Protein 3GOR (pdb70)

Solvent-accessible surface area: 28223 Å² total

Organism: Geobacillus stearothermophilus (NCBI:txid1422)

B-factor: mean 68.2, std 29.46, range [19.61, 384.3]

Structure (mmCIF, N/CA/C/O backbone):
data_3GOR
#
_entry.id   3GOR
#
_cell.length_a   68.477
_cell.length_b   71.470
_cell.length_c   123.256
_cell.angle_alpha   90.000
_cell.angle_beta   90.000
_cell.angle_gamma   90.000
#
_symmetry.space_group_name_H-M   'P 21 21 21'
#
loop_
_entity.id
_entity.type
_entity.pdbx_description
1 polymer 'Putative metal-dependent hydrolase'
2 non-polymer 'NICKEL (II) ION'
3 water water
#
loop_
_atom_site.group_PDB
_atom_site.id
_atom_site.type_symbol
_atom_site.label_atom_id
_atom_site.label_alt_id
_atom_site.label_comp_id
_atom_site.label_asym_id
_atom_site.label_entity_id
_atom_site.label_seq_id
_atom_site.pdbx_PDB_ins_code
_atom_site.Cartn_x
_atom_site.Cartn_y
_atom_site.Cartn_z
_atom_site.occupancy
_atom_site.B_iso_or_equiv
_atom_site.auth_seq_id
_atom_site.auth_comp_id
_atom_site.auth_asym_id
_atom_site.auth_atom_id
_atom_site.pdbx_PDB_model_num
ATOM 1 N N . SER A 1 1 ? 8.850 79.222 52.426 1.00 37.89 -2 SER A N 1
ATOM 2 C CA . SER A 1 1 ? 7.426 79.328 52.720 1.00 76.97 -2 SER A CA 1
ATOM 3 C C . SER A 1 1 ? 6.871 78.082 53.393 1.00 83.01 -2 SER A C 1
ATOM 4 O O . SER A 1 1 ? 5.711 78.060 53.811 1.00 100.60 -2 SER A O 1
ATOM 7 N N . ASN A 1 2 ? 7.712 77.056 53.490 1.00 46.91 -1 ASN A N 1
ATOM 8 C CA . ASN A 1 2 ? 7.425 75.859 54.287 1.00 56.47 -1 ASN A CA 1
ATOM 9 C C . ASN A 1 2 ? 6.895 74.742 53.412 1.00 60.09 -1 ASN A C 1
ATOM 10 O O . ASN A 1 2 ? 5.750 74.338 53.559 1.00 57.11 -1 ASN A O 1
ATOM 15 N N . ALA A 1 3 ? 7.736 74.235 52.516 1.00 70.70 0 ALA A N 1
ATOM 16 C CA . ALA A 1 3 ? 7.308 73.249 51.530 1.00 65.67 0 ALA A CA 1
ATOM 17 C C . ALA A 1 3 ? 6.741 71.974 52.151 1.00 76.16 0 ALA A C 1
ATOM 18 O O . ALA A 1 3 ? 5.933 71.277 51.525 1.00 66.30 0 ALA A O 1
ATOM 28 N N . SER A 1 5 ? 5.195 71.935 55.261 1.00 52.74 2 SER A N 1
ATOM 29 C CA . SER A 1 5 ? 4.184 72.224 56.261 1.00 78.87 2 SER A CA 1
ATOM 30 C C . SER A 1 5 ? 4.558 71.379 57.451 1.00 65.95 2 SER A C 1
ATOM 31 O O . SER A 1 5 ? 3.789 70.522 57.900 1.00 43.16 2 SER A O 1
ATOM 34 N N . ARG A 1 6 ? 5.768 71.567 57.937 1.00 64.49 3 ARG A N 1
ATOM 35 C CA . ARG A 1 6 ? 6.173 70.764 59.069 1.00 57.02 3 ARG A CA 1
ATOM 36 C C . ARG A 1 6 ? 5.299 71.069 60.264 1.00 58.28 3 ARG A C 1
ATOM 37 O O . ARG A 1 6 ? 4.721 70.165 60.864 1.00 56.32 3 ARG A O 1
ATOM 45 N N . ALA A 1 7 ? 5.205 72.348 60.607 1.00 44.29 4 ALA A N 1
ATOM 46 C CA . ALA A 1 7 ? 4.362 72.752 61.718 1.00 50.54 4 ALA A CA 1
ATOM 47 C C . ALA A 1 7 ? 2.996 72.102 61.606 1.00 54.37 4 ALA A C 1
ATOM 48 O O . ALA A 1 7 ? 2.517 71.482 62.551 1.00 69.65 4 ALA A O 1
ATOM 50 N N . LYS A 1 8 ? 2.377 72.231 60.441 1.00 51.24 5 LYS A N 1
ATOM 51 C CA . LYS A 1 8 ? 1.013 71.752 60.254 1.00 64.33 5 LYS A CA 1
ATOM 52 C C . LYS A 1 8 ? 0.914 70.232 60.434 1.00 49.60 5 LYS A C 1
ATOM 53 O O . LYS A 1 8 ? -0.082 69.716 60.932 1.00 59.96 5 LYS A O 1
ATOM 59 N N . LYS A 1 9 ? 1.952 69.519 60.020 1.00 42.14 6 LYS A N 1
ATOM 60 C CA . LYS A 1 9 ? 2.008 68.074 60.210 1.00 44.65 6 LYS A CA 1
ATOM 61 C C . LYS A 1 9 ? 2.120 67.732 61.690 1.00 54.85 6 LYS A C 1
ATOM 62 O O . LYS A 1 9 ? 1.415 66.857 62.190 1.00 60.24 6 LYS A O 1
ATOM 68 N N . TRP A 1 10 ? 3.016 68.429 62.383 1.00 37.65 7 TRP A N 1
ATOM 69 C CA . TRP A 1 10 ? 3.208 68.225 63.804 1.00 39.47 7 TRP A CA 1
ATOM 70 C C . TRP A 1 10 ? 1.930 68.532 64.558 1.00 50.07 7 TRP A C 1
ATOM 71 O O . TRP A 1 10 ? 1.555 67.816 65.484 1.00 54.45 7 TRP A O 1
ATOM 82 N N . VAL A 1 11 ? 1.249 69.593 64.157 1.00 42.11 8 VAL A N 1
ATOM 83 C CA . VAL A 1 11 ? 0.036 69.979 64.848 1.00 38.95 8 VAL A CA 1
ATOM 84 C C . VAL A 1 11 ? -1.000 68.879 64.710 1.00 43.94 8 VAL A C 1
ATOM 85 O O . VAL A 1 11 ? -1.686 68.522 65.669 1.00 61.53 8 VAL A O 1
ATOM 89 N N . GLN A 1 12 ? -1.104 68.322 63.514 1.00 38.01 9 GLN A N 1
ATOM 90 C CA . GLN A 1 12 ? -2.092 67.291 63.283 1.00 43.58 9 GLN A CA 1
ATOM 91 C C . GLN A 1 12 ? -1.743 66.057 64.119 1.00 44.38 9 GLN A C 1
ATOM 92 O O . GLN A 1 12 ? -2.610 65.401 64.694 1.00 45.58 9 GLN A O 1
ATOM 98 N N . TYR A 1 13 ? -0.457 65.772 64.206 1.00 28.22 10 TYR A N 1
ATOM 99 C CA . TYR A 1 13 ? 0.031 64.645 64.973 1.00 28.56 10 TYR A CA 1
ATOM 100 C C . TYR A 1 13 ? -0.283 64.888 66.447 1.00 42.79 10 TYR A C 1
ATOM 101 O O . TYR A 1 13 ? -0.806 64.015 67.139 1.00 38.17 10 TYR A O 1
ATOM 110 N N . PHE A 1 14 ? 0.017 66.091 66.913 1.00 30.86 11 PHE A N 1
ATOM 111 C CA . PHE A 1 14 ? -0.262 66.476 68.295 1.00 30.71 11 PHE A CA 1
ATOM 112 C C . PHE A 1 14 ? -1.737 66.279 68.629 1.00 46.71 11 PHE A C 1
ATOM 113 O O . PHE A 1 14 ? -2.078 65.597 69.593 1.00 45.13 11 PHE A O 1
ATOM 121 N N . LEU A 1 15 ? -2.606 66.850 67.802 1.00 45.15 12 LEU A N 1
ATOM 122 C CA . LEU A 1 15 ? -4.045 66.809 68.045 1.00 40.49 12 LEU A CA 1
ATOM 123 C C . LEU A 1 15 ? -4.645 65.418 67.941 1.00 43.89 12 LEU A C 1
ATOM 124 O O . LEU A 1 15 ? -5.639 65.126 68.592 1.00 55.61 12 LEU A O 1
ATOM 129 N N . SER A 1 16 ? -4.052 64.561 67.124 1.00 29.16 13 SER A N 1
ATOM 130 C CA . SER A 1 16 ? -4.596 63.229 66.965 1.00 40.14 13 SER A CA 1
ATOM 131 C C . SER A 1 16 ? -4.528 62.500 68.307 1.00 52.21 13 SER A C 1
ATOM 132 O O . SER A 1 16 ? -5.311 61.584 68.568 1.00 49.19 13 SER A O 1
ATOM 135 N N . HIS A 1 17 ? -3.574 62.908 69.145 1.00 36.22 14 HIS A N 1
ATOM 136 C CA . HIS A 1 17 ? -3.444 62.377 70.505 1.00 40.96 14 HIS A CA 1
ATOM 137 C C . HIS A 1 17 ? -4.100 63.248 71.572 1.00 41.58 14 HIS A C 1
ATOM 138 O O . HIS A 1 17 ? -4.900 62.760 72.360 1.00 37.62 14 HIS A O 1
ATOM 145 N N . ARG A 1 18 ? -3.773 64.534 71.581 1.00 38.25 15 ARG A N 1
ATOM 146 C CA . ARG A 1 18 ? -4.344 65.452 72.557 1.00 38.11 15 ARG A CA 1
ATOM 147 C C . ARG A 1 18 ? -5.882 65.472 72.561 1.00 43.50 15 ARG A C 1
ATOM 148 O O . ARG A 1 18 ? -6.478 65.648 73.615 1.00 50.64 15 ARG A O 1
ATOM 156 N N . HIS A 1 19 ? -6.526 65.272 71.409 1.00 33.20 16 HIS A N 1
ATOM 157 C CA . HIS A 1 19 ? -7.995 65.230 71.385 1.00 37.13 16 HIS A CA 1
ATOM 158 C C . HIS A 1 19 ? -8.534 64.077 72.211 1.00 45.26 16 HIS A C 1
ATOM 159 O O . HIS A 1 19 ? -9.560 64.212 72.876 1.00 61.33 16 HIS A O 1
ATOM 166 N N . VAL A 1 20 ? -7.860 62.935 72.147 1.00 40.94 17 VAL A N 1
ATOM 167 C CA . VAL A 1 20 ? -8.231 61.797 72.970 1.00 38.58 17 VAL A CA 1
ATOM 168 C C . VAL A 1 20 ? -7.981 62.129 74.440 1.00 48.51 17 VAL A C 1
ATOM 169 O O . VAL A 1 20 ? -8.795 61.813 75.309 1.00 49.77 17 VAL A O 1
ATOM 173 N N . THR A 1 21 ? -6.864 62.790 74.719 1.00 43.03 18 THR A N 1
ATOM 174 C CA . THR A 1 21 ? -6.551 63.169 76.093 1.00 39.23 18 THR A CA 1
ATOM 175 C C . THR A 1 21 ? -7.691 63.987 76.653 1.00 39.96 18 THR A C 1
ATOM 176 O O . THR A 1 21 ? -8.132 63.780 77.783 1.00 62.37 18 THR A O 1
ATOM 188 N N . GLU A 1 23 ? -10.858 64.102 75.592 1.00 43.92 20 GLU A N 1
ATOM 189 C CA . GLU A 1 23 ? -12.064 63.293 75.741 1.00 38.42 20 GLU A CA 1
ATOM 190 C C . GLU A 1 23 ? -12.027 62.565 77.090 1.00 60.04 20 GLU A C 1
ATOM 191 O O . GLU A 1 23 ? -13.024 62.503 77.817 1.00 56.33 20 GLU A O 1
ATOM 197 N N . LEU A 1 24 ? -10.857 62.031 77.429 1.00 52.81 21 LEU A N 1
ATOM 198 C CA . LEU A 1 24 ? -10.668 61.328 78.693 1.00 44.04 21 LEU A CA 1
ATOM 199 C C . LEU A 1 24 ? -10.840 62.277 79.873 1.00 58.39 21 LEU A C 1
ATOM 200 O O . LEU A 1 24 ? -11.495 61.942 80.869 1.00 67.23 21 LEU A O 1
ATOM 205 N N . ILE A 1 25 ? -10.261 63.467 79.752 1.00 42.83 22 ILE A N 1
ATOM 206 C CA . ILE A 1 25 ? -10.337 64.449 80.827 1.00 54.67 22 ILE A CA 1
ATOM 207 C C . ILE A 1 25 ? -11.781 64.832 81.160 1.00 56.33 22 ILE A C 1
ATOM 208 O O . ILE A 1 25 ? -12.117 65.031 82.325 1.00 65.78 22 ILE A O 1
ATOM 213 N N . HIS A 1 26 ? -12.626 64.920 80.137 1.00 47.50 23 HIS A N 1
ATOM 214 C CA . HIS A 1 26 ? -14.034 65.257 80.326 1.00 64.05 23 HIS A CA 1
ATOM 215 C C . HIS A 1 26 ? -14.811 64.189 81.089 1.00 59.47 23 HIS A C 1
ATOM 216 O O . HIS A 1 26 ? -15.821 64.489 81.716 1.00 79.69 23 HIS A O 1
ATOM 223 N N . LYS A 1 27 ? -14.337 62.949 81.053 1.00 63.62 24 LYS A N 1
ATOM 224 C CA . LYS A 1 27 ? -14.985 61.888 81.819 1.00 71.44 24 LYS A CA 1
ATOM 225 C C . LYS A 1 27 ? -14.638 61.934 83.314 1.00 66.69 24 LYS A C 1
ATOM 226 O O . LYS A 1 27 ? -15.169 61.157 84.098 1.00 74.48 24 LYS A O 1
ATOM 232 N N . ILE A 1 28 ? -13.748 62.844 83.698 1.00 57.34 25 ILE A N 1
ATOM 233 C CA . ILE A 1 28 ? -13.307 62.950 85.086 1.00 61.63 25 ILE A CA 1
ATOM 234 C C . ILE A 1 28 ? -14.014 64.070 85.816 1.00 78.47 25 ILE A C 1
ATOM 235 O O . ILE A 1 28 ? -13.678 65.243 85.632 1.00 93.74 25 ILE A O 1
ATOM 240 N N . ASP A 1 29 ? -14.978 63.714 86.659 1.00 64.50 26 ASP A N 1
ATOM 241 C CA . ASP A 1 29 ? -15.694 64.716 87.444 1.00 74.09 26 ASP A CA 1
ATOM 242 C C . ASP A 1 29 ? -14.903 65.115 88.685 1.00 79.69 26 ASP A C 1
ATOM 243 O O . ASP A 1 29 ? -14.006 64.392 89.117 1.00 74.66 26 ASP A O 1
ATOM 248 N N . GLU A 1 30 ? -15.244 66.272 89.246 1.00 91.04 27 GLU A N 1
ATOM 249 C CA . GLU A 1 30 ? -14.552 66.812 90.417 1.00 96.92 27 GLU A CA 1
ATOM 250 C C . GLU A 1 30 ? -14.380 65.772 91.517 1.00 94.25 27 GLU A C 1
ATOM 251 O O . GLU A 1 30 ? -13.404 65.803 92.272 1.00 92.90 27 GLU A O 1
ATOM 257 N N . ALA A 1 31 ? -15.341 64.859 91.609 1.0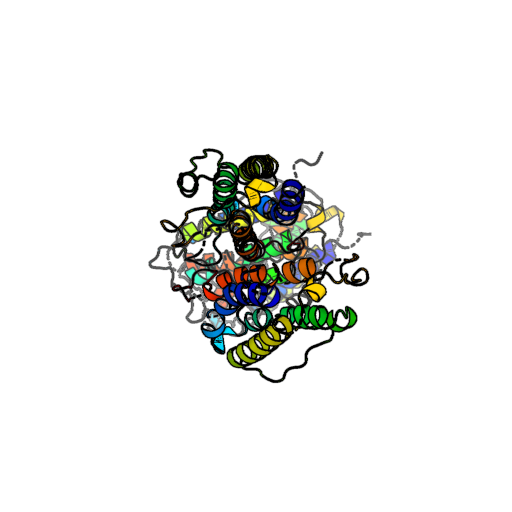0 86.44 28 ALA A N 1
ATOM 258 C CA . ALA A 1 31 ? -15.336 63.845 92.659 1.00 93.28 28 ALA A CA 1
ATOM 259 C C . ALA A 1 31 ? -14.166 62.889 92.516 1.00 89.71 28 ALA A C 1
ATOM 260 O O . ALA A 1 31 ? -13.749 62.274 93.496 1.00 90.59 28 ALA A O 1
ATOM 262 N N . HIS A 1 32 ? -13.642 62.767 91.298 1.00 63.89 29 HIS A N 1
ATOM 263 C CA . HIS A 1 32 ? -12.523 61.866 91.039 1.00 70.61 29 HIS A CA 1
ATOM 264 C C . HIS A 1 32 ? -11.199 62.591 90.774 1.00 74.28 29 HIS A C 1
ATOM 265 O O . HIS A 1 32 ? -10.198 61.958 90.427 1.00 70.72 29 HIS A O 1
ATOM 272 N N . TYR A 1 33 ? -11.191 63.912 90.922 1.00 70.82 30 TYR A N 1
ATOM 273 C CA . TYR A 1 33 ? -9.972 64.683 90.688 1.00 66.57 30 TYR A CA 1
ATOM 274 C C . TYR A 1 33 ? -8.787 64.083 91.445 1.00 71.79 30 TYR A C 1
ATOM 275 O O . TYR A 1 33 ? -7.660 64.078 90.955 1.00 69.17 30 TYR A O 1
ATOM 284 N N . ASP A 1 34 ? -9.042 63.577 92.647 1.00 59.65 31 ASP A N 1
ATOM 285 C CA . ASP A 1 34 ? -7.968 63.057 93.486 1.00 72.48 31 ASP A CA 1
ATOM 286 C C . ASP A 1 34 ? -7.868 61.528 93.473 1.00 72.41 31 ASP A C 1
ATOM 287 O O . ASP A 1 34 ? -7.222 60.934 94.331 1.00 74.38 31 ASP A O 1
ATOM 292 N N . TYR A 1 35 ? -8.513 60.892 92.504 1.00 67.80 32 TYR A N 1
ATOM 293 C CA . TYR A 1 35 ? -8.414 59.442 92.362 1.00 67.95 32 TYR A CA 1
ATOM 294 C C . TYR A 1 35 ? -6.976 58.990 92.060 1.00 72.88 32 TYR A C 1
ATOM 295 O O . TYR A 1 35 ? -6.235 59.673 91.362 1.00 59.07 32 TYR A O 1
ATOM 304 N N . LYS A 1 36 ? -6.593 57.839 92.607 1.00 80.18 33 LYS A N 1
ATOM 305 C CA . LYS A 1 36 ? -5.274 57.251 92.384 1.00 70.18 33 LYS A CA 1
ATOM 306 C C . LYS A 1 36 ? -5.405 55.742 92.308 1.00 79.69 33 LYS A C 1
ATOM 307 O O . LYS A 1 36 ? -5.963 55.120 93.217 1.00 86.39 33 LYS A O 1
ATOM 313 N N . PRO A 1 37 ? -4.880 55.139 91.233 1.00 74.28 34 PRO A N 1
ATOM 314 C CA . PRO A 1 37 ? -4.971 53.686 91.038 1.00 75.50 34 PRO A CA 1
ATOM 315 C C . PRO A 1 37 ? -4.210 52.960 92.140 1.00 78.73 34 PRO A C 1
ATOM 316 O O . PRO A 1 37 ? -4.595 51.870 92.573 1.00 88.72 34 PRO A O 1
ATOM 320 N N . THR A 1 38 ? -3.118 53.570 92.581 1.00 83.34 35 THR A N 1
ATOM 321 C CA . THR A 1 38 ? -2.278 52.982 93.617 1.00 93.62 35 THR A CA 1
ATOM 322 C C . THR A 1 38 ? -1.913 54.068 94.612 1.00 85.86 35 THR A C 1
ATOM 323 O O . THR A 1 38 ? -2.000 55.256 94.303 1.00 81.63 35 THR A O 1
ATOM 327 N N . PRO A 1 39 ? -1.490 53.667 95.809 1.00 93.45 36 PRO A N 1
ATOM 328 C CA . PRO A 1 39 ? -1.174 54.647 96.853 1.00 93.27 36 PRO A CA 1
ATOM 329 C C . PRO A 1 39 ? 0.004 55.540 96.472 1.00 87.16 36 PRO A C 1
ATOM 330 O O . PRO A 1 39 ? 0.116 56.649 96.987 1.00 86.80 36 PRO A O 1
ATOM 334 N N . THR A 1 40 ? 0.865 55.069 95.577 1.00 82.00 37 THR A N 1
ATOM 335 C CA . THR A 1 40 ? 2.037 55.852 95.181 1.00 85.63 37 THR A CA 1
ATOM 336 C C . THR A 1 40 ? 1.910 56.509 93.805 1.00 85.99 37 THR A C 1
ATOM 337 O O . THR A 1 40 ? 2.881 57.053 93.280 1.00 89.34 37 THR A O 1
ATOM 341 N N . SER A 1 41 ? 0.722 56.459 93.216 1.00 71.78 38 SER A N 1
ATOM 342 C CA . SER A 1 41 ? 0.511 57.083 91.912 1.00 53.60 38 SER A CA 1
ATOM 343 C C . SER A 1 41 ? 0.062 58.537 92.062 1.00 55.85 38 SER A C 1
ATOM 344 O O . SER A 1 41 ? -0.479 58.928 93.099 1.00 67.99 38 SER A O 1
ATOM 355 N N . THR A 1 43 ? -2.472 61.656 91.441 1.00 54.64 40 THR A N 1
ATOM 356 C CA . THR A 1 43 ? -3.919 61.758 91.321 1.00 65.03 40 THR A CA 1
ATOM 357 C C . THR A 1 43 ? -4.267 62.040 89.864 1.00 57.46 40 THR A C 1
ATOM 358 O O . THR A 1 43 ? -3.432 62.504 89.094 1.00 59.95 40 THR A O 1
ATOM 362 N N . ALA A 1 44 ? -5.504 61.759 89.491 1.00 57.46 41 ALA A N 1
ATOM 363 C CA . ALA A 1 44 ? -5.968 62.048 88.144 1.00 55.23 41 ALA A CA 1
ATOM 364 C C . ALA A 1 44 ? -5.735 63.513 87.777 1.00 56.78 41 ALA A C 1
ATOM 365 O O . ALA A 1 44 ? -5.289 63.822 86.680 1.00 54.35 41 ALA A O 1
ATOM 367 N N . LYS A 1 45 ? -6.027 64.417 88.701 1.00 58.91 42 LYS A N 1
ATOM 368 C CA . LYS A 1 45 ? -5.823 65.836 88.442 1.00 61.81 42 LYS A CA 1
ATOM 369 C C . LYS A 1 45 ? -4.352 66.163 88.252 1.00 57.81 42 LYS A C 1
ATOM 370 O O . LYS A 1 45 ? -4.006 66.980 87.408 1.00 55.11 42 LYS A O 1
ATOM 376 N N . GLN A 1 46 ? -3.493 65.530 89.048 1.00 51.05 43 GLN A N 1
ATOM 377 C CA . GLN A 1 46 ? -2.061 65.754 88.949 1.00 53.55 43 GLN A CA 1
ATOM 378 C C . GLN A 1 46 ? -1.547 65.277 87.607 1.00 61.82 43 GLN A C 1
ATOM 379 O O . GLN A 1 46 ? -0.762 65.965 86.957 1.00 63.63 43 GLN A O 1
ATOM 385 N N . LEU A 1 47 ? -2.014 64.103 87.193 1.00 50.21 44 LEU A N 1
ATOM 386 C CA . LEU A 1 47 ? -1.586 63.490 85.941 1.00 46.44 44 LEU A CA 1
ATOM 387 C C . LEU A 1 47 ? -1.970 64.357 84.742 1.00 49.24 44 LEU A C 1
ATOM 388 O O . LEU A 1 47 ? -1.141 64.669 83.894 1.00 48.19 44 LEU A O 1
ATOM 393 N N . ALA A 1 48 ? -3.230 64.759 84.701 1.00 44.27 45 ALA A N 1
ATOM 394 C CA . ALA A 1 48 ? -3.769 65.555 83.610 1.00 54.15 45 ALA A CA 1
ATOM 395 C C . ALA A 1 48 ? -3.080 66.900 83.537 1.00 55.35 45 ALA A C 1
ATOM 396 O O . ALA A 1 48 ? -2.810 67.422 82.459 1.00 49.36 45 ALA A O 1
ATOM 398 N N . THR A 1 49 ? -2.808 67.464 84.703 1.00 48.16 46 THR A N 1
ATOM 399 C CA . THR A 1 49 ? -2.178 68.765 84.782 1.00 52.61 46 THR A CA 1
ATOM 400 C C . THR A 1 49 ? -0.747 68.669 84.270 1.00 54.34 46 THR A C 1
ATOM 401 O O . THR A 1 49 ? -0.283 69.505 83.489 1.00 57.04 46 THR A O 1
ATOM 405 N N . HIS A 1 50 ? -0.063 67.619 84.698 1.00 36.00 47 HIS A N 1
ATOM 406 C CA . HIS A 1 50 ? 1.321 67.400 84.319 1.00 45.54 47 HIS A CA 1
ATOM 407 C C . HIS A 1 50 ? 1.455 67.276 82.804 1.00 52.97 47 HIS A C 1
ATOM 408 O O . HIS A 1 50 ? 2.406 67.793 82.215 1.00 56.77 47 HIS A O 1
ATOM 423 N N . LEU A 1 52 ? -0.623 68.559 80.437 1.00 44.26 49 LEU A N 1
ATOM 424 C CA . LEU A 1 52 ? -0.891 69.848 79.836 1.00 49.63 49 LEU A CA 1
ATOM 425 C C . LEU A 1 52 ? 0.306 70.760 79.966 1.00 48.25 49 LEU A C 1
ATOM 426 O O . LEU A 1 52 ? 0.752 71.340 78.986 1.00 62.96 49 LEU A O 1
ATOM 431 N N . PHE A 1 53 ? 0.816 70.901 81.184 1.00 44.49 50 PHE A N 1
ATOM 432 C CA . PHE A 1 53 ? 1.917 71.825 81.414 1.00 52.80 50 PHE A CA 1
ATOM 433 C C . PHE A 1 53 ? 3.213 71.367 80.770 1.00 48.82 50 PHE A C 1
ATOM 434 O O . PHE A 1 53 ? 3.891 72.158 80.113 1.00 56.94 50 PHE A O 1
ATOM 442 N N . SER A 1 54 ? 3.556 70.095 80.943 1.00 43.90 51 SER A N 1
ATOM 443 C CA . SER A 1 54 ? 4.814 69.612 80.385 1.00 49.69 51 SER A CA 1
ATOM 444 C C . SER A 1 54 ? 4.856 69.849 78.885 1.00 35.40 51 SER A C 1
ATOM 445 O O . SER A 1 54 ? 5.834 70.369 78.366 1.00 47.82 51 SER A O 1
ATOM 448 N N . PHE A 1 55 ? 3.778 69.516 78.189 1.00 44.07 52 PHE A N 1
ATOM 449 C CA . PHE A 1 55 ? 3.785 69.696 76.746 1.00 45.71 52 PHE A CA 1
ATOM 450 C C . PHE A 1 55 ? 3.923 71.161 76.353 1.00 50.39 52 PHE A C 1
ATOM 451 O O . PHE A 1 55 ? 4.681 71.508 75.434 1.00 45.47 52 PHE A O 1
ATOM 459 N N . TYR A 1 56 ? 3.188 72.018 77.046 1.00 47.47 53 TYR A N 1
ATOM 460 C CA . TYR A 1 56 ? 3.323 73.450 76.829 1.00 49.81 53 TYR A CA 1
ATOM 461 C C . TYR A 1 56 ? 4.783 73.883 76.946 1.00 54.42 53 TYR A C 1
ATOM 462 O O . TYR A 1 56 ? 5.250 74.688 76.148 1.00 61.58 53 TYR A O 1
ATOM 471 N N . ASN A 1 57 ? 5.506 73.338 77.925 1.00 42.58 54 ASN A N 1
ATOM 472 C CA . ASN A 1 57 ? 6.909 73.703 78.106 1.00 49.72 54 ASN A CA 1
ATOM 473 C C . ASN A 1 57 ? 7.785 73.231 76.945 1.00 52.05 54 ASN A C 1
ATOM 474 O O . ASN A 1 57 ? 8.659 73.961 76.481 1.00 53.53 54 ASN A O 1
ATOM 479 N N . PHE A 1 58 ? 7.546 72.011 76.474 1.00 43.70 55 PHE A N 1
ATOM 480 C CA . PHE A 1 58 ? 8.251 71.506 75.296 1.00 51.49 55 PHE A CA 1
ATOM 481 C C . PHE A 1 58 ? 8.039 72.433 74.098 1.00 51.68 55 PHE A C 1
ATOM 482 O O . PHE A 1 58 ? 8.991 72.852 73.442 1.00 52.80 55 PHE A O 1
ATOM 490 N N . ALA A 1 59 ? 6.781 72.748 73.815 1.00 46.21 56 ALA A N 1
ATOM 491 C CA . ALA A 1 59 ? 6.452 73.586 72.674 1.00 52.31 56 ALA A CA 1
ATOM 492 C C . ALA A 1 59 ? 7.043 74.971 72.850 1.00 55.16 56 ALA A C 1
ATOM 493 O O . ALA A 1 59 ? 7.655 75.518 71.943 1.00 60.22 56 ALA A O 1
ATOM 495 N N . ASN A 1 60 ? 6.853 75.537 74.031 1.00 56.69 57 ASN A N 1
ATOM 496 C CA . ASN A 1 60 ? 7.397 76.848 74.336 1.00 57.70 57 ASN A CA 1
ATOM 497 C C . ASN A 1 60 ? 8.882 76.898 74.043 1.00 46.11 57 ASN A C 1
ATOM 498 O O . ASN A 1 60 ? 9.365 77.797 73.376 1.00 55.73 57 ASN A O 1
ATOM 503 N N . THR A 1 61 ? 9.594 75.904 74.550 1.00 43.17 58 THR A N 1
ATOM 504 C CA . THR A 1 61 ? 11.038 75.827 74.402 1.00 51.03 58 THR A CA 1
ATOM 505 C C . THR A 1 61 ? 11.400 75.647 72.947 1.00 54.30 58 THR A C 1
ATOM 506 O O . THR A 1 61 ? 12.346 76.253 72.452 1.00 70.59 58 THR A O 1
ATOM 510 N N . ALA A 1 62 ? 10.645 74.794 72.267 1.00 36.57 59 ALA A N 1
ATOM 511 C CA . ALA A 1 62 ? 10.913 74.487 70.865 1.00 51.97 59 ALA A CA 1
ATOM 512 C C . ALA A 1 62 ? 10.729 75.722 70.009 1.00 55.51 59 ALA A C 1
ATOM 513 O O . ALA A 1 62 ? 11.574 76.051 69.181 1.00 64.84 59 ALA A O 1
ATOM 515 N N . LYS A 1 63 ? 9.607 76.397 70.217 1.00 53.88 60 LYS A N 1
ATOM 516 C CA . LYS A 1 63 ? 9.247 77.580 69.456 1.00 56.79 60 LYS A CA 1
ATOM 517 C C . LYS A 1 63 ? 10.326 78.650 69.550 1.00 69.37 60 LYS A C 1
ATOM 518 O O . LYS A 1 63 ? 10.727 79.220 68.535 1.00 86.02 60 LYS A O 1
ATOM 524 N N . HIS A 1 64 ? 10.803 78.912 70.764 1.00 71.32 61 HIS A N 1
ATOM 525 C CA . HIS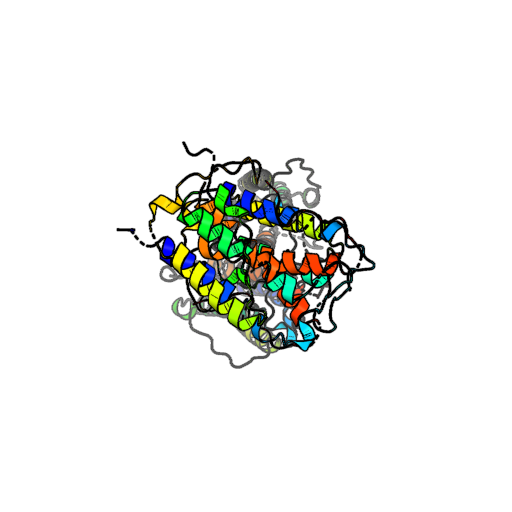 A 1 64 ? 11.777 79.976 70.982 1.00 66.17 61 HIS A CA 1
ATOM 526 C C . HIS A 1 64 ? 13.213 79.492 71.005 1.00 60.33 61 HIS A C 1
ATOM 527 O O . HIS A 1 64 ? 14.118 80.259 71.322 1.00 74.93 61 HIS A O 1
ATOM 534 N N . GLY A 1 65 ? 13.419 78.226 70.661 1.00 61.12 62 GLY A N 1
ATOM 535 C CA . GLY A 1 65 ? 14.746 77.640 70.672 1.00 69.93 62 GLY A CA 1
ATOM 536 C C . GLY A 1 65 ? 15.514 77.920 71.952 1.00 82.05 62 GLY A C 1
ATOM 537 O O . GLY A 1 65 ? 16.745 77.956 71.945 1.00 91.16 62 GLY A O 1
ATOM 538 N N . ASP A 1 66 ? 14.792 78.106 73.056 1.00 90.47 63 ASP A N 1
ATOM 539 C CA . ASP A 1 66 ? 15.405 78.484 74.331 1.00 88.94 63 ASP A CA 1
ATOM 540 C C . ASP A 1 66 ? 15.202 77.443 75.436 1.00 81.17 63 ASP A C 1
ATOM 541 O O . ASP A 1 66 ? 14.128 77.348 76.022 1.00 93.03 63 ASP A O 1
ATOM 546 N N . PRO A 1 67 ? 16.248 76.667 75.727 1.00 76.98 64 PRO A N 1
ATOM 547 C CA . PRO A 1 67 ? 16.242 75.594 76.731 1.00 79.80 64 PRO A CA 1
ATOM 548 C C . PRO A 1 67 ? 15.924 76.055 78.148 1.00 69.20 64 PRO A C 1
ATOM 549 O O . PRO A 1 67 ? 15.478 75.249 78.956 1.00 78.67 64 PRO A O 1
ATOM 553 N N . SER A 1 68 ? 16.154 77.322 78.457 1.00 78.68 65 SER A N 1
ATOM 554 C CA . SER A 1 68 ? 15.899 77.810 79.807 1.00 78.41 65 SER A CA 1
ATOM 555 C C . SER A 1 68 ? 14.405 77.799 80.111 1.00 79.14 65 SER A C 1
ATOM 556 O O . SER A 1 68 ? 13.992 77.541 81.242 1.00 82.17 65 SER A O 1
ATOM 559 N N . LEU A 1 69 ? 13.600 78.070 79.086 1.00 76.60 66 LEU A N 1
ATOM 560 C CA . LEU A 1 69 ? 12.143 78.040 79.208 1.00 67.20 66 LEU A CA 1
ATOM 561 C C . LEU A 1 69 ? 11.604 76.707 79.713 1.00 66.55 66 LEU A C 1
ATOM 562 O O . LEU A 1 69 ? 10.532 76.657 80.299 1.00 70.33 66 LEU A O 1
ATOM 567 N N . PHE A 1 70 ? 12.340 75.629 79.475 1.00 56.08 67 PHE A N 1
ATOM 568 C CA . PHE A 1 70 ? 11.792 74.293 79.679 1.00 64.96 67 PHE A CA 1
ATOM 569 C C . PHE A 1 70 ? 11.277 74.001 81.088 1.00 64.48 67 PHE A C 1
ATOM 570 O O . PHE A 1 70 ? 10.210 73.411 81.249 1.00 73.75 67 PHE A O 1
ATOM 578 N N . ARG A 1 71 ? 12.025 74.392 82.111 1.00 76.78 68 ARG A N 1
ATOM 579 C CA . ARG A 1 71 ? 11.584 74.090 83.467 1.00 82.13 68 ARG A CA 1
ATOM 580 C C . ARG A 1 71 ? 11.032 75.310 84.193 1.00 78.59 68 ARG A C 1
ATOM 581 O O . ARG A 1 71 ? 10.927 75.339 85.415 1.00 81.60 68 ARG A O 1
ATOM 589 N N . GLN A 1 72 ? 10.656 76.310 83.412 1.00 71.49 69 GLN A N 1
ATOM 590 C CA . GLN A 1 72 ? 9.946 77.465 83.927 1.00 77.64 69 GLN A CA 1
ATOM 591 C C . GLN A 1 72 ? 8.624 77.028 84.552 1.00 83.58 69 GLN A C 1
ATOM 592 O O . GLN A 1 72 ? 7.780 76.424 83.887 1.00 76.66 69 GLN A O 1
ATOM 598 N N . LYS A 1 73 ? 8.449 77.325 85.836 1.00 98.52 70 LYS A N 1
ATOM 599 C CA . LYS A 1 73 ? 7.243 76.906 86.551 1.00 103.57 70 LYS A CA 1
ATOM 600 C C . LYS A 1 73 ? 5.992 77.618 86.061 1.00 99.24 70 LYS A C 1
ATOM 601 O O . LYS A 1 73 ? 5.952 78.846 85.975 1.00 79.62 70 LYS A O 1
ATOM 607 N N . ILE A 1 74 ? 4.966 76.834 85.760 1.00 102.60 71 ILE A N 1
ATOM 608 C CA . ILE A 1 74 ? 3.684 77.382 85.343 1.00 94.32 71 ILE A CA 1
ATOM 609 C C . ILE A 1 74 ? 2.765 77.521 86.543 1.00 105.26 71 ILE A C 1
ATOM 610 O O . ILE A 1 74 ? 2.476 76.541 87.234 1.00 108.97 71 ILE A O 1
ATOM 615 N N . GLU A 1 75 ? 2.314 78.742 86.800 1.00 99.43 72 GLU A N 1
ATOM 616 C CA . GLU A 1 75 ? 1.378 78.977 87.885 1.00 112.35 72 GLU A CA 1
ATOM 617 C C . GLU A 1 75 ? 0.021 79.321 87.301 1.00 113.98 72 GLU A C 1
ATOM 618 O O . GLU A 1 75 ? -0.140 80.337 86.621 1.00 109.06 72 GLU A O 1
ATOM 624 N N . GLU A 1 76 ? -0.956 78.459 87.556 1.00 104.09 73 GLU A N 1
ATOM 625 C CA . GLU A 1 76 ? -2.272 78.631 86.968 1.00 88.16 73 GLU A CA 1
ATOM 626 C C . GLU A 1 76 ? -3.372 78.366 87.980 1.00 95.43 73 GLU A C 1
ATOM 627 O O . GLU A 1 76 ? -3.422 77.303 88.592 1.00 105.94 73 GLU A O 1
ATOM 633 N N . PRO A 1 77 ? -4.269 79.340 88.147 1.00 89.64 74 PRO A N 1
ATOM 634 C CA . PRO A 1 77 ? -5.325 79.348 89.163 1.00 95.03 74 PRO A CA 1
ATOM 635 C C . PRO A 1 77 ? -6.528 78.511 88.776 1.00 99.01 74 PRO A C 1
ATOM 636 O O . PRO A 1 77 ? -7.391 78.280 89.621 1.00 99.58 74 PRO A O 1
ATOM 640 N N . GLU A 1 78 ? -6.576 78.070 87.524 1.00 102.05 75 GLU A N 1
ATOM 641 C CA . GLU A 1 78 ? -7.820 77.599 86.908 1.00 110.81 75 GLU A CA 1
ATOM 642 C C . GLU A 1 78 ? -8.689 76.639 87.728 1.00 110.10 75 GLU A C 1
ATOM 643 O O . GLU A 1 78 ? -9.899 76.841 87.831 1.00 136.66 75 GLU A O 1
ATOM 649 N N . THR A 1 79 ? -8.087 75.594 88.285 1.00 81.55 76 THR A N 1
ATOM 650 C CA . THR A 1 79 ? -8.820 74.644 89.128 1.00 107.33 76 THR A CA 1
ATOM 651 C C . THR A 1 79 ? -9.675 73.640 88.350 1.00 108.49 76 THR A C 1
ATOM 652 O O . THR A 1 79 ? -9.534 72.430 88.526 1.00 124.18 76 THR A O 1
ATOM 656 N N . ASN A 1 80 ? -10.568 74.141 87.505 1.00 87.65 77 ASN A N 1
ATOM 657 C CA . ASN A 1 80 ? -11.365 73.269 86.651 1.00 78.74 77 ASN A CA 1
ATOM 658 C C . ASN A 1 80 ? -10.537 72.643 85.524 1.00 82.48 77 ASN A C 1
ATOM 659 O O . ASN A 1 80 ? -10.124 73.324 84.581 1.00 83.98 77 ASN A O 1
ATOM 664 N N . LEU A 1 81 ? -10.311 71.338 85.631 1.00 74.74 78 LEU A N 1
ATOM 665 C CA . LEU A 1 81 ? -9.490 70.608 84.676 1.00 77.76 78 LEU A CA 1
ATOM 666 C C . LEU A 1 81 ? -9.850 70.887 83.224 1.00 78.89 78 LEU A C 1
ATOM 667 O O . LEU A 1 81 ? -8.991 71.294 82.435 1.00 73.58 78 LEU A O 1
ATOM 672 N N . ALA A 1 82 ? -11.115 70.656 82.880 1.00 62.04 79 ALA A N 1
ATOM 673 C CA . ALA A 1 82 ? -11.553 70.757 81.493 1.00 71.82 79 ALA A CA 1
ATOM 674 C C . ALA A 1 82 ? -11.197 72.106 80.885 1.00 72.51 79 ALA A C 1
ATOM 675 O O . ALA A 1 82 ? -10.723 72.168 79.759 1.00 77.24 79 ALA A O 1
ATOM 677 N N . LYS A 1 83 ? -11.419 73.181 81.632 1.00 67.11 80 LYS A N 1
ATOM 678 C CA . LYS A 1 83 ? -11.145 74.509 81.109 1.00 72.28 80 LYS A CA 1
ATOM 679 C C . LYS A 1 83 ? -9.653 74.670 80.956 1.00 71.93 80 LYS A C 1
ATOM 680 O O . LYS A 1 83 ? -9.171 75.156 79.934 1.00 78.23 80 LYS A O 1
ATOM 686 N N . LEU A 1 84 ? -8.927 74.254 81.985 1.00 54.00 81 LEU A N 1
ATOM 687 C CA . LEU A 1 84 ? -7.478 74.244 81.942 1.00 57.92 81 LEU A CA 1
ATOM 688 C C . LEU A 1 84 ? -6.985 73.505 80.687 1.00 70.40 81 LEU A C 1
ATOM 689 O O . LEU A 1 84 ? -6.092 73.973 79.973 1.00 78.84 81 LEU A O 1
ATOM 694 N N . ALA A 1 85 ? -7.591 72.354 80.419 1.00 55.87 82 ALA A N 1
ATOM 695 C CA . ALA A 1 85 ? -7.204 71.523 79.292 1.00 53.44 82 ALA A CA 1
ATOM 696 C C . ALA A 1 85 ? -7.346 72.279 77.988 1.00 53.94 82 ALA A C 1
ATOM 697 O O . ALA A 1 85 ? -6.412 72.333 77.197 1.00 75.46 82 ALA A O 1
ATOM 699 N N . GLU A 1 86 ? -8.514 72.872 77.763 1.00 69.93 83 GLU A N 1
ATOM 700 C CA . GLU A 1 86 ? -8.777 73.573 76.508 1.00 66.34 83 GLU A CA 1
ATOM 701 C C . GLU A 1 86 ? -7.873 74.790 76.356 1.00 64.39 83 GLU A C 1
ATOM 702 O O . GLU A 1 86 ? -7.406 75.086 75.267 1.00 74.31 83 GLU A O 1
ATOM 708 N N . THR A 1 87 ? -7.620 75.483 77.458 1.00 55.85 84 THR A N 1
ATOM 709 C CA . THR A 1 87 ? -6.766 76.657 77.436 1.00 55.08 84 THR A CA 1
ATOM 710 C C . THR A 1 87 ? -5.366 76.298 76.965 1.00 66.65 84 THR A C 1
ATOM 711 O O . THR A 1 87 ? -4.853 76.892 76.016 1.00 62.98 84 THR A O 1
ATOM 715 N N . TYR A 1 88 ? -4.755 75.324 77.636 1.00 51.50 85 TYR A N 1
ATOM 716 C CA . TYR A 1 88 ? -3.381 74.947 77.343 1.00 48.71 85 TYR A CA 1
ATOM 717 C C . TYR A 1 88 ? -3.211 74.151 76.056 1.00 56.33 85 TYR A C 1
ATOM 718 O O . TYR A 1 88 ? -2.139 74.161 75.443 1.00 63.33 85 TYR A O 1
ATOM 727 N N . THR A 1 89 ? -4.273 73.489 75.625 1.00 48.46 86 THR A N 1
ATOM 728 C CA . THR A 1 89 ? -4.226 72.818 74.341 1.00 51.45 86 THR A CA 1
ATOM 729 C C . THR A 1 89 ? -4.141 73.841 73.223 1.00 53.77 86 THR A C 1
ATOM 730 O O . THR A 1 89 ? -3.409 73.654 72.247 1.00 48.02 86 THR A O 1
ATOM 734 N N . GLU A 1 90 ? -4.875 74.936 73.387 1.00 54.25 87 GLU A N 1
ATOM 735 C CA . GLU A 1 90 ? -4.868 76.008 72.396 1.00 61.10 87 GLU A CA 1
ATOM 736 C C . GLU A 1 90 ? -3.533 76.754 72.401 1.00 59.49 87 GLU A C 1
ATOM 737 O O . GLU A 1 90 ? -2.986 77.075 71.347 1.00 62.54 87 GLU A O 1
ATOM 743 N N . LYS A 1 91 ? -3.001 77.023 73.587 1.00 52.84 88 LYS A N 1
ATOM 744 C CA . LYS A 1 91 ? -1.710 77.687 73.672 1.00 53.54 88 LYS A CA 1
ATOM 745 C C . LYS A 1 91 ? -0.646 76.828 73.011 1.00 55.25 88 LYS A C 1
ATOM 746 O O . LYS A 1 91 ? 0.160 77.322 72.230 1.00 65.47 88 LYS A O 1
ATOM 752 N N . THR A 1 92 ? -0.643 75.542 73.345 1.00 46.87 89 THR A N 1
ATOM 753 C CA . THR A 1 92 ? 0.314 74.608 72.774 1.00 47.38 89 THR A CA 1
ATOM 754 C C . THR A 1 92 ? 0.191 74.527 71.246 1.00 56.02 89 THR A C 1
ATOM 755 O O . THR A 1 92 ? 1.195 74.571 70.542 1.00 56.00 89 THR A O 1
ATOM 759 N N . ARG A 1 93 ? -1.043 74.424 70.745 1.00 55.03 90 ARG A N 1
ATOM 760 C CA . ARG A 1 93 ? -1.300 74.342 69.307 1.00 54.85 90 ARG A CA 1
ATOM 761 C C . ARG A 1 93 ? -0.739 75.559 68.583 1.00 58.17 90 ARG A C 1
ATOM 762 O O . ARG A 1 93 ? -0.110 75.441 67.536 1.00 57.05 90 ARG A O 1
ATOM 770 N N . GLN A 1 94 ? -0.974 76.734 69.153 1.00 56.54 91 GLN A N 1
ATOM 771 C CA . GLN A 1 94 ? -0.536 77.975 68.531 1.00 60.52 91 GLN A CA 1
ATOM 772 C C . GLN A 1 94 ? 0.978 78.125 68.478 1.00 69.98 91 GLN A C 1
ATOM 773 O O . GLN A 1 94 ? 1.525 78.581 67.470 1.00 74.01 91 GLN A O 1
ATOM 779 N N . LEU A 1 95 ? 1.650 77.738 69.559 1.00 58.14 92 LEU A N 1
ATOM 780 C CA . LEU A 1 95 ? 3.103 77.774 69.596 1.00 52.79 92 LEU A CA 1
ATOM 781 C C . LEU A 1 95 ? 3.692 76.957 68.455 1.00 62.39 92 LEU A C 1
ATOM 782 O O . LEU A 1 95 ? 4.544 77.445 67.716 1.00 62.30 92 LEU A O 1
ATOM 787 N N . ILE A 1 96 ? 3.233 75.715 68.316 1.00 50.34 93 ILE A N 1
ATOM 788 C CA . ILE A 1 96 ? 3.754 74.814 67.288 1.00 54.70 93 ILE A CA 1
ATOM 789 C C . ILE A 1 96 ? 3.416 75.312 65.890 1.00 60.68 93 ILE A C 1
ATOM 790 O O . ILE A 1 96 ? 4.249 75.267 64.988 1.00 71.88 93 ILE A O 1
ATOM 795 N N . GLU A 1 97 ? 2.193 75.798 65.716 1.00 59.30 94 GLU A N 1
ATOM 796 C CA . GLU A 1 97 ? 1.748 76.238 64.407 1.00 64.79 94 GLU A CA 1
ATOM 797 C C . GLU A 1 97 ? 2.550 77.432 63.903 1.00 69.77 94 GLU A C 1
ATOM 798 O O . GLU A 1 97 ? 2.613 77.667 62.699 1.00 64.77 94 GLU A O 1
ATOM 804 N N . SER A 1 98 ? 3.157 78.179 64.823 1.00 63.63 95 SER A N 1
ATOM 805 C CA . SER A 1 98 ? 3.834 79.422 64.468 1.00 70.49 95 SER A CA 1
ATOM 806 C C . SER A 1 98 ? 5.294 79.191 64.112 1.00 72.64 95 SER A C 1
ATOM 807 O O . SER A 1 98 ? 6.059 80.138 63.938 1.00 93.92 95 SER A O 1
ATOM 818 N N . SER A 1 100 ? 8.532 77.918 61.830 1.00 84.98 97 SER A N 1
ATOM 819 C CA . SER A 1 100 ? 8.976 77.732 60.453 1.00 85.96 97 SER A CA 1
ATOM 820 C C . SER A 1 100 ? 9.561 76.332 60.314 1.00 73.68 97 SER A C 1
ATOM 821 O O . SER A 1 100 ? 9.746 75.636 61.308 1.00 83.87 97 SER A O 1
ATOM 824 N N . ASP A 1 101 ? 9.855 75.914 59.088 1.00 69.57 98 ASP A N 1
ATOM 825 C CA . ASP A 1 101 ? 10.354 74.563 58.866 1.00 72.53 98 ASP A CA 1
ATOM 826 C C . ASP A 1 101 ? 11.813 74.400 59.271 1.00 85.79 98 ASP A C 1
ATOM 827 O O . ASP A 1 101 ? 12.255 73.298 59.584 1.00 91.21 98 ASP A O 1
ATOM 832 N N . ASP A 1 102 ? 12.556 75.501 59.275 1.00 84.94 99 ASP A N 1
ATOM 833 C CA . ASP A 1 102 ? 13.945 75.472 59.711 1.00 99.22 99 ASP A CA 1
ATOM 834 C C . ASP A 1 102 ? 14.052 75.355 61.224 1.00 93.10 99 ASP A C 1
ATOM 835 O O . ASP A 1 102 ? 15.020 74.806 61.744 1.00 87.91 99 ASP A O 1
ATOM 840 N N . ASP A 1 103 ? 13.053 75.885 61.923 1.00 87.35 100 ASP A N 1
ATOM 841 C CA . ASP A 1 103 ? 13.009 75.810 63.378 1.00 82.65 100 ASP A CA 1
ATOM 842 C C . ASP A 1 103 ? 13.095 74.359 63.836 1.00 78.52 100 ASP A C 1
ATOM 843 O O . ASP A 1 103 ? 13.723 74.054 64.848 1.00 74.16 100 ASP A O 1
ATOM 848 N N . PHE A 1 104 ? 12.470 73.469 63.072 1.00 66.15 101 PHE A N 1
ATOM 849 C CA . PHE A 1 104 ? 12.471 72.052 63.401 1.00 71.01 101 PHE A CA 1
ATOM 850 C C . PHE A 1 104 ? 13.844 71.408 63.233 1.00 69.65 101 PHE A C 1
ATOM 851 O O . PHE A 1 104 ? 14.061 70.276 63.654 1.00 72.88 101 PHE A O 1
ATOM 859 N N . ASP A 1 105 ? 14.774 72.138 62.632 1.00 68.60 102 ASP A N 1
ATOM 860 C CA . ASP A 1 105 ? 16.136 71.638 62.450 1.00 80.80 102 ASP A CA 1
ATOM 861 C C . ASP A 1 105 ? 17.123 72.254 63.441 1.00 72.89 102 ASP A C 1
ATOM 862 O O . ASP A 1 105 ? 18.259 71.796 63.568 1.00 68.49 102 ASP A O 1
ATOM 867 N N . ARG A 1 106 ? 16.685 73.302 64.129 1.00 69.73 103 ARG A N 1
ATOM 868 C CA . ARG A 1 106 ? 17.527 73.979 65.095 1.00 66.74 103 ARG A CA 1
ATOM 869 C C . ARG A 1 106 ? 17.982 72.989 66.154 1.00 67.24 103 ARG A C 1
ATOM 870 O O . ARG A 1 106 ? 17.227 72.115 66.572 1.00 68.50 103 ARG A O 1
ATOM 878 N N . THR A 1 107 ? 19.231 73.126 66.576 1.00 68.06 104 THR A N 1
ATOM 879 C CA . THR A 1 107 ? 19.785 72.281 67.618 1.00 68.95 104 THR A CA 1
ATOM 880 C C . THR A 1 107 ? 19.569 72.900 68.994 1.00 74.16 104 THR A C 1
ATOM 881 O O . THR A 1 107 ? 19.805 74.088 69.197 1.00 84.61 104 THR A O 1
ATOM 885 N N . LEU A 1 108 ? 19.109 72.085 69.935 1.00 82.71 105 LEU A N 1
ATOM 886 C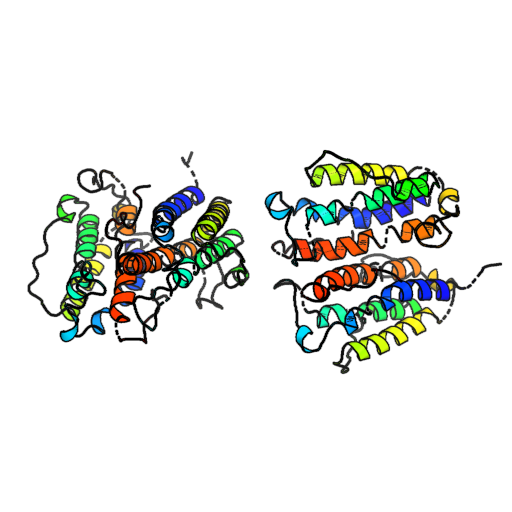 CA . LEU A 1 108 ? 18.856 72.547 71.292 1.00 69.98 105 LEU A CA 1
ATOM 887 C C . LEU A 1 108 ? 19.912 72.015 72.249 1.00 70.56 105 LEU A C 1
ATOM 888 O O . LEU A 1 108 ? 20.168 70.809 72.303 1.00 68.01 105 LEU A O 1
ATOM 893 N N . ASP A 1 109 ? 20.525 72.921 73.002 1.00 65.35 106 ASP A N 1
ATOM 894 C CA . ASP A 1 109 ? 21.544 72.539 73.967 1.00 80.94 106 ASP A CA 1
ATOM 895 C C . ASP A 1 109 ? 20.904 72.163 75.295 1.00 88.71 106 ASP A C 1
ATOM 896 O O . ASP A 1 109 ? 20.613 73.019 76.128 1.00 80.82 106 ASP A O 1
ATOM 901 N N . LEU A 1 110 ? 20.698 70.868 75.492 1.00 82.67 107 LEU A N 1
ATOM 902 C CA . LEU A 1 110 ? 19.931 70.387 76.628 1.00 66.31 107 LEU A CA 1
ATOM 903 C C . LEU A 1 110 ? 20.750 69.520 77.577 1.00 70.51 107 LEU A C 1
ATOM 904 O O . LEU A 1 110 ? 20.192 68.744 78.346 1.00 93.20 107 LEU A O 1
ATOM 909 N N . THR A 1 111 ? 22.068 69.655 77.534 1.00 79.39 108 THR A N 1
ATOM 910 C CA . THR A 1 111 ? 22.922 68.836 78.383 1.00 86.27 108 THR A CA 1
ATOM 911 C C . THR A 1 111 ? 22.560 69.029 79.852 1.00 86.39 108 THR A C 1
ATOM 912 O O . THR A 1 111 ? 22.500 68.071 80.622 1.00 95.47 108 THR A O 1
ATOM 916 N N . ALA A 1 112 ? 22.305 70.275 80.233 1.00 75.18 109 ALA A N 1
ATOM 917 C CA . ALA A 1 112 ? 21.980 70.602 81.613 1.00 82.42 109 ALA A CA 1
ATOM 918 C C . ALA A 1 112 ? 20.751 69.842 82.085 1.00 88.71 109 ALA A C 1
ATOM 919 O O . ALA A 1 112 ? 20.520 69.701 83.286 1.00 90.66 109 ALA A O 1
ATOM 921 N N . ILE A 1 113 ? 19.964 69.353 81.133 1.00 87.39 110 ILE A N 1
ATOM 922 C CA . ILE A 1 113 ? 18.642 68.814 81.439 1.00 81.57 110 ILE A CA 1
ATOM 923 C C . ILE A 1 113 ? 18.489 67.337 81.085 1.00 75.67 110 ILE A C 1
ATOM 924 O O . ILE A 1 113 ? 18.127 66.526 81.934 1.00 84.22 110 ILE A O 1
ATOM 929 N N . PHE A 1 114 ? 18.755 66.995 79.830 1.00 77.68 111 PHE A N 1
ATOM 930 C CA . PHE A 1 114 ? 18.746 65.604 79.385 1.00 63.12 111 PHE A CA 1
ATOM 931 C C . PHE A 1 114 ? 20.168 65.075 79.233 1.00 77.99 111 PHE A C 1
ATOM 932 O O . PHE A 1 114 ? 20.372 63.946 78.780 1.00 80.61 111 PHE A O 1
ATOM 940 N N . GLY A 1 115 ? 21.145 65.904 79.599 1.00 84.45 112 GLY A N 1
ATOM 941 C CA . GLY A 1 115 ? 22.545 65.573 79.424 1.00 88.32 112 GLY A CA 1
ATOM 942 C C . GLY A 1 115 ? 22.893 65.298 77.973 1.00 96.18 112 GLY A C 1
ATOM 943 O O . GLY A 1 115 ? 23.612 64.346 77.672 1.00 87.44 112 GLY A O 1
ATOM 944 N N . THR A 1 116 ? 22.389 66.130 77.067 1.00 100.58 113 THR A N 1
ATOM 945 C CA . THR A 1 116 ? 22.593 65.891 75.642 1.00 99.38 113 THR A CA 1
ATOM 946 C C . THR A 1 116 ? 22.001 66.983 74.741 1.00 89.52 113 THR A C 1
ATOM 947 O O . THR A 1 116 ? 21.044 67.664 75.103 1.00 80.59 113 THR A O 1
ATOM 951 N N . GLN A 1 117 ? 22.589 67.143 73.562 1.00 80.99 114 GLN A N 1
ATOM 952 C CA . GLN A 1 117 ? 22.064 68.058 72.559 1.00 76.70 114 GLN A CA 1
ATOM 953 C C . GLN A 1 117 ? 21.176 67.285 71.598 1.00 76.17 114 GLN A C 1
ATOM 954 O O . GLN A 1 117 ? 21.287 66.061 71.486 1.00 74.89 114 GLN A O 1
ATOM 968 N N . SER A 1 119 ? 18.095 67.772 68.149 1.00 53.08 116 SER A N 1
ATOM 969 C CA . SER A 1 119 ? 17.369 68.600 67.195 1.00 54.47 116 SER A CA 1
ATOM 970 C C . SER A 1 119 ? 15.992 68.920 67.770 1.00 52.21 116 SER A C 1
ATOM 971 O O . SER A 1 119 ? 15.447 68.164 68.568 1.00 44.46 116 SER A O 1
ATOM 974 N N . THR A 1 120 ? 15.432 70.046 67.359 1.00 58.03 117 THR A N 1
ATOM 975 C CA . THR A 1 120 ? 14.112 70.443 67.819 1.00 53.79 117 THR A CA 1
ATOM 976 C C . THR A 1 120 ? 13.060 69.379 67.494 1.00 52.30 117 THR A C 1
ATOM 977 O O . THR A 1 120 ? 12.102 69.192 68.237 1.00 63.04 117 THR A O 1
ATOM 981 N N . ALA A 1 121 ? 13.261 68.661 66.399 1.00 48.41 118 ALA A N 1
ATOM 982 C CA . ALA A 1 121 ? 12.305 67.649 65.987 1.00 55.70 118 ALA A CA 1
ATOM 983 C C . ALA A 1 121 ? 12.357 66.425 66.892 1.00 51.06 118 ALA A C 1
ATOM 984 O O . ALA A 1 121 ? 11.321 65.856 67.235 1.00 51.39 118 ALA A O 1
ATOM 986 N N . GLN A 1 122 ? 13.561 66.013 67.268 1.00 44.23 119 GLN A N 1
ATOM 987 C CA . GLN A 1 122 ? 13.732 64.911 68.220 1.00 48.97 119 GLN A CA 1
ATOM 988 C C . GLN A 1 122 ? 13.151 65.282 69.580 1.00 49.33 119 GLN A C 1
ATOM 989 O O . GLN A 1 122 ? 12.585 64.449 70.282 1.00 47.87 119 GLN A O 1
ATOM 995 N N . PHE A 1 123 ? 13.334 66.543 69.945 1.00 36.49 120 PHE A N 1
ATOM 996 C CA . PHE A 1 123 ? 12.817 67.102 71.175 1.00 35.40 120 PHE A CA 1
ATOM 997 C C . PHE A 1 123 ? 11.290 67.053 71.170 1.00 49.98 120 PHE A C 1
ATOM 998 O O . PHE A 1 123 ? 10.671 66.629 72.147 1.00 50.04 120 PHE A O 1
ATOM 1006 N N . LEU A 1 124 ? 10.682 67.463 70.061 1.00 40.78 121 LEU A N 1
ATOM 1007 C CA . LEU A 1 124 ? 9.233 67.404 69.951 1.00 42.43 121 LEU A CA 1
ATOM 1008 C C . LEU A 1 124 ? 8.733 65.967 69.930 1.00 47.67 121 LEU A C 1
ATOM 1009 O O . LEU A 1 124 ? 7.646 65.686 70.424 1.00 51.83 121 LEU A O 1
ATOM 1014 N N . GLN A 1 125 ? 9.520 65.053 69.369 1.00 31.38 122 GLN A N 1
ATOM 1015 C CA . GLN A 1 125 ? 9.099 63.656 69.357 1.00 41.38 122 GLN A CA 1
ATOM 1016 C C . GLN A 1 125 ? 9.077 63.140 70.787 1.00 41.69 122 GLN A C 1
ATOM 1017 O O . GLN A 1 125 ? 8.216 62.357 71.186 1.00 34.43 122 GLN A O 1
ATOM 1023 N N . LEU A 1 126 ? 10.041 63.594 71.566 1.00 23.93 123 LEU A N 1
ATOM 1024 C CA . LEU A 1 126 ? 10.075 63.270 72.973 1.00 43.12 123 LEU A CA 1
ATOM 1025 C C . LEU A 1 126 ? 8.819 63.784 73.683 1.00 47.31 123 LEU A C 1
ATOM 1026 O O . LEU A 1 126 ? 8.239 63.082 74.501 1.00 46.89 123 LEU A O 1
ATOM 1031 N N . ALA A 1 127 ? 8.385 64.995 73.354 1.00 34.01 124 ALA A N 1
ATOM 1032 C CA . ALA A 1 127 ? 7.175 65.544 73.956 1.00 32.51 124 ALA A CA 1
ATOM 1033 C C . ALA A 1 127 ? 5.968 64.670 73.636 1.00 42.12 124 ALA A C 1
ATOM 1034 O O . ALA A 1 127 ? 5.128 64.395 74.505 1.00 34.40 124 ALA A O 1
ATOM 1044 N N . ASP A 1 129 ? 6.035 61.439 72.769 1.00 24.54 126 ASP A N 1
ATOM 1045 C CA . ASP A 1 129 ? 6.194 60.165 73.447 1.00 37.56 126 ASP A CA 1
ATOM 1046 C C . ASP A 1 129 ? 5.723 60.307 74.893 1.00 46.63 126 ASP A C 1
ATOM 1047 O O . ASP A 1 129 ? 5.116 59.405 75.460 1.00 43.03 126 ASP A O 1
ATOM 1052 N N . HIS A 1 130 ? 5.995 61.466 75.473 1.00 34.36 127 HIS A N 1
ATOM 1053 C CA . HIS A 1 130 ? 5.668 61.721 76.854 1.00 32.54 127 HIS A CA 1
ATOM 1054 C C . HIS A 1 130 ? 4.133 61.803 76.999 1.00 45.82 127 HIS A C 1
ATOM 1055 O O . HIS A 1 130 ? 3.530 61.118 77.840 1.00 34.48 127 HIS A O 1
ATOM 1062 N N . GLU A 1 131 ? 3.503 62.622 76.162 1.00 31.89 128 GLU A N 1
ATOM 1063 C CA . GLU A 1 131 ? 2.035 62.664 76.079 1.00 29.91 128 GLU A CA 1
ATOM 1064 C C . GLU A 1 131 ? 1.394 61.288 75.871 1.00 40.04 128 GLU A C 1
ATOM 1065 O O . GLU A 1 131 ? 0.469 60.910 76.585 1.00 45.07 128 GLU A O 1
ATOM 1071 N N . ILE A 1 132 ? 1.882 60.538 74.893 1.00 24.45 129 ILE A N 1
ATOM 1072 C CA . ILE A 1 132 ? 1.311 59.228 74.612 1.00 32.03 129 ILE A CA 1
ATOM 1073 C C . ILE A 1 132 ? 1.484 58.303 75.811 1.00 35.12 129 ILE A C 1
ATOM 1074 O O . ILE A 1 132 ? 0.598 57.537 76.159 1.00 35.45 129 ILE A O 1
ATOM 1079 N N . HIS A 1 133 ? 2.644 58.390 76.441 1.00 37.75 130 HIS A N 1
ATOM 1080 C CA . HIS A 1 133 ? 2.947 57.595 77.612 1.00 23.91 130 HIS A CA 1
ATOM 1081 C C . HIS A 1 133 ? 1.936 57.867 78.731 1.00 42.75 130 HIS A C 1
ATOM 1082 O O . HIS A 1 133 ? 1.347 56.944 79.289 1.00 39.31 130 HIS A O 1
ATOM 1089 N N . HIS A 1 134 ? 1.727 59.134 79.055 1.00 33.37 131 HIS A N 1
ATOM 1090 C CA . HIS A 1 134 ? 0.800 59.473 80.128 1.00 39.81 131 HIS A CA 1
ATOM 1091 C C . HIS A 1 134 ? -0.671 59.226 79.778 1.00 43.80 131 HIS A C 1
ATOM 1092 O O . HIS A 1 134 ? -1.468 58.860 80.639 1.00 35.85 131 HIS A O 1
ATOM 1099 N N . LYS A 1 135 ? -1.026 59.414 78.514 1.00 37.43 132 LYS A N 1
ATOM 1100 C CA . LYS A 1 135 ? -2.388 59.127 78.071 1.00 36.72 132 LYS A CA 1
ATOM 1101 C C . LYS A 1 135 ? -2.688 57.650 78.266 1.00 34.32 132 LYS A C 1
ATOM 1102 O O . LYS A 1 135 ? -3.801 57.276 78.607 1.00 41.03 132 LYS A O 1
ATOM 1108 N N . GLY A 1 136 ? -1.683 56.811 78.080 1.00 31.96 133 GLY A N 1
ATOM 1109 C CA . GLY A 1 136 ? -1.848 55.392 78.323 1.00 40.09 133 GLY A CA 1
ATOM 1110 C C . GLY A 1 136 ? -2.243 55.136 79.769 1.00 55.70 133 GLY A C 1
ATOM 1111 O O . GLY A 1 136 ? -3.120 54.319 80.042 1.00 45.10 133 GLY A O 1
ATOM 1112 N N . GLN A 1 137 ? -1.603 55.851 80.692 1.00 40.40 134 GLN A N 1
ATOM 1113 C CA . GLN A 1 137 ? -1.908 55.736 82.114 1.00 45.65 134 GLN A CA 1
ATOM 1114 C C . GLN A 1 137 ? -3.295 56.285 82.421 1.00 45.27 134 GLN A C 1
ATOM 1115 O O . GLN A 1 137 ? -4.067 55.694 83.184 1.00 42.26 134 GLN A O 1
ATOM 1121 N N . LEU A 1 138 ? -3.600 57.427 81.821 1.00 36.85 135 LEU A N 1
ATOM 1122 C CA . LEU A 1 138 ? -4.886 58.048 82.007 1.00 46.42 135 LEU A CA 1
ATOM 1123 C C . LEU A 1 138 ? -6.003 57.066 81.660 1.00 42.77 135 LEU A C 1
ATOM 1124 O O . LEU A 1 138 ? -7.013 57.013 82.346 1.00 62.05 135 LEU A O 1
ATOM 1129 N N . PHE A 1 139 ? -5.807 56.272 80.616 1.00 29.81 136 PHE A N 1
ATOM 1130 C CA . PHE A 1 139 ? -6.765 55.232 80.266 1.00 40.04 136 PHE A CA 1
ATOM 1131 C C . PHE A 1 139 ? -7.009 54.282 81.428 1.00 52.70 136 PHE A C 1
ATOM 1132 O O . PHE A 1 139 ? -8.149 53.910 81.699 1.00 57.51 136 PHE A O 1
ATOM 1140 N N . VAL A 1 140 ? -5.946 53.873 82.112 1.00 36.27 137 VAL A N 1
ATOM 1141 C CA . VAL A 1 140 ? -6.133 52.983 83.250 1.00 41.50 137 VAL A CA 1
ATOM 1142 C C . VAL A 1 140 ? -6.912 53.701 84.355 1.00 50.88 137 VAL A C 1
ATOM 1143 O O . VAL A 1 140 ? -7.822 53.123 84.949 1.00 58.13 137 VAL A O 1
ATOM 1147 N N . TYR A 1 141 ? -6.567 54.962 84.615 1.00 51.65 138 TYR A N 1
ATOM 1148 C CA . TYR A 1 141 ? -7.257 55.736 85.645 1.00 52.74 138 TYR A CA 1
ATOM 1149 C C . TYR A 1 141 ? -8.746 55.727 85.371 1.00 55.05 138 TYR A C 1
ATOM 1150 O O . TYR A 1 141 ? -9.542 55.292 86.191 1.00 53.18 138 TYR A O 1
ATOM 1159 N N . VAL A 1 142 ? -9.109 56.207 84.193 1.00 47.17 139 VAL A N 1
ATOM 1160 C CA . VAL A 1 142 ? -10.496 56.369 83.826 1.00 44.96 139 VAL A CA 1
ATOM 1161 C C . VAL A 1 142 ? -11.304 55.071 83.917 1.00 56.99 139 VAL A C 1
ATOM 1162 O O . VAL A 1 142 ? -12.416 55.094 84.425 1.00 63.69 139 VAL A O 1
ATOM 1166 N N . ARG A 1 143 ? -10.757 53.943 83.457 1.00 51.36 140 ARG A N 1
ATOM 1167 C CA . ARG A 1 143 ? -11.448 52.658 83.638 1.00 51.42 140 ARG A CA 1
ATOM 1168 C C . ARG A 1 143 ? -11.627 52.347 85.125 1.00 60.60 140 ARG A C 1
ATOM 1169 O O . ARG A 1 143 ? -12.659 51.811 85.543 1.00 64.13 140 ARG A O 1
ATOM 1177 N N . GLY A 1 144 ? -10.608 52.675 85.911 1.00 48.91 141 GLY A N 1
ATOM 1178 C CA . GLY A 1 144 ? -10.648 52.459 87.343 1.00 52.88 141 GLY A CA 1
ATOM 1179 C C . GLY A 1 144 ? -11.793 53.214 88.000 1.00 65.41 141 GLY A C 1
ATOM 1180 O O . GLY A 1 144 ? -12.373 52.744 88.970 1.00 70.86 141 GLY A O 1
ATOM 1189 N N . GLY A 1 146 ? -14.519 53.700 86.660 1.00 73.47 143 GLY A N 1
ATOM 1190 C CA . GLY A 1 146 ? -15.721 52.994 86.272 1.00 63.67 143 GLY A CA 1
ATOM 1191 C C . GLY A 1 146 ? -16.194 53.194 84.848 1.00 67.36 143 GLY A C 1
ATOM 1192 O O . GLY A 1 146 ? -17.151 52.549 84.447 1.00 88.53 143 GLY A O 1
ATOM 1193 N N . HIS A 1 147 ? -15.545 54.074 84.086 1.00 57.61 144 HIS A N 1
ATOM 1194 C CA . HIS A 1 147 ? -15.953 54.333 82.701 1.00 53.39 144 HIS A CA 1
ATOM 1195 C C . HIS A 1 147 ? -15.469 53.223 81.780 1.00 64.23 144 HIS A C 1
ATOM 1196 O O . HIS A 1 147 ? -14.302 52.841 81.828 1.00 76.50 144 HIS A O 1
ATOM 1203 N N . THR A 1 148 ? -16.358 52.712 80.936 1.00 77.29 145 THR A N 1
ATOM 1204 C CA . THR A 1 148 ? -16.037 51.545 80.116 1.00 89.85 145 THR A CA 1
ATOM 1205 C C . THR A 1 148 ? -16.052 51.836 78.622 1.00 86.52 145 THR A C 1
ATOM 1206 O O . THR A 1 148 ? -15.473 51.093 77.831 1.00 84.24 145 THR A O 1
ATOM 1210 N N . ASP A 1 149 ? -16.730 52.914 78.243 1.00 90.22 146 ASP A N 1
ATOM 1211 C CA . ASP A 1 149 ? -16.805 53.309 76.842 1.00 104.41 146 ASP A CA 1
ATOM 1212 C C . ASP A 1 149 ? -15.718 54.309 76.515 1.00 91.10 146 ASP A C 1
ATOM 1213 O O . ASP A 1 149 ? -15.925 55.522 76.614 1.00 81.94 146 ASP A O 1
ATOM 1218 N N . LEU A 1 150 ? -14.558 53.804 76.115 1.00 72.27 147 LEU A N 1
ATOM 1219 C CA . LEU A 1 150 ? -13.415 54.678 75.912 1.00 61.12 147 LEU A CA 1
ATOM 1220 C C . LEU A 1 150 ? -13.087 54.844 74.436 1.00 67.82 147 LEU A C 1
ATOM 1221 O O . LEU A 1 150 ? -13.240 53.910 73.648 1.00 63.66 147 LEU A O 1
ATOM 1226 N N . PRO A 1 151 ? -12.622 56.043 74.064 1.00 56.20 148 PRO A N 1
ATOM 1227 C CA . PRO A 1 151 ? -12.183 56.342 72.702 1.00 41.71 148 PRO A CA 1
ATOM 1228 C C . PRO A 1 151 ? -11.003 55.468 72.322 1.00 54.37 148 PRO A C 1
ATOM 1229 O O . PRO A 1 151 ? -10.325 54.953 73.230 1.00 55.30 148 PRO A O 1
ATOM 1233 N N . LEU A 1 152 ? -10.760 55.304 71.019 1.00 45.66 149 LEU A N 1
ATOM 1234 C CA . LEU A 1 152 ? -9.507 54.728 70.536 1.00 53.21 149 LEU A CA 1
ATOM 1235 C C . LEU A 1 152 ? -8.364 55.600 71.021 1.00 37.34 149 LEU A C 1
ATOM 1236 O O . LEU A 1 152 ? -8.509 56.818 71.076 1.00 37.13 149 LEU A O 1
ATOM 1241 N N . PHE A 1 153 ? -7.224 54.996 71.347 1.00 33.70 150 PHE A N 1
ATOM 1242 C CA . PHE A 1 153 ? -6.141 55.776 71.960 1.00 54.30 150 PHE A CA 1
ATOM 1243 C C . PHE A 1 153 ? -5.657 56.937 71.091 1.00 43.93 150 PHE A C 1
ATOM 1244 O O . PHE A 1 153 ? -5.102 57.908 71.604 1.00 45.08 150 PHE A O 1
ATOM 1252 N N . VAL A 1 154 ? -5.905 56.848 69.788 1.00 34.92 151 VAL A N 1
ATOM 1253 C CA . VAL A 1 154 ? -5.556 57.930 68.866 1.00 43.64 151 VAL A CA 1
ATOM 1254 C C . VAL A 1 154 ? -6.662 58.167 67.847 1.00 39.02 151 VAL A C 1
ATOM 1255 O O . VAL A 1 154 ? -7.276 57.222 67.375 1.00 57.59 151 VAL A O 1
ATOM 1259 N N . LYS A 1 155 ? -6.913 59.431 67.522 1.00 45.94 152 LYS A N 1
ATOM 1260 C CA . LYS A 1 155 ? -7.894 59.806 66.502 1.00 50.10 152 LYS A CA 1
ATOM 1261 C C . LYS A 1 155 ? -7.244 59.901 65.119 1.00 65.27 152 LYS A C 1
ATOM 1262 O O . LYS A 1 155 ? -6.408 60.760 64.914 1.00 75.87 152 LYS A O 1
ATOM 1268 N N . ARG A 1 156 ? -7.598 59.071 64.146 1.00 79.39 153 ARG A N 1
ATOM 1269 C CA . ARG A 1 156 ? -7.005 59.291 62.820 1.00 69.88 153 ARG A CA 1
ATOM 1270 C C . ARG A 1 156 ? -7.848 60.208 61.922 1.00 90.13 153 ARG A C 1
ATOM 1271 O O . ARG A 1 156 ? -8.744 60.907 62.397 1.00 74.57 153 ARG A O 1
ATOM 1279 N N . GLY A 1 157 ? -7.542 60.220 60.628 1.00 125.69 154 GLY A N 1
ATOM 1280 C CA . GLY A 1 157 ? -8.254 61.071 59.688 1.00 121.42 154 GLY A CA 1
ATOM 1281 C C . GLY A 1 157 ? -7.401 62.211 59.159 1.00 119.02 154 GLY A C 1
ATOM 1282 O O . GLY A 1 157 ? -7.550 63.364 59.570 1.00 106.71 154 GLY A O 1
ATOM 1283 N N . SER B 1 1 ? 29.392 59.731 53.618 1.00 41.41 -2 SER B N 1
ATOM 1284 C CA . SER B 1 1 ? 28.200 58.916 53.433 1.00 39.86 -2 SER B CA 1
ATOM 1285 C C . SER B 1 1 ? 27.414 58.908 54.757 1.00 58.98 -2 SER B C 1
ATOM 1286 O O . SER B 1 1 ? 27.948 59.279 55.814 1.00 61.43 -2 SER B O 1
ATOM 1289 N N . ASN B 1 2 ? 26.145 58.527 54.703 1.00 47.63 -1 ASN B N 1
ATOM 1290 C CA . ASN B 1 2 ? 25.319 58.513 55.912 1.00 57.46 -1 ASN B CA 1
ATOM 1291 C C . ASN B 1 2 ? 25.875 57.549 56.943 1.00 42.30 -1 ASN B C 1
ATOM 1292 O O . ASN B 1 2 ? 26.183 56.402 56.621 1.00 65.95 -1 ASN B O 1
ATOM 1297 N N . ALA B 1 3 ? 25.980 57.994 58.187 1.00 45.08 0 ALA B N 1
ATOM 1298 C CA . ALA B 1 3 ? 26.444 57.106 59.250 1.00 47.52 0 ALA B CA 1
ATOM 1299 C C . ALA B 1 3 ? 25.482 55.943 59.504 1.00 50.53 0 ALA B C 1
ATOM 1300 O O . ALA B 1 3 ? 25.919 54.829 59.779 1.00 76.36 0 ALA B O 1
ATOM 1310 N N . SER B 1 5 ? 21.519 54.005 58.323 1.00 43.54 2 SER B N 1
ATOM 1311 C CA . SER B 1 5 ? 20.290 53.921 57.523 1.00 68.25 2 SER B CA 1
ATOM 1312 C C . SER B 1 5 ? 19.044 54.375 58.299 1.00 63.95 2 SER B C 1
ATOM 1313 O O . SER B 1 5 ? 19.095 54.534 59.513 1.00 50.69 2 SER B O 1
ATOM 1316 N N . ARG B 1 6 ? 17.944 54.605 57.582 1.00 57.47 3 ARG B N 1
ATOM 1317 C CA . ARG B 1 6 ? 16.645 54.830 58.189 1.00 56.67 3 ARG B CA 1
ATOM 1318 C C . ARG B 1 6 ? 16.308 53.673 59.114 1.00 60.76 3 ARG B C 1
ATOM 1319 O O . ARG B 1 6 ? 15.929 53.883 60.267 1.00 65.71 3 ARG B O 1
ATOM 1327 N N . ALA B 1 7 ? 16.433 52.456 58.591 1.00 48.92 4 ALA B N 1
ATOM 1328 C CA . ALA B 1 7 ? 16.181 51.255 59.370 1.00 52.08 4 ALA B CA 1
ATOM 1329 C C . ALA B 1 7 ? 16.866 51.364 60.724 1.00 60.38 4 ALA B C 1
ATOM 1330 O O . ALA B 1 7 ? 16.235 51.203 61.766 1.00 68.35 4 ALA B O 1
ATOM 1332 N N . LYS B 1 8 ? 18.159 51.662 60.700 1.00 53.55 5 LYS B N 1
ATOM 1333 C CA . LYS B 1 8 ? 18.954 51.717 61.917 1.00 60.83 5 LYS B CA 1
ATOM 1334 C C . LYS B 1 8 ? 18.454 52.779 62.898 1.00 49.51 5 LYS B C 1
ATOM 1335 O O . LYS B 1 8 ? 18.531 52.584 64.107 1.00 61.39 5 LYS B O 1
ATOM 1341 N N . LYS B 1 9 ? 17.950 53.894 62.370 1.00 43.68 6 LYS B N 1
ATOM 1342 C CA . LYS B 1 9 ? 17.366 54.943 63.197 1.00 46.05 6 LYS B CA 1
ATOM 1343 C C . LYS B 1 9 ? 16.091 54.452 63.852 1.00 40.78 6 LYS B C 1
ATOM 1344 O O . LYS B 1 9 ? 15.883 54.662 65.047 1.00 63.91 6 LYS B O 1
ATOM 1350 N N . TRP B 1 10 ? 15.246 53.789 63.065 1.00 31.57 7 TRP B N 1
ATOM 1351 C CA . TRP B 1 10 ? 13.969 53.273 63.558 1.00 44.55 7 TRP B CA 1
ATOM 1352 C C . TRP B 1 10 ? 14.195 52.195 64.607 1.00 46.70 7 TRP B C 1
ATOM 1353 O O . TRP B 1 10 ? 13.477 52.109 65.592 1.00 49.60 7 TRP B O 1
ATOM 1364 N N . VAL B 1 11 ? 15.207 51.372 64.389 1.00 45.37 8 VAL B N 1
ATOM 1365 C CA . VAL B 1 11 ? 15.519 50.315 65.330 1.00 43.76 8 VAL B CA 1
ATOM 1366 C C . VAL B 1 11 ? 15.958 50.902 66.665 1.00 44.95 8 VAL B C 1
ATOM 1367 O O . VAL B 1 11 ? 15.553 50.432 67.724 1.00 67.30 8 VAL B O 1
ATOM 1371 N N . GLN B 1 12 ? 16.786 51.933 66.619 1.00 35.33 9 GLN B N 1
ATOM 1372 C CA . GLN B 1 12 ? 17.236 52.571 67.848 1.00 45.35 9 GLN B CA 1
ATOM 1373 C C . GLN B 1 12 ? 16.045 53.212 68.580 1.00 49.00 9 GLN B C 1
ATOM 1374 O O . GLN B 1 12 ? 15.948 53.160 69.805 1.00 49.03 9 GLN B O 1
ATOM 1380 N N . TYR B 1 13 ? 15.136 53.802 67.813 1.00 33.36 10 TYR B N 1
ATOM 1381 C CA . TYR B 1 13 ? 13.931 54.398 68.361 1.00 39.27 10 TYR B CA 1
ATOM 1382 C C . TYR B 1 13 ? 13.052 53.318 68.989 1.00 41.43 10 TYR B C 1
ATOM 1383 O O . TYR B 1 13 ? 12.581 53.463 70.110 1.00 35.71 10 TYR B O 1
ATOM 1392 N N . PHE B 1 14 ? 12.846 52.230 68.258 1.00 27.43 11 PHE B N 1
ATOM 1393 C CA . PHE B 1 14 ? 12.097 51.088 68.769 1.00 30.10 11 PHE B CA 1
ATOM 1394 C C . PHE B 1 14 ? 12.654 50.576 70.100 1.00 44.78 11 PHE B C 1
ATOM 1395 O O . PHE B 1 14 ? 11.923 50.463 71.078 1.00 39.86 11 PHE B O 1
ATOM 1403 N N . LEU B 1 15 ? 13.954 50.286 70.128 1.00 34.46 12 LEU B N 1
ATOM 1404 C CA . LEU B 1 15 ? 14.617 49.731 71.295 1.00 39.84 12 LEU B CA 1
ATOM 1405 C C . LEU B 1 15 ? 14.646 50.670 72.493 1.00 41.90 12 LEU B C 1
ATOM 1406 O O . LEU B 1 15 ? 14.649 50.222 73.631 1.00 43.87 12 LEU B O 1
ATOM 1411 N N . SER B 1 16 ? 14.684 51.970 72.239 1.00 30.17 13 SER B N 1
ATOM 1412 C CA . SER B 1 16 ? 14.743 52.936 73.326 1.00 37.53 13 SER B CA 1
ATOM 1413 C C . SER B 1 16 ? 13.494 52.793 74.195 1.00 51.35 13 SER B C 1
ATOM 1414 O O . SER B 1 16 ? 13.506 53.130 75.377 1.00 52.47 13 SER B O 1
ATOM 1417 N N . HIS B 1 17 ? 12.427 52.277 73.590 1.00 34.77 14 HIS B N 1
ATOM 1418 C CA . HIS B 1 17 ? 11.165 52.040 74.275 1.00 39.68 14 HIS B CA 1
ATOM 1419 C C . HIS B 1 17 ? 11.000 50.579 74.637 1.00 35.41 14 HIS B C 1
ATOM 1420 O O . HIS B 1 17 ? 10.675 50.265 75.764 1.00 38.52 14 HIS B O 1
ATOM 1427 N N . ARG B 1 18 ? 11.224 49.682 73.682 1.00 34.89 15 ARG B N 1
ATOM 1428 C CA . ARG B 1 18 ? 11.037 48.254 73.939 1.00 36.02 15 ARG B CA 1
ATOM 1429 C C . ARG B 1 18 ? 11.938 47.741 75.079 1.00 45.06 15 ARG B C 1
ATOM 1430 O O . ARG B 1 18 ? 11.560 46.837 75.817 1.00 48.58 15 ARG B O 1
ATOM 1438 N N . HIS B 1 19 ? 13.117 48.330 75.247 1.00 33.73 16 HIS B N 1
ATOM 1439 C CA . HIS B 1 19 ? 13.985 47.911 76.337 1.00 43.31 16 HIS B CA 1
ATOM 1440 C C . HIS B 1 19 ? 13.328 48.178 77.672 1.00 54.63 16 HIS B C 1
ATOM 1441 O O . HIS B 1 19 ? 13.442 47.378 78.599 1.00 58.90 16 HIS B O 1
ATOM 1448 N N . VAL B 1 20 ? 12.655 49.315 77.779 1.00 47.08 17 VAL B N 1
ATOM 1449 C CA . VAL B 1 20 ? 11.929 49.622 78.993 1.00 45.71 17 VAL B CA 1
ATOM 1450 C C . VAL B 1 20 ? 10.767 48.634 79.165 1.00 43.31 17 VAL B C 1
ATOM 1451 O O . VAL B 1 20 ? 10.503 48.141 80.262 1.00 49.75 17 VAL B O 1
ATOM 1455 N N . THR B 1 21 ? 10.091 48.321 78.074 1.00 34.12 18 THR B N 1
ATOM 1456 C CA . THR B 1 21 ? 8.974 47.392 78.144 1.00 37.74 18 THR B CA 1
ATOM 1457 C C . THR B 1 21 ? 9.461 46.075 78.733 1.00 49.77 18 THR B C 1
ATOM 1458 O O . THR B 1 21 ? 8.804 45.460 79.576 1.00 48.44 18 THR B O 1
ATOM 1470 N N . GLU B 1 23 ? 12.141 45.561 80.633 1.00 42.71 20 GLU B N 1
ATOM 1471 C CA . GLU B 1 23 ? 12.517 45.717 82.037 1.00 49.33 20 GLU B CA 1
ATOM 1472 C C . GLU B 1 23 ? 11.272 45.568 82.918 1.00 60.15 20 GLU B C 1
ATOM 1473 O O . GLU B 1 23 ? 11.289 44.886 83.944 1.00 69.72 20 GLU B O 1
ATOM 1479 N N . LEU B 1 24 ? 10.184 46.197 82.496 1.00 52.91 21 LEU B N 1
ATOM 1480 C CA . LEU B 1 24 ? 8.906 46.087 83.193 1.00 48.68 21 LEU B CA 1
ATOM 1481 C C . LEU B 1 24 ? 8.384 44.656 83.203 1.00 57.48 21 LEU B C 1
ATOM 1482 O O . LEU B 1 24 ? 7.877 44.185 84.215 1.00 70.19 21 LEU B O 1
ATOM 1487 N N . ILE B 1 25 ? 8.500 43.967 82.074 1.00 54.18 22 ILE B N 1
ATOM 1488 C CA . ILE B 1 25 ? 8.001 42.601 81.971 1.00 52.52 22 ILE B CA 1
ATOM 1489 C C . ILE B 1 25 ? 8.722 41.664 82.933 1.00 59.74 22 ILE B C 1
ATOM 1490 O O . ILE B 1 25 ? 8.117 40.751 83.495 1.00 62.34 22 ILE B O 1
ATOM 1495 N N . HIS B 1 26 ? 10.014 41.907 83.142 1.00 58.19 23 HIS B N 1
ATOM 1496 C CA . HIS B 1 26 ? 10.800 41.089 84.067 1.00 68.71 23 HIS B CA 1
ATOM 1497 C C . HIS B 1 26 ? 10.388 41.246 85.527 1.00 67.83 23 HIS B C 1
ATOM 1498 O O . HIS B 1 26 ? 10.626 40.357 86.333 1.00 78.41 23 HIS B O 1
ATOM 1505 N N . LYS B 1 27 ? 9.758 42.366 85.864 1.00 75.37 24 LYS B N 1
ATOM 1506 C CA . LYS B 1 27 ? 9.256 42.568 87.223 1.00 69.25 24 LYS B CA 1
ATOM 1507 C C . LYS B 1 27 ? 7.944 41.835 87.472 1.00 72.88 24 LYS B C 1
ATOM 1508 O O . LYS B 1 27 ? 7.454 41.815 88.594 1.00 88.47 24 LYS B O 1
ATOM 1514 N N . ILE B 1 28 ? 7.372 41.239 86.429 1.00 68.11 25 ILE B N 1
ATOM 1515 C CA . ILE B 1 28 ? 6.106 40.515 86.555 1.00 56.94 25 ILE B CA 1
ATOM 1516 C C . ILE B 1 28 ? 6.301 39.013 86.716 1.00 73.84 25 ILE B C 1
ATOM 1517 O O . ILE B 1 28 ? 6.593 38.317 85.737 1.00 85.93 25 ILE B O 1
ATOM 1522 N N . ASP B 1 29 ? 6.115 38.513 87.936 1.00 61.64 26 ASP B N 1
ATOM 1523 C CA . ASP B 1 29 ? 6.229 37.078 88.203 1.00 72.13 26 ASP B CA 1
ATOM 1524 C C . ASP B 1 29 ? 4.943 36.335 87.866 1.00 86.68 26 ASP B C 1
ATOM 1525 O O . ASP B 1 29 ? 3.871 36.938 87.756 1.00 85.91 26 ASP B O 1
ATOM 1530 N N . GLU B 1 30 ? 5.058 35.021 87.698 1.00 92.96 27 GLU B N 1
ATOM 1531 C CA . GLU B 1 30 ? 3.929 34.199 87.278 1.00 96.95 27 GLU B CA 1
ATOM 1532 C C . GLU B 1 30 ? 2.705 34.478 88.131 1.00 91.45 27 GLU B C 1
ATOM 1533 O O . GLU B 1 30 ? 1.565 34.391 87.657 1.00 89.93 27 GLU B O 1
ATOM 1539 N N . ALA B 1 31 ? 2.945 34.824 89.391 1.00 78.49 28 ALA B N 1
ATOM 1540 C CA . ALA B 1 31 ? 1.846 35.056 90.328 1.00 95.34 28 ALA B CA 1
ATOM 1541 C C . ALA B 1 31 ? 0.975 36.247 89.912 1.00 91.26 28 ALA B C 1
ATOM 1542 O O . ALA B 1 31 ? -0.199 36.324 90.260 1.00 96.68 28 ALA B O 1
ATOM 1544 N N . HIS B 1 32 ? 1.554 37.171 89.160 1.00 69.38 29 HIS B N 1
ATOM 1545 C CA . HIS B 1 32 ? 0.830 38.367 88.758 1.00 67.35 29 HIS B CA 1
ATOM 1546 C C . HIS B 1 32 ? 0.461 38.366 87.277 1.00 66.98 29 HIS B C 1
ATOM 1547 O O . HIS B 1 32 ? -0.027 39.372 86.759 1.00 69.63 29 HIS B O 1
ATOM 1554 N N . TYR B 1 33 ? 0.703 37.251 86.592 1.00 70.08 30 TYR B N 1
ATOM 1555 C CA . TYR B 1 33 ? 0.392 37.157 85.164 1.00 59.56 30 TYR B CA 1
ATOM 1556 C C . TYR B 1 33 ? -1.040 37.589 84.878 1.00 63.34 30 TYR B C 1
ATOM 1557 O O . TYR B 1 33 ? -1.321 38.224 83.864 1.00 71.18 30 TYR B O 1
ATOM 1566 N N . ASP B 1 34 ? -1.942 37.255 85.789 1.00 57.73 31 ASP B N 1
ATOM 1567 C CA . ASP B 1 34 ? -3.358 37.542 85.603 1.00 72.08 31 ASP B CA 1
ATOM 1568 C C . ASP B 1 34 ? -3.858 38.764 86.393 1.00 78.58 31 ASP B C 1
ATOM 1569 O O . ASP B 1 34 ? -5.062 38.985 86.495 1.00 78.16 31 ASP B O 1
ATOM 1574 N N . TYR B 1 35 ? -2.936 39.555 86.942 1.00 67.49 32 TYR B N 1
ATOM 1575 C CA . TYR B 1 35 ? -3.290 40.825 87.587 1.00 66.15 32 TYR B CA 1
ATOM 1576 C C . TYR B 1 35 ? -4.036 41.805 86.652 1.00 68.39 32 TYR B C 1
ATOM 1577 O O . TYR B 1 35 ? -3.732 41.911 85.463 1.00 61.50 32 TYR B O 1
ATOM 1586 N N . LYS B 1 36 ? -5.004 42.523 87.214 1.00 62.63 33 LYS B N 1
ATOM 1587 C CA . LYS B 1 36 ? -5.758 43.529 86.493 1.00 75.10 33 LYS B CA 1
ATOM 1588 C C . LYS B 1 36 ? -6.031 44.704 87.415 1.00 76.54 33 LYS B C 1
ATOM 1589 O O . LYS B 1 36 ? -6.571 44.528 88.495 1.00 87.00 33 LYS B O 1
ATOM 1595 N N . PRO B 1 37 ? -5.685 45.916 86.975 1.00 77.00 34 PRO B N 1
ATOM 1596 C CA . PRO B 1 37 ? -5.924 47.120 87.776 1.00 64.70 34 PRO B CA 1
ATOM 1597 C C . PRO B 1 37 ? -7.411 47.340 87.994 1.00 63.58 34 PRO B C 1
ATOM 1598 O O . PRO B 1 37 ? -7.807 47.833 89.046 1.00 93.40 34 PRO B O 1
ATOM 1602 N N . THR B 1 38 ? -8.221 46.987 87.001 1.00 73.95 35 THR B N 1
ATOM 1603 C CA . THR B 1 38 ? -9.664 47.154 87.077 1.00 78.49 35 THR B CA 1
ATOM 1604 C C . THR B 1 38 ? -10.327 45.877 86.587 1.00 85.27 35 THR B C 1
ATOM 1605 O O . THR B 1 38 ? -9.698 45.066 85.908 1.00 70.38 35 THR B O 1
ATOM 1609 N N . PRO B 1 39 ? -11.612 45.695 86.921 1.00 97.13 36 PRO B N 1
ATOM 1610 C CA . PRO B 1 39 ? -12.306 44.472 86.512 1.00 87.60 36 PRO B CA 1
ATOM 1611 C C . PRO B 1 39 ? -12.443 44.361 85.001 1.00 80.65 36 PRO B C 1
ATOM 1612 O O . PRO B 1 39 ? -12.544 43.250 84.489 1.00 91.80 36 PRO B O 1
ATOM 1616 N N . THR B 1 40 ? -12.437 45.487 84.296 1.00 67.79 37 THR B N 1
ATOM 1617 C CA . THR B 1 40 ? -12.582 45.460 82.840 1.00 78.21 37 THR B CA 1
ATOM 1618 C C . THR B 1 40 ? -11.274 45.640 82.063 1.00 78.69 37 THR B C 1
ATOM 1619 O O . THR B 1 40 ? -11.295 45.791 80.850 1.00 80.22 37 THR B O 1
ATOM 1623 N N . SER B 1 41 ? -10.140 45.629 82.756 1.00 73.57 38 SER B N 1
ATOM 1624 C CA . SER B 1 41 ? -8.844 45.779 82.095 1.00 60.24 38 SER B CA 1
ATOM 1625 C C . SER B 1 41 ? -8.254 44.435 81.681 1.00 55.67 38 SER B C 1
ATOM 1626 O O . SER B 1 41 ? -8.600 43.393 82.225 1.00 70.97 38 SER B O 1
ATOM 1637 N N . THR B 1 43 ? -5.468 41.519 81.558 1.00 48.25 40 THR B N 1
ATOM 1638 C CA . THR B 1 43 ? -4.479 41.043 82.514 1.00 54.06 40 THR B CA 1
ATOM 1639 C C . THR B 1 43 ? -3.081 41.487 82.089 1.00 58.01 40 THR B C 1
ATOM 1640 O O . THR B 1 43 ? -2.833 41.783 80.924 1.00 57.21 40 THR B O 1
ATOM 1644 N N . ALA B 1 44 ? -2.163 41.530 83.041 1.00 60.86 41 ALA B N 1
ATOM 1645 C CA . ALA B 1 44 ? -0.793 41.891 82.729 1.00 55.75 41 ALA B CA 1
ATOM 1646 C C . ALA B 1 44 ? -0.252 41.019 81.607 1.00 66.21 41 ALA B C 1
ATOM 1647 O O . ALA B 1 44 ? 0.405 41.514 80.690 1.00 73.55 41 ALA B O 1
ATOM 1649 N N . LYS B 1 45 ? -0.525 39.722 81.671 1.00 59.59 42 LYS B N 1
ATOM 1650 C CA . LYS B 1 45 ? -0.037 38.827 80.634 1.00 65.15 42 LYS B CA 1
ATOM 1651 C C . LYS B 1 45 ? -0.672 39.158 79.291 1.00 59.21 42 LYS B C 1
ATOM 1652 O O . LYS B 1 45 ? 0.003 39.135 78.260 1.00 64.05 42 LYS B O 1
ATOM 1658 N N . GLN B 1 46 ? -1.964 39.473 79.302 1.00 42.43 43 GLN B N 1
ATOM 1659 C CA . GLN B 1 46 ? -2.638 39.820 78.054 1.00 57.18 43 GLN B CA 1
ATOM 1660 C C . GLN B 1 46 ? -2.052 41.088 77.446 1.00 64.67 43 GLN B C 1
ATOM 1661 O O . GLN B 1 46 ? -1.876 41.174 76.231 1.00 51.10 43 GLN B O 1
ATOM 1667 N N . LEU B 1 47 ? -1.757 42.060 78.307 1.00 48.77 44 LEU B N 1
ATOM 1668 C CA . LEU B 1 47 ? -1.283 43.363 77.881 1.00 46.27 44 LEU B CA 1
ATOM 1669 C C . LEU B 1 47 ? 0.076 43.200 77.231 1.00 52.34 44 LEU B C 1
ATOM 1670 O O . LEU B 1 47 ? 0.310 43.656 76.109 1.00 53.15 44 LEU B O 1
ATOM 1675 N N . ALA B 1 48 ? 0.962 42.516 77.938 1.00 46.67 45 ALA B N 1
ATOM 1676 C CA . ALA B 1 48 ? 2.342 42.327 77.479 1.00 62.13 45 ALA B CA 1
ATOM 1677 C C . ALA B 1 48 ? 2.385 41.527 76.179 1.00 59.11 45 ALA B C 1
ATOM 1678 O O . ALA B 1 48 ? 3.171 41.808 75.269 1.00 49.55 45 ALA B O 1
ATOM 1680 N N . THR B 1 49 ? 1.525 40.525 76.100 1.00 45.92 46 THR B N 1
ATOM 1681 C CA . THR B 1 49 ? 1.457 39.695 74.917 1.00 51.10 46 THR B CA 1
ATOM 1682 C C . THR B 1 49 ? 0.976 40.519 73.725 1.00 54.63 46 THR B C 1
ATOM 1683 O O . THR B 1 49 ? 1.538 40.442 72.631 1.00 61.71 46 THR B O 1
ATOM 1687 N N . HIS B 1 50 ? -0.057 41.321 73.954 1.00 38.33 47 HIS B N 1
ATOM 1688 C CA . HIS B 1 50 ? -0.644 42.152 72.913 1.00 39.78 47 HIS B CA 1
ATOM 1689 C C . HIS B 1 50 ? 0.397 43.109 72.338 1.00 45.13 47 HIS B C 1
ATOM 1690 O O . HIS B 1 50 ? 0.449 43.334 71.131 1.00 50.22 47 HIS B O 1
ATOM 1705 N N . LEU B 1 52 ? 3.759 42.744 72.291 1.00 46.93 49 LEU B N 1
ATOM 1706 C CA . LEU B 1 52 ? 4.749 41.983 71.539 1.00 41.10 49 LEU B CA 1
ATOM 1707 C C . LEU B 1 52 ? 4.212 41.583 70.185 1.00 48.20 49 LEU B C 1
ATOM 1708 O O . LEU B 1 52 ? 4.854 41.801 69.164 1.00 58.10 49 LEU B O 1
ATOM 1713 N N . PHE B 1 53 ? 3.022 40.999 70.175 1.00 48.88 50 PHE B N 1
ATOM 1714 C CA . PHE B 1 53 ? 2.469 40.497 68.934 1.00 45.87 50 PHE B CA 1
ATOM 1715 C C . PHE B 1 53 ? 2.050 41.622 68.009 1.00 46.57 50 PHE B C 1
ATOM 1716 O O . PHE B 1 53 ? 2.330 41.577 66.814 1.00 69.61 50 PHE B O 1
ATOM 1724 N N . SER B 1 54 ? 1.390 42.639 68.544 1.00 38.92 51 SER B N 1
ATOM 1725 C CA . SER B 1 54 ? 0.897 43.693 67.669 1.00 43.98 51 SER B CA 1
ATOM 1726 C C . SER B 1 54 ? 2.062 44.367 66.944 1.00 46.55 51 SER B C 1
ATOM 1727 O O . SER B 1 54 ? 2.000 44.584 65.735 1.00 45.54 51 SER B O 1
ATOM 1730 N N . PHE B 1 55 ? 3.137 44.671 67.670 1.00 40.94 52 PHE B N 1
ATOM 1731 C CA . PHE B 1 55 ? 4.281 45.297 67.030 1.00 35.83 52 PHE B CA 1
ATOM 1732 C C . PHE B 1 55 ? 4.909 44.400 65.962 1.00 47.13 52 PHE B C 1
ATOM 1733 O O . PHE B 1 55 ? 5.254 44.861 64.864 1.00 41.29 52 PHE B O 1
ATOM 1741 N N . TYR B 1 56 ? 5.060 43.123 66.284 1.00 38.31 53 TYR B N 1
ATOM 1742 C CA . TYR B 1 56 ? 5.528 42.161 65.299 1.00 49.62 53 TYR B CA 1
ATOM 1743 C C . TYR B 1 56 ? 4.712 42.242 64.002 1.00 47.32 53 TYR B C 1
ATOM 1744 O O . TYR B 1 56 ? 5.264 42.212 62.911 1.00 55.72 53 TYR B O 1
ATOM 1753 N N . ASN B 1 57 ? 3.398 42.362 64.128 1.00 42.12 54 ASN B N 1
ATOM 1754 C CA . ASN B 1 57 ? 2.527 42.444 62.955 1.00 47.17 54 ASN B CA 1
ATOM 1755 C C . ASN B 1 57 ? 2.719 43.721 62.143 1.00 50.09 54 ASN B C 1
ATOM 1756 O O . ASN B 1 57 ? 2.723 43.678 60.911 1.00 56.71 54 ASN B O 1
ATOM 1761 N N . PHE B 1 58 ? 2.859 44.854 62.829 1.00 39.92 55 PHE B N 1
ATOM 1762 C CA . PHE B 1 58 ? 3.236 46.110 62.170 1.00 47.25 55 PHE B CA 1
ATOM 1763 C C . PHE B 1 58 ? 4.537 45.975 61.377 1.00 42.26 55 PHE B C 1
ATOM 1764 O O . PHE B 1 58 ? 4.584 46.318 60.206 1.00 54.08 55 PHE B O 1
ATOM 1772 N N . ALA B 1 59 ? 5.590 45.483 62.025 1.00 36.34 56 ALA B N 1
ATOM 1773 C CA . ALA B 1 59 ? 6.884 45.338 61.373 1.00 50.20 56 ALA B CA 1
ATOM 1774 C C . ALA B 1 59 ? 6.778 44.347 60.214 1.00 55.92 56 ALA B C 1
ATOM 1775 O O . ALA B 1 59 ? 7.214 44.625 59.100 1.00 59.58 56 ALA B O 1
ATOM 1777 N N . ASN B 1 60 ? 6.184 43.194 60.480 1.00 49.87 57 ASN B N 1
ATOM 1778 C CA . ASN B 1 60 ? 6.000 42.189 59.452 1.00 58.62 57 ASN B CA 1
ATOM 1779 C C . ASN B 1 60 ? 5.348 42.781 58.205 1.00 56.63 57 ASN B C 1
ATOM 1780 O O . ASN B 1 60 ? 5.823 42.589 57.087 1.00 63.64 57 ASN B O 1
ATOM 1785 N N . THR B 1 61 ? 4.264 43.512 58.417 1.00 36.10 58 THR B N 1
ATOM 1786 C CA . THR B 1 61 ? 3.514 44.137 57.345 1.00 41.05 58 THR B CA 1
ATOM 1787 C C . THR B 1 61 ? 4.330 45.201 56.643 1.00 45.03 58 THR B C 1
ATOM 1788 O O . THR B 1 61 ? 4.298 45.314 55.429 1.00 66.25 58 THR B O 1
ATOM 1792 N N . ALA B 1 62 ? 5.045 45.996 57.425 1.00 41.94 59 ALA B N 1
ATOM 1793 C CA . ALA B 1 62 ? 5.870 47.061 56.897 1.00 44.22 59 ALA B CA 1
ATOM 1794 C C . ALA B 1 62 ? 6.982 46.489 56.028 1.00 56.36 59 ALA B C 1
ATOM 1795 O O . ALA B 1 62 ? 7.217 46.953 54.917 1.00 48.09 59 ALA B O 1
ATOM 1797 N N . LYS B 1 63 ? 7.667 45.483 56.556 1.00 51.73 60 LYS B N 1
ATOM 1798 C CA . LYS B 1 63 ? 8.801 44.879 55.882 1.00 53.87 60 LYS B CA 1
ATOM 1799 C C . LYS B 1 63 ? 8.397 44.357 54.509 1.00 65.16 60 LYS B C 1
ATOM 1800 O O . LYS B 1 63 ? 9.084 44.600 53.521 1.00 77.33 60 LYS B O 1
ATOM 1806 N N . HIS B 1 64 ? 7.267 43.661 54.451 1.00 70.30 61 HIS B N 1
ATOM 1807 C CA . HIS B 1 64 ? 6.845 42.999 53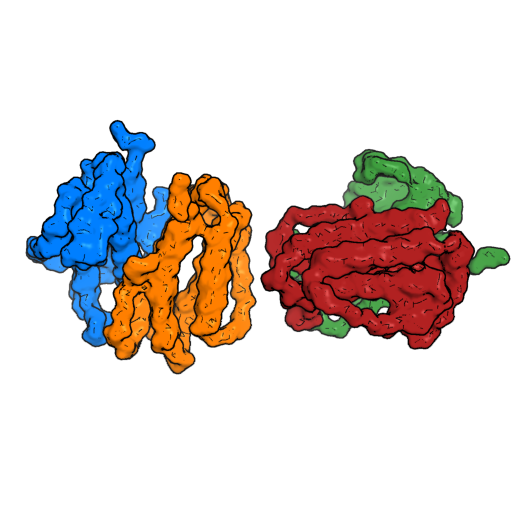.223 1.00 67.17 61 HIS B CA 1
ATOM 1808 C C . HIS B 1 64 ? 5.842 43.818 52.444 1.00 59.52 61 HIS B C 1
ATOM 1809 O O . HIS B 1 64 ? 5.240 43.323 51.496 1.00 72.80 61 HIS B O 1
ATOM 1816 N N . GLY B 1 65 ? 5.672 45.073 52.838 1.00 54.45 62 GLY B N 1
ATOM 1817 C CA . GLY B 1 65 ? 4.692 45.942 52.206 1.00 70.63 62 GLY B CA 1
ATOM 1818 C C . GLY B 1 65 ? 3.345 45.277 51.954 1.00 79.27 62 GLY B C 1
ATOM 1819 O O . GLY B 1 65 ? 2.634 45.660 51.025 1.00 78.72 62 GLY B O 1
ATOM 1820 N N . ASP B 1 66 ? 2.989 44.297 52.787 1.00 83.98 63 ASP B N 1
ATOM 1821 C CA . ASP B 1 66 ? 1.770 43.508 52.589 1.00 89.81 63 ASP B CA 1
ATOM 1822 C C . ASP B 1 66 ? 0.750 43.653 53.731 1.00 85.42 63 ASP B C 1
ATOM 1823 O O . ASP B 1 66 ? 0.924 43.079 54.807 1.00 91.18 63 ASP B O 1
ATOM 1828 N N . PRO B 1 67 ? -0.323 44.420 53.490 1.00 75.57 64 PRO B N 1
ATOM 1829 C CA . PRO B 1 67 ? -1.388 44.705 54.461 1.00 75.79 64 PRO B CA 1
ATOM 1830 C C . PRO B 1 67 ? -2.150 43.473 54.960 1.00 68.63 64 PRO B C 1
ATOM 1831 O O . PRO B 1 67 ? -2.724 43.508 56.046 1.00 74.75 64 PRO B O 1
ATOM 1835 N N . SER B 1 68 ? -2.159 42.395 54.189 1.00 76.24 65 SER B N 1
ATOM 1836 C CA . SER B 1 68 ? -2.880 41.195 54.602 1.00 75.57 65 SER B CA 1
ATOM 1837 C C . SER B 1 68 ? -2.230 40.557 55.829 1.00 79.97 65 SER B C 1
ATOM 1838 O O . SER B 1 68 ? -2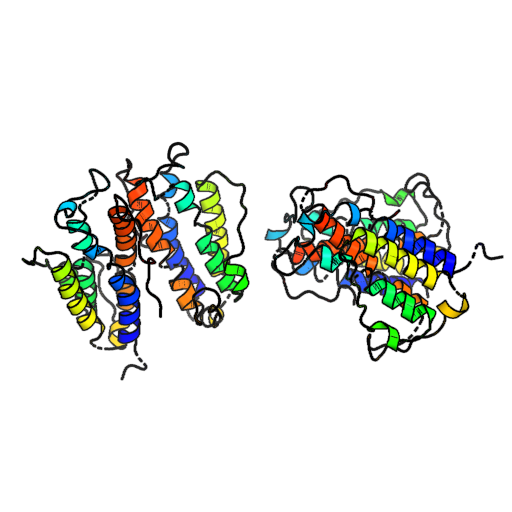.901 39.985 56.685 1.00 87.56 65 SER B O 1
ATOM 1841 N N . LEU B 1 69 ? -0.913 40.668 55.901 1.00 70.27 66 LEU B N 1
ATOM 1842 C CA . LEU B 1 69 ? -0.136 40.161 57.015 1.00 63.90 66 LEU B CA 1
ATOM 1843 C C . LEU B 1 69 ? -0.595 40.722 58.360 1.00 60.36 66 LEU B C 1
ATOM 1844 O O . LEU B 1 69 ? -0.415 40.087 59.399 1.00 58.75 66 LEU B O 1
ATOM 1849 N N . PHE B 1 70 ? -1.179 41.917 58.336 1.00 50.07 67 PHE B N 1
ATOM 1850 C CA . PHE B 1 70 ? -1.373 42.679 59.565 1.00 66.56 67 PHE B CA 1
ATOM 1851 C C . PHE B 1 70 ? -2.192 41.966 60.635 1.00 67.54 67 PHE B C 1
ATOM 1852 O O . PHE B 1 70 ? -1.829 41.972 61.806 1.00 71.60 67 PHE B O 1
ATOM 1860 N N . ARG B 1 71 ? -3.303 41.362 60.243 1.00 68.99 68 ARG B N 1
ATOM 1861 C CA . ARG B 1 71 ? -4.143 40.711 61.238 1.00 79.56 68 ARG B CA 1
ATOM 1862 C C . ARG B 1 71 ? -4.015 39.196 61.209 1.00 73.72 68 ARG B C 1
ATOM 1863 O O . ARG B 1 71 ? -4.891 38.478 61.676 1.00 76.77 68 ARG B O 1
ATOM 1871 N N . GLN B 1 72 ? -2.898 38.727 60.670 1.00 64.65 69 GLN B N 1
ATOM 1872 C CA . GLN B 1 72 ? -2.555 37.318 60.712 1.00 69.46 69 GLN B CA 1
ATOM 1873 C C . GLN B 1 72 ? -2.372 36.888 62.163 1.00 82.39 69 GLN B C 1
ATOM 1874 O O . GLN B 1 72 ? -1.561 37.460 62.894 1.00 73.43 69 GLN B O 1
ATOM 1880 N N . LYS B 1 73 ? -3.144 35.892 62.589 1.00 95.01 70 LYS B N 1
ATOM 1881 C CA . LYS B 1 73 ? -3.102 35.463 63.982 1.00 102.02 70 LYS B CA 1
ATOM 1882 C C . LYS B 1 73 ? -1.786 34.783 64.329 1.00 102.17 70 LYS B C 1
ATOM 1883 O O . LYS B 1 73 ? -1.327 33.884 63.622 1.00 82.77 70 LYS B O 1
ATOM 1889 N N . ILE B 1 74 ? -1.189 35.218 65.432 1.00 104.09 71 ILE B N 1
ATOM 1890 C CA . ILE B 1 74 ? 0.033 34.610 65.931 1.00 94.91 71 ILE B CA 1
ATOM 1891 C C . ILE B 1 74 ? -0.296 33.554 66.978 1.00 105.22 71 ILE B C 1
ATOM 1892 O O . ILE B 1 74 ? -0.931 33.841 67.997 1.00 108.69 71 ILE B O 1
ATOM 1897 N N . GLU B 1 75 ? 0.128 32.326 66.716 1.00 97.81 72 GLU B N 1
ATOM 1898 C CA . GLU B 1 75 ? -0.069 31.253 67.670 1.00 114.12 72 GLU B CA 1
ATOM 1899 C C . GLU B 1 75 ? 1.274 30.864 68.266 1.00 113.05 72 GLU B C 1
ATOM 1900 O O . GLU B 1 75 ? 2.162 30.382 67.564 1.00 99.65 72 GLU B O 1
ATOM 1906 N N . GLU B 1 76 ? 1.420 31.090 69.566 1.00 104.97 73 GLU B N 1
ATOM 1907 C CA . GLU B 1 76 ? 2.686 30.849 70.231 1.00 89.11 73 GLU B CA 1
ATOM 1908 C C . GLU B 1 76 ? 2.475 30.141 71.559 1.00 95.27 73 GLU B C 1
ATOM 1909 O O . GLU B 1 76 ? 1.721 30.611 72.410 1.00 100.02 73 GLU B O 1
ATOM 1915 N N . PRO B 1 77 ? 3.154 29.000 71.735 1.00 92.05 74 PRO B N 1
ATOM 1916 C CA . PRO B 1 77 ? 3.017 28.109 72.888 1.00 91.75 74 PRO B CA 1
ATOM 1917 C C . PRO B 1 77 ? 3.800 28.592 74.102 1.00 102.56 74 PRO B C 1
ATOM 1918 O O . PRO B 1 77 ? 3.626 28.031 75.185 1.00 103.77 74 PRO B O 1
ATOM 1922 N N . GLU B 1 78 ? 4.637 29.612 73.927 1.00 99.77 75 GLU B N 1
ATOM 1923 C CA . GLU B 1 78 ? 5.698 29.916 74.893 1.00 109.59 75 GLU B CA 1
ATOM 1924 C C . GLU B 1 78 ? 5.309 29.944 76.378 1.00 112.61 75 GLU B C 1
ATOM 1925 O O . GLU B 1 78 ? 5.996 29.337 77.202 1.00 136.08 75 GLU B O 1
ATOM 1931 N N . THR B 1 79 ? 4.235 30.652 76.720 1.00 88.50 76 THR B N 1
ATOM 1932 C CA . THR B 1 79 ? 3.753 30.692 78.109 1.00 112.55 76 THR B CA 1
ATOM 1933 C C . THR B 1 79 ? 4.561 31.625 79.018 1.00 111.14 76 THR B C 1
ATOM 1934 O O . THR B 1 79 ? 4.000 32.501 79.676 1.00 122.11 76 THR B O 1
ATOM 1938 N N . ASN B 1 80 ? 5.873 31.428 79.062 1.00 85.29 77 ASN B N 1
ATOM 1939 C CA . ASN B 1 80 ? 6.737 32.289 79.856 1.00 79.39 77 ASN B CA 1
ATOM 1940 C C . ASN B 1 80 ? 6.915 33.650 79.193 1.00 81.91 77 ASN B C 1
ATOM 1941 O O . ASN B 1 80 ? 7.580 33.773 78.160 1.00 84.06 77 ASN B O 1
ATOM 1946 N N . LEU B 1 81 ? 6.323 34.674 79.796 1.00 81.09 78 LEU B N 1
ATOM 1947 C CA . LEU B 1 81 ? 6.371 36.030 79.247 1.00 72.53 78 LEU B CA 1
ATOM 1948 C C . LEU B 1 81 ? 7.759 36.482 78.834 1.00 71.35 78 LEU B C 1
ATOM 1949 O O . LEU B 1 81 ? 7.971 36.885 77.693 1.00 72.35 78 LEU B O 1
ATOM 1954 N N . ALA B 1 82 ? 8.697 36.442 79.774 1.00 59.30 79 ALA B N 1
ATOM 1955 C CA . ALA B 1 82 ? 10.027 36.976 79.537 1.00 62.28 79 ALA B CA 1
ATOM 1956 C C . ALA B 1 82 ? 10.664 36.366 78.297 1.00 73.33 79 ALA B C 1
ATOM 1957 O O . ALA B 1 82 ? 11.253 37.079 77.484 1.00 84.43 79 ALA B O 1
ATOM 1959 N N . LYS B 1 83 ? 10.538 35.053 78.137 1.00 68.39 80 LYS B N 1
ATOM 1960 C CA . LYS B 1 83 ? 11.140 34.391 76.984 1.00 80.05 80 LYS B CA 1
ATOM 1961 C C . LYS B 1 83 ? 10.413 34.814 75.713 1.00 73.42 80 LYS B C 1
ATOM 1962 O O . LYS B 1 83 ? 11.020 35.173 74.704 1.00 74.25 80 LYS B O 1
ATOM 1968 N N . LEU B 1 84 ? 9.095 34.781 75.778 1.00 59.24 81 LEU B N 1
ATOM 1969 C CA . LEU B 1 84 ? 8.280 35.319 74.703 1.00 57.59 81 LEU B CA 1
ATOM 1970 C C . LEU B 1 84 ? 8.728 36.737 74.321 1.00 72.43 81 LEU B C 1
ATOM 1971 O O . LEU B 1 84 ? 8.847 37.073 73.139 1.00 74.59 81 LEU B O 1
ATOM 1976 N N . ALA B 1 85 ? 8.982 37.565 75.330 1.00 61.59 82 ALA B N 1
ATOM 1977 C CA . ALA B 1 85 ? 9.362 38.953 75.103 1.00 59.58 82 ALA B CA 1
ATOM 1978 C C . ALA B 1 85 ? 10.655 39.049 74.315 1.00 59.52 82 ALA B C 1
ATOM 1979 O O . ALA B 1 85 ? 10.736 39.770 73.323 1.00 72.32 82 ALA B O 1
ATOM 1981 N N . GLU B 1 86 ? 11.672 38.314 74.748 1.00 65.17 83 GLU B N 1
ATOM 1982 C CA . GLU B 1 86 ? 12.971 38.377 74.082 1.00 66.86 83 GLU B CA 1
ATOM 1983 C C . GLU B 1 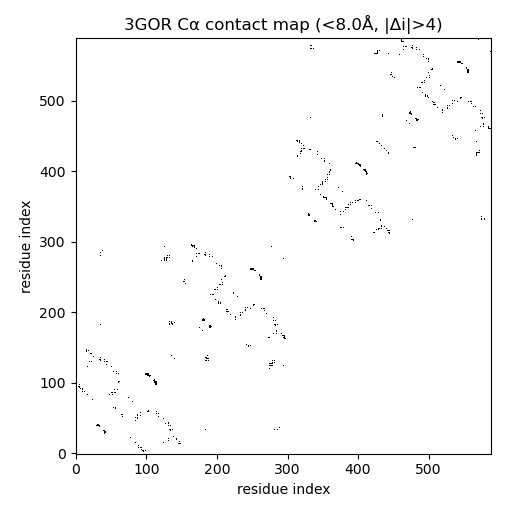86 ? 12.920 37.812 72.665 1.00 67.94 83 GLU B C 1
ATOM 1984 O O . GLU B 1 86 ? 13.553 38.339 71.750 1.00 76.40 83 GLU B O 1
ATOM 1990 N N . THR B 1 87 ? 12.160 36.738 72.490 1.00 59.59 84 THR B N 1
ATOM 1991 C CA . THR B 1 87 ? 11.980 36.136 71.180 1.00 50.57 84 THR B CA 1
ATOM 1992 C C . THR B 1 87 ? 11.410 37.148 70.179 1.00 67.52 84 THR B C 1
ATOM 1993 O O . THR B 1 87 ? 12.015 37.415 69.133 1.00 65.63 84 THR B O 1
ATOM 1997 N N . TYR B 1 88 ? 10.250 37.713 70.508 1.00 50.27 85 TYR B N 1
ATOM 1998 C CA . TYR B 1 88 ? 9.556 38.608 69.589 1.00 50.00 85 TYR B CA 1
ATOM 1999 C C . TYR B 1 88 ? 10.213 39.966 69.439 1.00 52.01 85 TYR B C 1
ATOM 2000 O O . TYR B 1 88 ? 10.065 40.638 68.418 1.00 51.66 85 TYR B O 1
ATOM 2009 N N . THR B 1 89 ? 10.959 40.373 70.450 1.00 52.75 86 THR B N 1
ATOM 2010 C CA . THR B 1 89 ? 11.716 41.611 70.321 1.00 61.07 86 THR B CA 1
ATOM 2011 C C . THR B 1 89 ? 12.825 41.436 69.293 1.00 59.41 86 THR B C 1
ATOM 2012 O O . THR B 1 89 ? 13.097 42.328 68.491 1.00 58.96 86 THR B O 1
ATOM 2016 N N . GLU B 1 90 ? 13.445 40.267 69.303 1.00 47.93 87 GLU B N 1
ATOM 2017 C CA . GLU B 1 90 ? 14.475 39.972 68.320 1.00 55.37 87 GLU B CA 1
ATOM 2018 C C . GLU B 1 90 ? 13.897 39.822 66.911 1.00 62.41 87 GLU B C 1
ATOM 2019 O O . GLU B 1 90 ? 14.468 40.332 65.949 1.00 66.06 87 GLU B O 1
ATOM 2025 N N . LYS B 1 91 ? 12.764 39.134 66.783 1.00 58.22 88 LYS B N 1
ATOM 2026 C CA . LYS B 1 91 ? 12.126 39.007 65.473 1.00 43.91 88 LYS B CA 1
ATOM 2027 C C . LYS B 1 91 ? 11.752 40.384 64.944 1.00 63.75 88 LYS B C 1
ATOM 2028 O O . LYS B 1 91 ? 11.991 40.700 63.774 1.00 75.03 88 LYS B O 1
ATOM 2034 N N . THR B 1 92 ? 11.164 41.205 65.807 1.00 55.44 89 THR B N 1
ATOM 2035 C CA . THR B 1 92 ? 10.734 42.538 65.399 1.00 46.58 89 THR B CA 1
ATOM 2036 C C . THR B 1 92 ? 11.928 43.399 64.980 1.00 55.48 89 THR B C 1
ATOM 2037 O O . THR B 1 92 ? 11.888 44.070 63.953 1.00 48.42 89 THR B O 1
ATOM 2041 N N . ARG B 1 93 ? 12.994 43.359 65.773 1.00 58.68 90 ARG B N 1
ATOM 2042 C CA . ARG B 1 93 ? 14.213 44.114 65.479 1.00 47.67 90 ARG B CA 1
ATOM 2043 C C . ARG B 1 93 ? 14.763 43.729 64.110 1.00 58.34 90 ARG B C 1
ATOM 2044 O O . ARG B 1 93 ? 15.161 44.586 63.324 1.00 58.12 90 ARG B O 1
ATOM 2052 N N . GLN B 1 94 ? 14.771 42.433 63.820 1.00 61.93 91 GLN B N 1
ATOM 2053 C CA . GLN B 1 94 ? 15.373 41.950 62.585 1.00 60.78 91 GLN B CA 1
ATOM 2054 C C . GLN B 1 94 ? 14.566 42.333 61.356 1.00 67.28 91 GLN B C 1
ATOM 2055 O O . GLN B 1 94 ? 15.124 42.690 60.313 1.00 73.70 91 GLN B O 1
ATOM 2061 N N . LEU B 1 95 ? 13.248 42.271 61.481 1.00 66.04 92 LEU B N 1
ATOM 2062 C CA . LEU B 1 95 ? 12.384 42.691 60.391 1.00 57.48 92 LEU B CA 1
ATOM 2063 C C . LEU B 1 95 ? 12.677 44.132 60.006 1.00 65.00 92 LEU B C 1
ATOM 2064 O O . LEU B 1 95 ? 12.855 44.445 58.829 1.00 70.25 92 LEU B O 1
ATOM 2069 N N . ILE B 1 96 ? 12.735 45.010 61.002 1.00 47.83 93 ILE B N 1
ATOM 2070 C CA . ILE B 1 96 ? 12.912 46.429 60.733 1.00 57.03 93 ILE B CA 1
ATOM 2071 C C . ILE B 1 96 ? 14.300 46.696 60.177 1.00 60.25 93 ILE B C 1
ATOM 2072 O O . ILE B 1 96 ? 14.469 47.490 59.252 1.00 68.42 93 ILE B O 1
ATOM 2077 N N . GLU B 1 97 ? 15.292 46.021 60.741 1.00 57.63 94 GLU B N 1
ATOM 2078 C CA . GLU B 1 97 ? 16.676 46.248 60.340 1.00 70.95 94 GLU B CA 1
ATOM 2079 C C . GLU B 1 97 ? 16.913 45.859 58.884 1.00 73.66 94 GLU B C 1
ATOM 2080 O O . GLU B 1 97 ? 17.819 46.375 58.235 1.00 62.46 94 GLU B O 1
ATOM 2086 N N . SER B 1 98 ? 16.083 44.961 58.368 1.00 73.41 95 SER B N 1
ATOM 2087 C CA . SER B 1 98 ? 16.297 44.425 57.029 1.00 76.14 95 SER B CA 1
ATOM 2088 C C . SER B 1 98 ? 15.626 45.265 55.951 1.00 68.60 95 SER B C 1
ATOM 2089 O O . SER B 1 98 ? 15.585 44.881 54.786 1.00 84.53 95 SER B O 1
ATOM 2100 N N . SER B 1 100 ? 15.092 48.538 53.450 1.00 79.61 97 SER B N 1
ATOM 2101 C CA . SER B 1 100 ? 15.817 49.565 52.718 1.00 85.32 97 SER B CA 1
ATOM 2102 C C . SER B 1 100 ? 15.179 50.908 53.020 1.00 66.01 97 SER B C 1
ATOM 2103 O O . SER B 1 100 ? 14.130 50.964 53.642 1.00 81.52 97 SER B O 1
ATOM 2106 N N . ASP B 1 101 ? 15.802 51.989 52.575 1.00 64.22 98 ASP B N 1
ATOM 2107 C CA . ASP B 1 101 ? 15.298 53.321 52.886 1.00 77.31 98 ASP B CA 1
ATOM 2108 C C . ASP B 1 101 ? 14.093 53.705 52.042 1.00 87.30 98 ASP B C 1
ATOM 2109 O O . ASP B 1 101 ? 13.284 54.541 52.445 1.00 94.69 98 ASP B O 1
ATOM 2114 N N . ASP B 1 102 ? 13.965 53.087 50.877 1.00 86.69 99 ASP B N 1
ATOM 2115 C CA . ASP B 1 102 ? 12.805 53.333 50.029 1.00 101.65 99 ASP B CA 1
ATOM 2116 C C . ASP B 1 102 ? 11.563 52.645 50.571 1.00 90.88 99 ASP B C 1
ATOM 2117 O O . ASP B 1 102 ? 10.445 53.114 50.362 1.00 84.72 99 ASP B O 1
ATOM 2122 N N . ASP B 1 103 ? 11.773 51.528 51.261 1.00 84.54 100 ASP B N 1
ATOM 2123 C CA . ASP B 1 103 ? 10.687 50.776 51.866 1.00 76.01 100 ASP B CA 1
ATOM 2124 C C . ASP B 1 103 ? 9.870 51.685 52.769 1.00 70.94 100 ASP B C 1
ATOM 2125 O O . ASP B 1 103 ? 8.645 51.603 52.808 1.00 72.17 100 ASP B O 1
ATOM 2130 N N . PHE B 1 104 ? 10.558 52.574 53.472 1.00 63.16 101 PHE B N 1
ATOM 2131 C CA . PHE B 1 104 ? 9.901 53.496 54.389 1.00 67.49 101 PHE B CA 1
ATOM 2132 C C . PHE B 1 104 ? 9.037 54.524 53.671 1.00 61.25 101 PHE B C 1
ATOM 2133 O O . PHE B 1 104 ? 8.285 55.259 54.297 1.00 58.32 101 PHE B O 1
ATOM 2141 N N . ASP B 1 105 ? 9.132 54.564 52.351 1.00 71.44 102 ASP B N 1
ATOM 2142 C CA . ASP B 1 105 ? 8.343 55.507 51.569 1.00 75.13 102 ASP B CA 1
ATOM 2143 C C . ASP B 1 105 ? 7.197 54.820 50.866 1.00 59.07 102 ASP B C 1
ATOM 2144 O O . ASP B 1 105 ? 6.281 55.467 50.376 1.00 65.02 102 ASP B O 1
ATOM 2149 N N . ARG B 1 106 ? 7.256 53.497 50.818 1.00 66.29 103 ARG B N 1
ATOM 2150 C CA . ARG B 1 106 ? 6.219 52.717 50.170 1.00 68.23 103 ARG B CA 1
ATOM 2151 C C . ARG B 1 106 ? 4.859 53.051 50.772 1.00 65.26 103 ARG B C 1
ATOM 2152 O O . ARG B 1 106 ? 4.727 53.241 51.977 1.00 68.57 103 ARG B O 1
ATOM 2160 N N . THR B 1 107 ? 3.845 53.122 49.925 1.00 72.66 104 THR B N 1
ATOM 2161 C CA . THR B 1 107 ? 2.486 53.375 50.381 1.00 66.80 104 THR B CA 1
ATOM 2162 C C . THR B 1 107 ? 1.760 52.078 50.688 1.00 70.89 104 THR B C 1
ATOM 2163 O O . THR B 1 107 ? 1.816 51.128 49.915 1.00 89.05 104 THR B O 1
ATOM 2167 N N . LEU B 1 108 ? 1.083 52.042 51.827 1.00 82.17 105 LEU B N 1
ATOM 2168 C CA . LEU B 1 108 ? 0.345 50.861 52.238 1.00 67.12 105 LEU B CA 1
ATOM 2169 C C . LEU B 1 108 ? -1.152 51.091 52.094 1.00 71.56 105 LEU B C 1
ATOM 2170 O O . LEU B 1 108 ? -1.685 52.082 52.595 1.00 79.95 105 LEU B O 1
ATOM 2175 N N . ASP B 1 109 ? -1.826 50.175 51.408 1.00 66.36 106 ASP B N 1
ATOM 2176 C CA . ASP B 1 109 ? -3.269 50.267 51.236 1.00 82.04 106 ASP B CA 1
ATOM 2177 C C . ASP B 1 109 ? -3.990 49.634 52.421 1.00 92.27 106 ASP B C 1
ATOM 2178 O O . ASP B 1 109 ? -4.184 48.419 52.472 1.00 88.31 106 ASP B O 1
ATOM 2183 N N . LEU B 1 110 ? -4.400 50.470 53.366 1.00 80.48 107 LEU B N 1
ATOM 2184 C CA . LEU B 1 110 ? -4.947 49.976 54.612 1.00 62.23 107 LEU B CA 1
ATOM 2185 C C . LEU B 1 110 ? -6.398 50.390 54.838 1.00 66.95 107 LEU B C 1
ATOM 2186 O O . LEU B 1 110 ? -6.881 50.386 55.969 1.00 91.77 107 LEU B O 1
ATOM 2191 N N . THR B 1 111 ? -7.099 50.737 53.770 1.00 71.71 108 THR B N 1
ATOM 2192 C CA . THR B 1 111 ? -8.477 51.184 53.908 1.00 84.42 108 THR B CA 1
ATOM 2193 C C . THR B 1 111 ? -9.324 50.119 54.588 1.00 78.63 108 THR B C 1
ATOM 2194 O O . THR B 1 111 ? -10.146 50.418 55.444 1.00 83.07 108 THR B O 1
ATOM 2198 N N . ALA B 1 112 ? -9.108 48.871 54.204 1.00 69.73 109 ALA B N 1
ATOM 2199 C CA . ALA B 1 112 ? -9.853 47.762 54.781 1.00 84.21 109 ALA B CA 1
ATOM 2200 C C . ALA B 1 112 ? -9.701 47.692 56.298 1.00 82.81 109 ALA B C 1
ATOM 2201 O O . ALA B 1 112 ? -10.504 47.063 56.977 1.00 86.58 109 ALA B O 1
ATOM 2203 N N . ILE B 1 113 ? -8.670 48.345 56.822 1.00 81.82 110 ILE B N 1
ATOM 2204 C CA . ILE B 1 113 ? -8.283 48.169 58.216 1.00 76.18 110 ILE B CA 1
ATOM 2205 C C . ILE B 1 113 ? -8.357 49.461 59.027 1.00 70.39 110 ILE B C 1
ATOM 2206 O O . ILE B 1 113 ? -9.008 49.506 60.067 1.00 68.49 110 ILE B O 1
ATOM 2211 N N . PHE B 1 114 ? -7.674 50.499 58.551 1.00 72.74 111 PHE B N 1
ATOM 2212 C CA . PHE B 1 114 ? -7.698 51.812 59.185 1.00 53.88 111 PHE B CA 1
ATOM 2213 C C . PHE B 1 114 ? -8.559 52.754 58.378 1.00 62.09 111 PHE B C 1
ATOM 2214 O O . PHE B 1 114 ? -8.682 53.928 58.704 1.00 70.39 111 PHE B O 1
ATOM 2222 N N . GLY B 1 115 ? -9.146 52.230 57.311 1.00 83.32 112 GLY B N 1
ATOM 2223 C CA . GLY B 1 115 ? -9.958 53.028 56.412 1.00 93.08 112 GLY B CA 1
ATOM 2224 C C . GLY B 1 115 ? -9.159 54.145 55.781 1.00 92.31 112 GLY B C 1
ATOM 2225 O O . GLY B 1 115 ? -9.630 55.273 55.681 1.00 77.26 112 GLY B O 1
ATOM 2226 N N . THR B 1 116 ? -7.943 53.835 55.349 1.00 103.48 113 THR B N 1
ATOM 2227 C CA . THR B 1 116 ? -7.069 54.865 54.808 1.00 95.90 113 THR B CA 1
ATOM 2228 C C . THR B 1 116 ? -5.736 54.317 54.298 1.00 86.36 113 THR B C 1
ATOM 2229 O O . THR B 1 116 ? -5.275 53.263 54.733 1.00 81.62 113 THR B O 1
ATOM 2233 N N . GLN B 1 117 ? -5.131 55.038 53.360 1.00 72.93 114 GLN B N 1
ATOM 2234 C CA . GLN B 1 117 ? -3.806 54.700 52.863 1.00 71.11 114 GLN B CA 1
ATOM 2235 C C . GLN B 1 117 ? -2.770 55.536 53.594 1.00 68.22 114 GLN B C 1
ATOM 2236 O O . GLN B 1 117 ? -3.088 56.582 54.144 1.00 74.51 114 GLN B O 1
ATOM 2250 N N . SER B 1 119 ? 1.801 56.035 54.359 1.00 44.53 116 SER B N 1
ATOM 2251 C CA . SER B 1 119 ? 3.193 55.679 54.101 1.00 49.65 116 SER B CA 1
ATOM 2252 C C . SER B 1 119 ? 3.670 54.681 55.146 1.00 49.58 116 SER B C 1
ATOM 2253 O O . SER B 1 119 ? 3.185 54.660 56.274 1.00 59.06 116 SER B O 1
ATOM 2256 N N . THR B 1 120 ? 4.630 53.855 54.773 1.00 50.30 117 THR B N 1
ATOM 2257 C CA . THR B 1 120 ? 5.156 52.863 55.689 1.00 49.01 117 THR B CA 1
ATOM 2258 C C . THR B 1 120 ? 5.740 53.517 56.941 1.00 48.46 117 THR B C 1
ATOM 2259 O O . THR B 1 120 ? 5.717 52.931 58.016 1.00 65.25 117 THR B O 1
ATOM 2263 N N . ALA B 1 121 ? 6.255 54.732 56.803 1.00 46.26 118 ALA B N 1
ATOM 2264 C CA . ALA B 1 121 ? 6.818 55.451 57.938 1.00 54.07 118 ALA B CA 1
ATOM 2265 C C . ALA B 1 121 ? 5.738 55.928 58.904 1.00 55.07 118 ALA B C 1
ATOM 2266 O O . ALA B 1 121 ? 5.922 55.845 60.108 1.00 42.70 118 ALA B O 1
ATOM 2268 N N . GLN B 1 122 ? 4.620 56.427 58.379 1.00 44.14 119 GLN B N 1
ATOM 2269 C CA . GLN B 1 122 ? 3.493 56.817 59.233 1.00 53.46 119 GLN B CA 1
ATOM 2270 C C . GLN B 1 122 ? 2.949 55.601 59.962 1.00 46.35 119 GLN B C 1
ATOM 2271 O O . GLN B 1 122 ? 2.529 55.686 61.110 1.00 57.89 119 GLN B O 1
ATOM 2277 N N . PHE B 1 123 ? 2.960 54.475 59.261 1.00 37.48 120 PHE B N 1
ATOM 2278 C CA . PHE B 1 123 ? 2.453 53.217 59.764 1.00 35.40 120 PHE B CA 1
ATOM 2279 C C . PHE B 1 123 ? 3.321 52.753 60.928 1.00 43.73 120 PHE B C 1
ATOM 2280 O O . PHE B 1 123 ? 2.816 52.323 61.957 1.00 41.44 120 PHE B O 1
ATOM 2288 N N . LEU B 1 124 ? 4.631 52.869 60.772 1.00 32.72 121 LEU B N 1
ATOM 2289 C CA . LEU B 1 124 ? 5.541 52.481 61.838 1.00 38.86 121 LEU B CA 1
ATOM 2290 C C . LEU B 1 124 ? 5.457 53.456 62.997 1.00 45.76 121 LEU B C 1
ATOM 2291 O O . LEU B 1 124 ? 5.659 53.069 64.141 1.00 42.54 121 LEU B O 1
ATOM 2296 N N . GLN B 1 125 ? 5.156 54.719 62.713 1.00 33.16 122 GLN B N 1
ATOM 2297 C CA . GLN B 1 125 ? 5.022 55.680 63.791 1.00 39.13 122 GLN B CA 1
ATOM 2298 C C . GLN B 1 125 ? 3.795 55.314 64.598 1.00 46.86 122 GLN B C 1
ATOM 2299 O O . GLN B 1 125 ? 3.783 55.463 65.804 1.00 34.13 122 GLN B O 1
ATOM 2305 N N . LEU B 1 126 ? 2.768 54.818 63.921 1.00 26.85 123 LEU B N 1
ATOM 2306 C CA . LEU B 1 126 ? 1.587 54.336 64.606 1.00 40.02 123 LEU B CA 1
ATOM 2307 C C . LEU B 1 126 ? 1.924 53.144 65.516 1.00 40.41 123 LEU B C 1
ATOM 2308 O O . LEU B 1 126 ? 1.414 53.039 66.623 1.00 35.34 123 LEU B O 1
ATOM 2313 N N . ALA B 1 127 ? 2.790 52.254 65.053 1.00 27.04 124 ALA B N 1
ATOM 2314 C CA . ALA B 1 127 ? 3.179 51.101 65.851 1.00 33.32 124 ALA B CA 1
ATOM 2315 C C . ALA B 1 127 ? 3.908 51.551 67.113 1.00 31.83 124 ALA B C 1
ATOM 2316 O O . ALA B 1 127 ? 3.677 51.028 68.194 1.00 35.47 124 ALA B O 1
ATOM 2326 N N . ASP B 1 129 ? 3.548 54.532 68.551 1.00 20.48 126 ASP B N 1
ATOM 2327 C CA . ASP B 1 129 ? 2.590 55.228 69.387 1.00 37.29 126 ASP B CA 1
ATOM 2328 C C . ASP B 1 129 ? 1.827 54.194 70.187 1.00 40.51 126 ASP B C 1
ATOM 2329 O O . ASP B 1 129 ? 1.518 54.393 71.349 1.00 37.48 126 ASP B O 1
ATOM 2334 N N . HIS B 1 130 ? 1.570 53.063 69.556 1.00 31.94 127 HIS B N 1
ATOM 2335 C CA . HIS B 1 130 ? 0.802 51.999 70.163 1.00 31.17 127 HIS B CA 1
ATOM 2336 C C . HIS B 1 130 ? 1.595 51.336 71.303 1.00 39.03 127 HIS B C 1
ATOM 2337 O O . HIS B 1 130 ? 1.090 51.165 72.427 1.00 37.01 127 HIS B O 1
ATOM 2344 N N . GLU B 1 131 ? 2.835 50.968 71.017 1.00 34.42 128 GLU B N 1
ATOM 2345 C CA . GLU B 1 131 ? 3.759 50.498 72.050 1.00 25.82 128 GLU B CA 1
ATOM 2346 C C . GLU B 1 131 ? 3.905 51.498 73.219 1.00 35.36 128 GLU B C 1
ATOM 2347 O O . GLU B 1 131 ? 3.784 51.123 74.371 1.00 40.07 128 GLU B O 1
ATOM 2353 N N . ILE B 1 132 ? 4.160 52.767 72.930 1.00 31.88 129 ILE B N 1
ATOM 2354 C CA . ILE B 1 132 ? 4.348 53.753 73.995 1.00 29.08 129 ILE B CA 1
ATOM 2355 C C . ILE B 1 132 ? 3.075 53.890 74.828 1.00 35.33 129 ILE B C 1
ATOM 2356 O O . ILE B 1 132 ? 3.120 53.980 76.057 1.00 34.62 129 ILE B O 1
ATOM 2361 N N . HIS B 1 133 ? 1.941 53.908 74.141 1.00 27.86 130 HIS B N 1
ATOM 2362 C CA . HIS B 1 133 ? 0.641 53.936 74.787 1.00 23.65 130 HIS B CA 1
ATOM 2363 C C . HIS B 1 133 ? 0.458 52.781 75.780 1.00 38.95 130 HIS B C 1
ATOM 2364 O O . HIS B 1 133 ? 0.090 52.996 76.929 1.00 38.06 130 HIS B O 1
ATOM 2371 N N . HIS B 1 134 ? 0.716 51.554 75.343 1.00 36.69 131 HIS B N 1
ATOM 2372 C CA . HIS B 1 134 ? 0.529 50.404 76.226 1.00 37.79 131 HIS B CA 1
ATOM 2373 C C . HIS B 1 134 ? 1.596 50.314 77.331 1.00 45.14 131 HIS B C 1
ATOM 2374 O O . HIS B 1 134 ? 1.320 49.851 78.422 1.00 41.82 131 HIS B O 1
ATOM 2381 N N . LYS B 1 135 ? 2.814 50.748 77.039 1.00 27.33 132 LYS B N 1
ATOM 2382 C CA . LYS B 1 135 ? 3.866 50.764 78.034 1.00 34.82 132 LYS B CA 1
ATOM 2383 C C . LYS B 1 135 ? 3.443 51.696 79.147 1.00 34.80 132 LYS B C 1
ATOM 2384 O O . LYS B 1 135 ? 3.706 51.430 80.297 1.00 46.44 132 LYS B O 1
ATOM 2390 N N . GLY B 1 136 ? 2.777 52.790 78.800 1.00 39.16 133 GLY B N 1
ATOM 2391 C CA . GLY B 1 136 ? 2.277 53.702 79.815 1.00 43.95 133 GLY B CA 1
ATOM 2392 C C . GLY B 1 136 ? 1.333 52.994 80.784 1.00 53.09 133 GLY B C 1
ATOM 2393 O O . GLY B 1 136 ? 1.390 53.176 81.999 1.00 43.28 133 GLY B O 1
ATOM 2394 N N . GLN B 1 137 ? 0.452 52.174 80.233 1.00 43.83 134 GLN B N 1
ATOM 2395 C CA . GLN B 1 137 ? -0.443 51.371 81.044 1.00 41.24 134 GLN B CA 1
ATOM 2396 C C . GLN B 1 137 ? 0.299 50.347 81.888 1.00 43.01 134 GLN B C 1
ATOM 2397 O O . GLN B 1 137 ? -0.017 50.144 83.059 1.00 43.35 134 GLN B O 1
ATOM 2403 N N . LEU B 1 138 ? 1.274 49.696 81.273 1.00 33.63 135 LEU B N 1
ATOM 2404 C CA . LEU B 1 138 ? 2.051 48.679 81.939 1.00 45.83 135 LEU B CA 1
ATOM 2405 C C . LEU B 1 138 ? 2.671 49.280 83.194 1.00 47.06 135 LEU B C 1
ATOM 2406 O O . LEU B 1 138 ? 2.690 48.639 84.241 1.00 56.83 135 LEU B O 1
ATOM 2411 N N . PHE B 1 139 ? 3.143 50.524 83.095 1.00 36.12 136 PHE B N 1
ATOM 2412 C CA . PHE B 1 139 ? 3.656 51.240 84.272 1.00 49.24 136 PHE B CA 1
ATOM 2413 C C . PHE B 1 139 ? 2.659 51.233 85.435 1.00 38.20 136 PHE B C 1
ATOM 2414 O O . PHE B 1 139 ? 3.026 51.020 86.581 1.00 54.36 136 PHE B O 1
ATOM 2422 N N . VAL B 1 140 ? 1.391 51.476 85.133 1.00 43.86 137 VAL B N 1
ATOM 2423 C CA . VAL B 1 140 ? 0.376 51.506 86.174 1.00 46.60 137 VAL B CA 1
ATOM 2424 C C . VAL B 1 140 ? 0.179 50.102 86.746 1.00 51.02 137 VAL B C 1
ATOM 2425 O O . VAL B 1 140 ? 0.115 49.934 87.962 1.00 68.48 137 VAL B O 1
ATOM 2429 N N . TYR B 1 141 ? 0.116 49.097 85.875 1.00 54.87 138 TYR B N 1
ATOM 2430 C CA . TYR B 1 141 ? 0.023 47.706 86.319 1.00 50.39 138 TYR B CA 1
ATOM 2431 C C . TYR B 1 141 ? 1.124 47.407 87.326 1.00 54.23 138 TYR B C 1
ATOM 2432 O O . TYR B 1 141 ? 0.867 47.013 88.455 1.00 63.12 138 TYR B O 1
ATOM 2441 N N . VAL B 1 142 ? 2.360 47.613 86.904 1.00 44.11 139 VAL B N 1
ATOM 2442 C CA . VAL B 1 142 ? 3.505 47.232 87.702 1.00 57.26 139 VAL B CA 1
ATOM 2443 C C . VAL B 1 142 ? 3.566 47.912 89.077 1.00 61.39 139 VAL B C 1
ATOM 2444 O O . VAL B 1 142 ? 3.909 47.262 90.059 1.00 76.26 139 VAL B O 1
ATOM 2448 N N . ARG B 1 143 ? 3.229 49.200 89.155 1.00 57.97 140 ARG B N 1
ATOM 2449 C CA . ARG B 1 143 ? 3.142 49.878 90.455 1.00 50.94 140 ARG B CA 1
ATOM 2450 C C . ARG B 1 143 ? 2.032 49.245 91.281 1.00 66.35 140 ARG B C 1
ATOM 2451 O O . ARG B 1 143 ? 2.172 49.059 92.491 1.00 72.21 140 ARG B O 1
ATOM 2459 N N . GLY B 1 144 ? 0.927 48.910 90.621 1.00 57.12 141 GLY B N 1
ATOM 2460 C CA . GLY B 1 144 ? -0.185 48.255 91.284 1.00 53.67 141 GLY B CA 1
ATOM 2461 C C . GLY B 1 144 ? 0.223 46.954 91.951 1.00 71.42 141 GLY B C 1
ATOM 2462 O O . GLY B 1 144 ? -0.300 46.613 93.006 1.00 79.27 141 GLY B O 1
ATOM 2471 N N . GLY B 1 146 ? 2.998 46.451 93.171 1.00 76.56 143 GLY B N 1
ATOM 2472 C CA . GLY B 1 146 ? 3.760 46.880 94.325 1.00 66.15 143 GLY B CA 1
ATOM 2473 C C . GLY B 1 146 ? 5.182 47.324 94.054 1.00 74.75 143 GLY B C 1
ATOM 2474 O O . GLY B 1 146 ? 5.885 47.725 94.977 1.00 94.52 143 GLY B O 1
ATOM 2475 N N . HIS B 1 147 ? 5.623 47.245 92.805 1.00 69.24 144 HIS B N 1
ATOM 2476 C CA . HIS B 1 147 ? 6.984 47.641 92.488 1.00 56.14 144 HIS B CA 1
ATOM 2477 C C . HIS B 1 147 ? 7.065 49.159 92.450 1.00 63.15 144 HIS B C 1
ATOM 2478 O O . HIS B 1 147 ? 6.202 49.806 91.871 1.00 81.57 144 HIS B O 1
ATOM 2485 N N . THR B 1 148 ? 8.099 49.724 93.071 1.00 87.19 145 THR B N 1
ATOM 2486 C CA . THR B 1 148 ? 8.218 51.179 93.197 1.00 91.60 145 THR B CA 1
ATOM 2487 C C . THR B 1 148 ? 9.443 51.760 92.493 1.00 94.69 145 THR B C 1
ATOM 2488 O O . THR B 1 148 ? 9.467 52.942 92.151 1.00 101.50 145 THR B O 1
ATOM 2492 N N . ASP B 1 149 ? 10.454 50.926 92.276 1.00 92.24 146 ASP B N 1
ATOM 2493 C CA . ASP B 1 149 ? 11.659 51.356 91.574 1.00 105.29 146 ASP B CA 1
ATOM 2494 C C . ASP B 1 149 ? 11.524 51.107 90.071 1.00 95.86 146 ASP B C 1
ATOM 2495 O O . ASP B 1 149 ? 11.900 50.050 89.557 1.00 90.53 146 ASP B O 1
ATOM 2500 N N . LEU B 1 150 ? 10.982 52.084 89.363 1.00 76.83 147 LEU B N 1
ATOM 2501 C CA . LEU B 1 150 ? 10.713 51.889 87.949 1.00 62.03 147 LEU B CA 1
ATOM 2502 C C . LEU B 1 150 ? 11.677 52.680 87.073 1.00 73.46 147 LEU B C 1
ATOM 2503 O O . LEU B 1 150 ? 12.129 53.763 87.453 1.00 75.19 147 LEU B O 1
ATOM 2508 N N . PRO B 1 151 ? 11.992 52.129 85.894 1.00 57.21 148 PRO B N 1
ATOM 2509 C CA . PRO B 1 151 ? 12.890 52.758 84.928 1.00 50.77 148 PRO B CA 1
ATOM 2510 C C . PRO B 1 151 ? 12.253 54.022 84.412 1.00 58.55 148 PRO B C 1
ATOM 2511 O O . PRO B 1 151 ? 11.036 54.149 84.555 1.00 57.89 148 PRO B O 1
ATOM 2515 N N . LEU B 1 152 ? 13.043 54.929 83.836 1.00 50.05 149 LEU B N 1
ATOM 2516 C CA . LEU B 1 152 ? 12.479 56.024 83.052 1.00 54.66 149 LEU B CA 1
ATOM 2517 C C . LEU B 1 152 ? 11.686 55.436 81.899 1.00 57.49 149 LEU B C 1
ATOM 2518 O O . LEU B 1 152 ? 12.093 54.421 81.318 1.00 63.97 149 LEU B O 1
ATOM 2523 N N . PHE B 1 153 ? 10.578 56.081 81.536 1.00 54.23 150 PHE B N 1
ATOM 2524 C CA . PHE B 1 153 ? 9.719 55.521 80.490 1.00 52.87 150 PHE B CA 1
ATOM 2525 C C . PHE B 1 153 ? 10.431 55.242 79.166 1.00 43.89 150 PHE B C 1
ATOM 2526 O O . PHE B 1 153 ? 9.990 54.381 78.405 1.00 46.75 150 PHE B O 1
ATOM 2534 N N . VAL B 1 154 ? 11.543 55.937 78.916 1.00 41.06 151 VAL B N 1
ATOM 2535 C CA . VAL B 1 154 ? 12.340 55.714 77.705 1.00 41.36 151 VAL B CA 1
ATOM 2536 C C . VAL B 1 154 ? 13.834 55.730 77.999 1.00 45.86 151 VAL B C 1
ATOM 2537 O O . VAL B 1 154 ? 14.312 56.553 78.793 1.00 52.52 151 VAL B O 1
ATOM 2541 N N . LYS B 1 155 ? 14.566 54.825 77.347 1.00 55.85 152 LYS B N 1
ATOM 2542 C CA . LYS B 1 155 ? 16.020 54.738 77.505 1.00 60.42 152 LYS B CA 1
ATOM 2543 C C . LYS B 1 155 ? 16.797 55.675 76.605 1.00 59.98 152 LYS B C 1
ATOM 2544 O O . LYS B 1 155 ? 16.680 55.615 75.384 1.00 74.12 152 LYS B O 1
ATOM 2550 N N . ARG B 1 156 ? 17.637 56.479 77.254 1.00 87.28 153 ARG B N 1
ATOM 2551 C CA . ARG B 1 156 ? 18.547 57.428 76.627 1.00 102.80 153 ARG B CA 1
ATOM 2552 C C . ARG B 1 156 ? 19.294 56.874 75.418 1.00 124.83 153 ARG B C 1
ATOM 2553 O O . ARG B 1 156 ? 20.123 57.569 74.839 1.00 139.04 153 ARG B O 1
ATOM 2561 N N . GLY B 1 157 ? 19.020 55.624 75.054 1.00 139.49 154 GLY B N 1
ATOM 2562 C CA . GLY B 1 157 ? 19.607 55.016 73.871 1.00 132.52 154 GLY B CA 1
ATOM 2563 C C . GLY B 1 157 ? 18.615 54.164 73.097 1.00 116.03 154 GLY B C 1
ATOM 2564 O O . GLY B 1 157 ? 18.145 54.549 72.024 1.00 100.19 154 GLY B O 1
ATOM 2565 N N . SER C 1 1 ? 3.524 -12.388 23.970 1.00 84.81 -2 SER C N 1
ATOM 2566 C CA . SER C 1 1 ? 2.403 -11.516 23.650 1.00 72.48 -2 SER C CA 1
ATOM 2567 C C . SER C 1 1 ? 2.090 -10.661 24.865 1.00 101.13 -2 SER C C 1
ATOM 2568 O O . SER C 1 1 ? 1.994 -11.174 25.978 1.00 109.65 -2 SER C O 1
ATOM 2571 N N . ASN C 1 2 ? 1.931 -9.359 24.648 1.00 109.70 -1 ASN C N 1
ATOM 2572 C CA . ASN C 1 2 ? 1.676 -8.413 25.735 1.00 88.16 -1 ASN C CA 1
ATOM 2573 C C . ASN C 1 2 ? 0.770 -8.934 26.850 1.00 72.04 -1 ASN C C 1
ATOM 2574 O O . ASN C 1 2 ? -0.205 -9.651 26.607 1.00 95.03 -1 ASN C O 1
ATOM 2579 N N . ALA C 1 3 ? 1.115 -8.553 28.076 1.00 91.98 0 ALA C N 1
ATOM 2580 C CA . ALA C 1 3 ? 0.398 -8.974 29.274 1.00 102.75 0 ALA C CA 1
ATOM 2581 C C . ALA C 1 3 ? -0.994 -8.340 29.401 1.00 99.91 0 ALA C C 1
ATOM 2582 O O . ALA C 1 3 ? -1.968 -9.035 29.675 1.00 90.28 0 ALA C O 1
ATOM 2592 N N . SER C 1 5 ? -3.518 -4.394 28.366 1.00 62.74 2 SER C N 1
ATOM 2593 C CA . SER C 1 5 ? -3.666 -3.242 27.476 1.00 81.04 2 SER C CA 1
ATOM 2594 C C . SER C 1 5 ? -3.194 -1.953 28.140 1.00 84.93 2 SER C C 1
ATOM 2595 O O . SER C 1 5 ? -3.285 -1.808 29.361 1.00 67.01 2 SER C O 1
ATOM 2598 N N . ARG C 1 6 ? -2.708 -1.019 27.321 1.00 65.71 3 ARG C N 1
ATOM 2599 C CA . ARG C 1 6 ? -2.235 0.266 27.805 1.00 60.38 3 ARG C CA 1
ATOM 2600 C C . ARG C 1 6 ? -3.254 0.905 28.724 1.00 61.41 3 ARG C C 1
ATOM 2601 O O . ARG C 1 6 ? -2.928 1.277 29.848 1.00 63.53 3 ARG C O 1
ATOM 2609 N N . ALA C 1 7 ? -4.482 1.046 28.234 1.00 63.42 4 ALA C N 1
ATOM 2610 C CA . ALA C 1 7 ? -5.557 1.622 29.035 1.00 56.62 4 ALA C CA 1
ATOM 2611 C C . ALA C 1 7 ? -5.541 1.006 30.419 1.00 55.76 4 ALA C C 1
ATOM 2612 O O . ALA C 1 7 ? -5.500 1.716 31.423 1.00 64.68 4 ALA C O 1
ATOM 2614 N N . LYS C 1 8 ? -5.547 -0.323 30.465 1.00 56.23 5 LYS C N 1
ATOM 2615 C CA . LYS C 1 8 ? -5.655 -1.036 31.732 1.00 60.16 5 LYS C CA 1
ATOM 2616 C C . LYS C 1 8 ? -4.482 -0.761 32.661 1.00 53.09 5 LYS C C 1
ATOM 2617 O O . LYS C 1 8 ? -4.644 -0.727 33.882 1.00 66.75 5 LYS C O 1
ATOM 2623 N N . LYS C 1 9 ? -3.301 -0.570 32.081 1.00 43.24 6 LYS C N 1
ATOM 2624 C CA . LYS C 1 9 ? -2.126 -0.200 32.852 1.00 42.46 6 LYS C CA 1
ATOM 2625 C C . LYS C 1 9 ? -2.284 1.199 33.416 1.00 50.61 6 LYS C C 1
ATOM 2626 O O . LYS C 1 9 ? -2.015 1.427 34.596 1.00 62.30 6 LYS C O 1
ATOM 2632 N N . TRP C 1 10 ? -2.706 2.136 32.565 1.00 41.51 7 TRP C N 1
ATOM 2633 C CA . TRP C 1 10 ? -2.904 3.521 32.982 1.00 52.14 7 TRP C CA 1
ATOM 2634 C C . TRP C 1 10 ? -3.967 3.616 34.073 1.00 47.49 7 TRP C C 1
ATOM 2635 O O . TRP C 1 10 ? -3.860 4.411 34.996 1.00 49.36 7 TRP C O 1
ATOM 2646 N N . VAL C 1 11 ? -4.997 2.797 33.962 1.00 40.95 8 VAL C N 1
ATOM 2647 C CA . VAL C 1 11 ? -6.071 2.838 34.931 1.00 38.54 8 VAL C CA 1
ATOM 2648 C C . VAL C 1 11 ? -5.550 2.372 36.278 1.00 45.37 8 VAL C C 1
ATOM 2649 O O . VAL C 1 11 ? -5.835 2.964 37.317 1.00 63.87 8 VAL C O 1
ATOM 2653 N N . GLN C 1 12 ? -4.768 1.310 36.264 1.00 40.25 9 GLN C N 1
ATOM 2654 C CA . GLN C 1 12 ? -4.232 0.798 37.507 1.00 43.52 9 GLN C CA 1
ATOM 2655 C C . GLN C 1 12 ? -3.286 1.829 38.137 1.00 51.21 9 GLN C C 1
ATOM 2656 O O . GLN C 1 12 ? -3.274 2.014 39.352 1.00 56.76 9 GLN C O 1
ATOM 2662 N N . TYR C 1 13 ? -2.510 2.511 37.301 1.00 45.53 10 TYR C N 1
ATOM 2663 C CA . TYR C 1 13 ? -1.626 3.583 37.752 1.00 35.54 10 TYR C CA 1
ATOM 2664 C C . TYR C 1 13 ? -2.446 4.725 38.345 1.00 42.18 10 TYR C C 1
ATOM 2665 O O . TYR C 1 13 ? -2.134 5.246 39.412 1.00 36.94 10 TYR C O 1
ATOM 2674 N N . PHE C 1 14 ? -3.515 5.092 37.651 1.00 40.61 11 PHE C N 1
ATOM 2675 C CA . PHE C 1 14 ? -4.402 6.162 38.097 1.00 35.69 11 PHE C CA 1
ATOM 2676 C C . PHE C 1 14 ? -4.979 5.850 39.460 1.00 34.13 11 PHE C C 1
ATOM 2677 O O . PHE C 1 14 ? -4.891 6.660 40.371 1.00 32.71 11 PHE C O 1
ATOM 2685 N N . LEU C 1 15 ? -5.546 4.656 39.590 1.00 33.16 12 LEU C N 1
ATOM 2686 C CA . LEU C 1 15 ? -6.209 4.240 40.811 1.00 36.52 12 LEU C CA 1
ATOM 2687 C C . LEU C 1 15 ? -5.263 4.064 41.986 1.00 39.07 12 LEU C C 1
ATOM 2688 O O . LEU C 1 15 ? -5.651 4.274 43.130 1.00 43.43 12 LEU C O 1
ATOM 2693 N N . SER C 1 16 ? -4.030 3.665 41.708 1.00 24.83 13 SER C N 1
ATOM 2694 C CA . SER C 1 16 ? -3.055 3.470 42.773 1.00 42.31 13 SER C CA 1
ATOM 2695 C C . SER C 1 16 ? -2.834 4.780 43.536 1.00 50.47 13 SER C C 1
ATOM 2696 O O . SER C 1 16 ? -2.440 4.778 44.705 1.00 44.18 13 SER C O 1
ATOM 2699 N N . HIS C 1 17 ? -3.100 5.893 42.859 1.00 31.46 14 HIS C N 1
ATOM 2700 C CA . HIS C 1 17 ? -3.030 7.209 43.470 1.00 38.71 14 HIS C CA 1
ATOM 2701 C C . HIS C 1 17 ? -4.395 7.762 43.855 1.00 36.51 14 HIS C C 1
ATOM 2702 O O . HIS C 1 17 ? -4.565 8.285 44.949 1.00 37.01 14 HIS C O 1
ATOM 2709 N N . ARG C 1 18 ? -5.363 7.658 42.956 1.00 33.46 15 ARG C N 1
ATOM 2710 C CA . ARG C 1 18 ? -6.673 8.236 43.212 1.00 31.51 15 ARG C CA 1
ATOM 2711 C C . ARG C 1 18 ? -7.357 7.574 44.412 1.00 37.29 15 ARG C C 1
ATOM 2712 O O . ARG C 1 18 ? -8.094 8.231 45.137 1.00 38.48 15 ARG C O 1
ATOM 2720 N N . HIS C 1 19 ? -7.095 6.292 44.645 1.00 30.92 16 HIS C N 1
ATOM 2721 C CA . HIS C 1 19 ? -7.657 5.630 45.823 1.00 34.85 16 HIS C CA 1
ATOM 2722 C C . HIS C 1 19 ? -7.193 6.290 47.120 1.00 43.19 16 HIS C C 1
ATOM 2723 O O . HIS C 1 19 ? -7.974 6.446 48.043 1.00 54.32 16 HIS C O 1
ATOM 2730 N N . VAL C 1 20 ? -5.920 6.664 47.183 1.00 35.02 17 VAL C N 1
ATOM 2731 C CA . VAL C 1 20 ? -5.386 7.365 48.335 1.00 35.85 17 VAL C CA 1
ATOM 2732 C C . VAL C 1 20 ? -6.051 8.731 48.435 1.00 39.52 17 VAL C C 1
ATOM 2733 O O . VAL C 1 20 ? -6.410 9.183 49.512 1.00 32.70 17 VAL C O 1
ATOM 2737 N N . THR C 1 21 ? -6.230 9.392 47.302 1.00 35.58 18 THR C N 1
ATOM 2738 C CA . THR C 1 21 ? -6.848 10.711 47.307 1.00 42.86 18 THR C CA 1
ATOM 2739 C C . THR C 1 21 ? -8.226 10.629 47.927 1.00 39.74 18 THR C C 1
ATOM 2740 O O . THR C 1 21 ? -8.623 11.485 48.708 1.00 46.73 18 THR C O 1
ATOM 2752 N N . GLU C 1 23 ? -9.298 8.226 50.027 1.00 39.15 20 GLU C N 1
ATOM 2753 C CA . GLU C 1 23 ? -9.160 7.923 51.448 1.00 52.11 20 GLU C CA 1
ATOM 2754 C C . GLU C 1 23 ? -8.994 9.223 52.247 1.00 52.76 20 GLU C C 1
ATOM 2755 O O . GLU C 1 23 ? -9.651 9.429 53.266 1.00 55.47 20 GLU C O 1
ATOM 2761 N N . LEU C 1 24 ? -8.138 10.107 51.750 1.00 34.99 21 LEU C N 1
ATOM 2762 C CA . LEU C 1 24 ? -7.903 11.400 52.373 1.00 40.20 21 LEU C CA 1
ATOM 2763 C C . LEU C 1 24 ? -9.166 12.254 52.381 1.00 52.29 21 LEU C C 1
ATOM 2764 O O . LEU C 1 24 ? -9.468 12.921 53.366 1.00 58.83 21 LEU C O 1
ATOM 2769 N N . ILE C 1 25 ? -9.899 12.240 51.275 1.00 46.12 22 ILE C N 1
ATOM 2770 C CA . ILE C 1 25 ? -11.100 13.053 51.163 1.00 52.35 22 ILE C CA 1
ATOM 2771 C C . ILE C 1 25 ? -12.145 12.644 52.195 1.00 49.69 22 ILE C C 1
ATOM 2772 O O . ILE C 1 25 ? -12.835 13.489 52.741 1.00 56.82 22 ILE C O 1
ATOM 2777 N N . HIS C 1 26 ? -12.240 11.351 52.475 1.00 44.81 23 HIS C N 1
ATOM 2778 C CA . HIS C 1 26 ? -13.173 10.857 53.480 1.00 54.72 23 HIS C CA 1
ATOM 2779 C C . HIS C 1 26 ? -12.852 11.318 54.903 1.00 59.89 23 HIS C C 1
ATOM 2780 O O . HIS C 1 26 ? -13.726 11.334 55.765 1.00 73.83 23 HIS C O 1
ATOM 2787 N N . LYS C 1 27 ? -11.604 11.706 55.143 1.00 64.07 24 LYS C N 1
ATOM 2788 C CA . LYS C 1 27 ? -11.216 12.197 56.457 1.00 65.96 24 LYS C CA 1
ATOM 2789 C C . LYS C 1 27 ? -11.591 13.657 56.641 1.00 67.42 24 LYS C C 1
ATOM 2790 O O . LYS C 1 27 ? -11.428 14.213 57.726 1.00 86.33 24 LYS C O 1
ATOM 2796 N N . ILE C 1 28 ? -12.098 14.277 55.583 1.00 44.58 25 ILE C N 1
ATOM 2797 C CA . ILE C 1 28 ? -12.484 15.682 55.649 1.00 55.61 25 ILE C CA 1
ATOM 2798 C C . ILE C 1 28 ? -13.983 15.875 55.871 1.00 69.18 25 ILE C C 1
ATOM 2799 O O . ILE C 1 28 ? -14.780 15.704 54.950 1.00 76.84 25 ILE C O 1
ATOM 2804 N N . ASP C 1 29 ? -14.363 16.255 57.084 1.00 59.39 26 ASP C N 1
ATOM 2805 C CA . ASP C 1 29 ? -15.770 16.518 57.390 1.00 80.47 26 ASP C CA 1
ATOM 2806 C C . ASP C 1 29 ? -16.188 17.922 56.962 1.00 82.44 26 ASP C C 1
ATOM 2807 O O . ASP C 1 29 ? -15.344 18.791 56.741 1.00 75.44 26 ASP C O 1
ATOM 2812 N N . GLU C 1 30 ? -17.495 18.128 56.832 1.00 85.44 27 GLU C N 1
ATOM 2813 C CA . GLU C 1 30 ? -18.031 19.399 56.356 1.00 93.32 27 GLU C CA 1
ATOM 2814 C C . GLU C 1 30 ? -17.431 20.570 57.120 1.00 84.85 27 GLU C C 1
ATOM 2815 O O . GLU C 1 30 ? -17.251 21.653 56.572 1.00 77.04 27 GLU C O 1
ATOM 2821 N N . ALA C 1 31 ? -17.121 20.341 58.392 1.00 81.01 28 ALA C N 1
ATOM 2822 C CA . ALA C 1 31 ? -16.590 21.388 59.258 1.00 85.97 28 ALA C CA 1
ATOM 2823 C C . ALA C 1 31 ? -15.252 21.920 58.764 1.00 82.32 28 ALA C C 1
ATOM 2824 O O . ALA C 1 31 ? -14.898 23.068 59.025 1.00 80.69 28 ALA C O 1
ATOM 2826 N N . HIS C 1 32 ? -14.513 21.076 58.052 1.00 68.18 29 HIS C N 1
ATOM 2827 C CA . HIS C 1 32 ? -13.196 21.453 57.551 1.00 71.09 29 HIS C CA 1
ATOM 2828 C C . HIS C 1 32 ? -13.168 21.722 56.048 1.00 61.51 29 HIS C C 1
ATOM 2829 O O . HIS C 1 32 ? -12.105 21.946 55.493 1.00 61.92 29 HIS C O 1
ATOM 2836 N N . TYR C 1 33 ? -14.329 21.699 55.397 1.00 53.42 30 TYR C N 1
ATOM 2837 C CA . TYR C 1 33 ? -14.394 21.948 53.961 1.00 55.57 30 TYR C CA 1
ATOM 2838 C C . TYR C 1 33 ? -13.620 23.205 53.578 1.00 60.37 30 TYR C C 1
ATOM 2839 O O . TYR C 1 33 ? -12.974 23.266 52.530 1.00 63.03 30 TYR C O 1
ATOM 2848 N N . ASP C 1 34 ? -13.683 24.208 54.440 1.00 54.68 31 ASP C N 1
ATOM 2849 C CA . ASP C 1 34 ? -13.081 25.499 54.141 1.00 69.76 31 ASP C CA 1
ATOM 2850 C C . ASP C 1 34 ? -11.751 25.735 54.863 1.00 71.35 31 ASP C C 1
ATOM 2851 O O . ASP C 1 34 ? -11.267 26.867 54.917 1.00 66.71 31 ASP C O 1
ATOM 2856 N N . TYR C 1 35 ? -11.165 24.670 55.406 1.00 56.79 32 TYR C N 1
ATOM 2857 C CA . TYR C 1 35 ? -9.841 24.747 56.032 1.00 62.59 32 TYR C CA 1
ATOM 2858 C C . TYR C 1 35 ? -8.737 25.162 55.052 1.00 65.77 32 TYR C C 1
ATOM 2859 O O . TYR C 1 35 ? -8.735 24.744 53.896 1.00 65.81 32 TYR C O 1
ATOM 2868 N N . LYS C 1 36 ? -7.807 25.985 55.527 1.00 61.89 33 LYS C N 1
ATOM 2869 C CA . LYS C 1 36 ? -6.670 26.430 54.728 1.00 66.61 33 LYS C CA 1
ATOM 2870 C C . LYS C 1 36 ? -5.424 26.469 55.594 1.00 66.90 33 LYS C C 1
ATOM 2871 O O . LYS C 1 36 ? -5.420 27.101 56.640 1.00 79.49 33 LYS C O 1
ATOM 2877 N N . PRO C 1 37 ? -4.349 25.813 55.149 1.00 71.85 34 PRO C N 1
ATOM 2878 C CA . PRO C 1 37 ? -3.097 25.787 55.916 1.00 67.06 34 PRO C CA 1
ATOM 2879 C C . PRO C 1 37 ? -2.503 27.189 56.027 1.00 69.48 34 PRO C C 1
ATOM 2880 O O . PRO C 1 37 ? -1.895 27.524 57.039 1.00 78.47 34 PRO C O 1
ATOM 2884 N N . THR C 1 38 ? -2.674 27.993 54.982 1.00 77.73 35 THR C N 1
ATOM 2885 C CA . THR C 1 38 ? -2.173 29.362 54.967 1.00 84.83 35 THR C CA 1
ATOM 2886 C C . THR C 1 38 ? -3.272 30.277 54.458 1.00 81.30 35 THR C C 1
ATOM 2887 O O . THR C 1 38 ? -4.226 29.818 53.837 1.00 81.45 35 THR C O 1
ATOM 2891 N N . PRO C 1 39 ? -3.143 31.581 54.716 1.00 90.13 36 PRO C N 1
ATOM 2892 C CA . PRO C 1 39 ? -4.181 32.525 54.285 1.00 91.69 36 PRO C CA 1
ATOM 2893 C C . PRO C 1 39 ? -4.316 32.596 52.760 1.00 88.67 36 PRO C C 1
ATOM 2894 O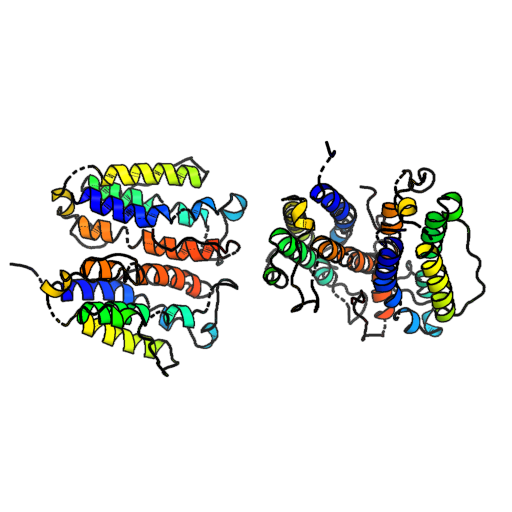 O . PRO C 1 39 ? -5.390 32.951 52.264 1.00 90.26 36 PRO C O 1
ATOM 2898 N N . THR C 1 40 ? -3.253 32.257 52.032 1.00 79.81 37 THR C N 1
ATOM 2899 C CA . THR C 1 40 ? -3.272 32.327 50.569 1.00 85.12 37 THR C CA 1
ATOM 2900 C C . THR C 1 40 ? -3.409 30.958 49.881 1.00 86.06 37 THR C C 1
ATOM 2901 O O . THR C 1 40 ? -3.247 30.849 48.662 1.00 79.71 37 THR C O 1
ATOM 2905 N N . SER C 1 41 ? -3.699 29.917 50.658 1.00 74.76 38 SER C N 1
ATOM 2906 C CA . SER C 1 41 ? -3.894 28.585 50.095 1.00 56.95 38 SER C CA 1
ATOM 2907 C C . SER C 1 41 ? -5.362 28.335 49.756 1.00 62.69 38 SER C C 1
ATOM 2908 O O . SER C 1 41 ? -6.256 28.971 50.308 1.00 55.01 38 SER C O 1
ATOM 2919 N N . THR C 1 43 ? -8.871 26.310 49.864 1.00 48.65 40 THR C N 1
ATOM 2920 C CA . THR C 1 43 ? -9.527 25.556 50.911 1.00 54.13 40 THR C CA 1
ATOM 2921 C C . THR C 1 43 ? -9.435 24.081 50.572 1.00 58.86 40 THR C C 1
ATOM 2922 O O . THR C 1 43 ? -9.242 23.714 49.417 1.00 56.61 40 THR C O 1
ATOM 2926 N N . ALA C 1 44 ? -9.589 23.234 51.578 1.00 56.66 41 ALA C N 1
ATOM 2927 C CA . ALA C 1 44 ? -9.598 21.805 51.343 1.00 53.32 41 ALA C CA 1
ATOM 2928 C C . ALA C 1 44 ? -10.616 21.434 50.265 1.00 57.05 41 ALA C C 1
ATOM 2929 O O . ALA C 1 44 ? -10.334 20.618 49.389 1.00 58.18 41 ALA C O 1
ATOM 2931 N N . LYS C 1 45 ? -11.800 22.034 50.320 1.00 52.84 42 LYS C N 1
ATOM 2932 C CA . LYS C 1 45 ? -12.835 21.689 49.352 1.00 60.55 42 LYS C CA 1
ATOM 2933 C C . LYS C 1 45 ? -12.433 22.135 47.958 1.00 55.04 42 LYS C C 1
ATOM 2934 O O . LYS C 1 45 ? -12.665 21.428 46.982 1.00 59.81 42 LYS C O 1
ATOM 2940 N N . GLN C 1 46 ? -11.825 23.309 47.866 1.00 44.65 43 GLN C N 1
ATOM 2941 C CA . GLN C 1 46 ? -11.340 23.799 46.580 1.00 54.87 43 GLN C CA 1
ATOM 2942 C C . GLN C 1 46 ? -10.262 22.900 45.997 1.00 62.24 43 GLN C C 1
ATOM 2943 O O . GLN C 1 46 ? -10.243 22.635 44.795 1.00 61.33 43 GLN C O 1
ATOM 2949 N N . LEU C 1 47 ? -9.367 22.436 46.859 1.00 48.79 44 LEU C N 1
ATOM 2950 C CA . LEU C 1 47 ? -8.244 21.616 46.429 1.00 47.13 44 LEU C CA 1
ATOM 2951 C C . LEU C 1 47 ? -8.764 20.301 45.881 1.00 57.87 44 LEU C C 1
ATOM 2952 O O . LEU C 1 47 ? -8.392 19.882 44.778 1.00 52.43 44 LEU C O 1
ATOM 2957 N N . ALA C 1 48 ? -9.642 19.667 46.655 1.00 43.66 45 ALA C N 1
ATOM 2958 C CA . ALA C 1 48 ? -10.154 18.347 46.317 1.00 55.61 45 ALA C CA 1
ATOM 2959 C C . ALA C 1 48 ? -10.961 18.424 45.042 1.00 48.19 45 ALA C C 1
ATOM 2960 O O . ALA C 1 48 ? -10.910 17.535 44.194 1.00 49.01 45 ALA C O 1
ATOM 2962 N N . THR C 1 49 ? -11.706 19.510 44.914 1.00 39.37 46 THR C N 1
ATOM 2963 C CA . THR C 1 49 ? -12.566 19.708 43.766 1.00 46.94 46 THR C CA 1
ATOM 2964 C C . THR C 1 49 ? -11.721 19.901 42.518 1.00 44.73 46 THR C C 1
ATOM 2965 O O . THR C 1 49 ? -11.963 19.284 41.482 1.00 58.67 46 THR C O 1
ATOM 2969 N N . HIS C 1 50 ? -10.716 20.753 42.638 1.00 33.01 47 HIS C N 1
ATOM 2970 C CA . HIS C 1 50 ? -9.773 20.999 41.559 1.00 44.20 47 HIS C CA 1
ATOM 2971 C C . HIS C 1 50 ? -9.109 19.728 41.024 1.00 46.88 47 HIS C C 1
ATOM 2972 O O . HIS C 1 50 ? -8.936 19.575 39.819 1.00 56.54 47 HIS C O 1
ATOM 2987 N N . LEU C 1 52 ? -10.289 16.550 41.221 1.00 41.98 49 LEU C N 1
ATOM 2988 C CA . LEU C 1 52 ? -11.300 15.728 40.557 1.00 45.32 49 LEU C CA 1
ATOM 2989 C C . LEU C 1 52 ? -11.601 16.265 39.170 1.00 41.43 49 LEU C C 1
ATOM 2990 O O . LEU C 1 52 ? -11.615 15.519 38.198 1.00 48.55 49 LEU C O 1
ATOM 2995 N N . PHE C 1 53 ? -11.827 17.568 39.079 1.00 38.37 50 PHE C N 1
ATOM 2996 C CA . PHE C 1 53 ? -12.268 18.148 37.823 1.00 49.90 50 PHE C CA 1
ATOM 2997 C C . PHE C 1 53 ? -11.118 18.232 36.835 1.00 49.35 50 PHE C C 1
ATOM 2998 O O . PHE C 1 53 ? -11.261 17.885 35.663 1.00 61.06 50 PHE C O 1
ATOM 3006 N N . SER C 1 54 ? -9.964 18.679 37.299 1.00 48.03 51 SER C N 1
ATOM 3007 C CA . SER C 1 54 ? -8.846 18.801 36.377 1.00 51.84 51 SER C CA 1
ATOM 3008 C C . SER C 1 54 ? -8.540 17.441 35.746 1.00 46.56 51 SER C C 1
ATOM 3009 O O . SER C 1 54 ? -8.367 17.344 34.538 1.00 50.97 51 SER C O 1
ATOM 3012 N N . PHE C 1 55 ? -8.504 16.380 36.545 1.00 38.92 52 PHE C N 1
ATOM 3013 C CA . PHE C 1 55 ? -8.167 15.093 35.961 1.00 39.10 52 PHE C CA 1
ATOM 3014 C C . PHE C 1 55 ? -9.215 14.622 34.958 1.00 48.19 52 PHE C C 1
ATOM 3015 O O . PHE C 1 55 ? -8.885 14.102 33.898 1.00 49.50 52 PHE C O 1
ATOM 3023 N N . TYR C 1 56 ? -10.482 14.814 35.298 1.00 44.29 53 TYR C N 1
ATOM 3024 C CA . TYR C 1 56 ? -11.551 14.514 34.368 1.00 46.27 53 TYR C CA 1
ATOM 3025 C C . TYR C 1 56 ? -11.316 15.214 33.026 1.00 54.44 53 TYR C C 1
ATOM 3026 O O . TYR C 1 56 ? -11.497 14.620 31.970 1.00 60.55 53 TYR C O 1
ATOM 3035 N N . ASN C 1 57 ? -10.904 16.474 33.067 1.00 44.74 54 ASN C N 1
ATOM 3036 C CA . ASN C 1 57 ? -10.639 17.218 31.835 1.00 55.13 54 ASN C CA 1
ATOM 3037 C C . ASN C 1 57 ? -9.487 16.643 31.016 1.00 55.99 54 ASN C C 1
ATOM 3038 O O . ASN C 1 57 ? -9.582 16.542 29.794 1.00 58.65 54 ASN C O 1
ATOM 3043 N N . PHE C 1 58 ? -8.405 16.261 31.687 1.00 42.11 55 PHE C N 1
ATOM 3044 C CA . PHE C 1 58 ? -7.300 15.582 31.016 1.00 48.79 55 PHE C CA 1
ATOM 3045 C C . PHE C 1 58 ? -7.782 14.312 30.318 1.00 54.99 55 PHE C C 1
ATOM 3046 O O . PHE C 1 58 ? -7.515 14.102 29.133 1.00 55.15 55 PHE C O 1
ATOM 3054 N N . ALA C 1 59 ? -8.481 13.457 31.060 1.00 48.20 56 ALA C N 1
ATOM 3055 C CA . ALA C 1 59 ? -8.967 12.196 30.501 1.00 55.99 56 ALA C CA 1
ATOM 3056 C C . ALA C 1 59 ? -9.963 12.445 29.367 1.00 56.41 56 ALA C C 1
ATOM 3057 O O . ALA C 1 59 ? -9.886 11.836 28.305 1.00 67.49 56 ALA C O 1
ATOM 3059 N N . ASN C 1 60 ? -10.891 13.356 29.596 1.00 55.66 57 ASN C N 1
ATOM 3060 C CA . ASN C 1 60 ? -11.866 13.705 28.578 1.00 56.80 57 ASN C CA 1
ATOM 3061 C C . ASN C 1 60 ? -11.171 14.107 27.291 1.00 57.19 57 ASN C C 1
ATOM 3062 O O . ASN C 1 60 ? -11.484 13.610 26.213 1.00 69.05 57 ASN C O 1
ATOM 3067 N N . THR C 1 61 ? -10.207 15.008 27.420 1.00 56.92 58 THR C N 1
ATOM 3068 C CA . THR C 1 61 ? -9.484 15.524 26.270 1.00 57.80 58 THR C CA 1
ATOM 3069 C C . THR C 1 61 ? -8.709 14.408 25.599 1.00 59.69 58 THR C C 1
ATOM 3070 O O . THR C 1 61 ? -8.661 14.316 24.372 1.00 64.41 58 THR C O 1
ATOM 3074 N N . ALA C 1 62 ? -8.102 13.561 26.422 1.00 51.34 59 ALA C N 1
ATOM 3075 C CA . ALA C 1 62 ? -7.258 12.480 25.938 1.00 52.37 59 ALA C CA 1
ATOM 3076 C C . ALA C 1 62 ? -8.099 11.502 25.147 1.00 53.01 59 ALA C C 1
ATOM 3077 O O . ALA C 1 62 ? -7.739 11.085 24.046 1.00 60.53 59 ALA C O 1
ATOM 3079 N N . LYS C 1 63 ? -9.231 11.139 25.730 1.00 60.12 60 LYS C N 1
ATOM 3080 C CA . LYS C 1 63 ? -10.102 10.120 25.165 1.00 59.66 60 LYS C CA 1
ATOM 3081 C C . LYS C 1 63 ? -10.579 10.537 23.791 1.00 54.69 60 LYS C C 1
ATOM 3082 O O . LYS C 1 63 ? -10.570 9.740 22.863 1.00 76.64 60 LYS C O 1
ATOM 3088 N N . HIS C 1 64 ? -10.976 11.797 23.662 1.00 70.42 61 HIS C N 1
ATOM 3089 C CA . HIS C 1 64 ? -11.542 12.292 22.406 1.00 71.58 61 HIS C CA 1
ATOM 3090 C C . HIS C 1 64 ? -10.534 13.029 21.548 1.00 70.68 61 HIS C C 1
ATOM 3091 O O . HIS C 1 64 ? -10.909 13.654 20.555 1.00 75.12 61 HIS C O 1
ATOM 3098 N N . GLY C 1 65 ? -9.262 12.963 21.935 1.00 66.08 62 GLY C N 1
ATOM 3099 C CA . GLY C 1 65 ? -8.214 13.618 21.174 1.00 75.03 62 GLY C CA 1
ATOM 3100 C C . GLY C 1 65 ? -8.525 15.068 20.849 1.00 82.45 62 GLY C C 1
ATOM 3101 O O . GLY C 1 65 ? -8.012 15.608 19.868 1.00 82.21 62 GLY C O 1
ATOM 3102 N N . ASP C 1 66 ? -9.350 15.701 21.683 1.00 91.99 63 ASP C N 1
ATOM 3103 C CA . ASP C 1 66 ? -9.832 17.061 21.429 1.00 95.08 63 ASP C CA 1
ATOM 3104 C C . ASP C 1 66 ? -9.394 18.061 22.511 1.00 89.97 63 ASP C C 1
ATOM 3105 O O . ASP C 1 66 ? -9.959 18.091 23.612 1.00 92.77 63 ASP C O 1
ATOM 3110 N N . PRO C 1 67 ? -8.387 18.889 22.186 1.00 81.80 64 PRO C N 1
ATOM 3111 C CA . PRO C 1 67 ? -7.821 19.921 23.069 1.00 84.24 64 PRO C CA 1
ATOM 3112 C C . PRO C 1 67 ? -8.826 20.975 23.556 1.00 80.97 64 PRO C C 1
ATOM 3113 O O . PRO C 1 67 ? -8.636 21.556 24.624 1.00 84.29 64 PRO C O 1
ATOM 3117 N N . SER C 1 68 ? -9.877 21.227 22.787 1.00 85.51 65 SER C N 1
ATOM 3118 C CA . SER C 1 68 ? -10.856 22.234 23.175 1.00 79.00 65 SER C CA 1
ATOM 3119 C C . SER C 1 68 ? -11.580 21.827 24.464 1.00 86.93 65 SER C C 1
ATOM 3120 O O . SER C 1 68 ? -11.916 22.678 25.290 1.00 93.17 65 SER C O 1
ATOM 3123 N N . LEU C 1 69 ? -11.805 20.525 24.632 1.00 79.45 66 LEU C N 1
ATOM 3124 C CA . LEU C 1 69 ? -12.455 19.993 25.829 1.00 68.81 66 LEU C CA 1
ATOM 3125 C C . LEU C 1 69 ? -11.714 20.364 27.111 1.00 74.95 66 LEU C C 1
ATOM 3126 O O . LEU C 1 69 ? -12.305 20.421 28.188 1.00 70.29 66 LEU C O 1
ATOM 3131 N N . PHE C 1 70 ? -10.415 20.608 26.999 1.00 66.90 67 PHE C N 1
ATOM 3132 C CA . PHE C 1 70 ? -9.593 20.710 28.195 1.00 68.64 67 PHE C CA 1
ATOM 3133 C C . PHE C 1 70 ? -10.042 21.760 29.208 1.00 69.93 67 PHE C C 1
ATOM 3134 O O . PHE C 1 70 ? -10.067 21.493 30.405 1.00 85.86 67 PHE C O 1
ATOM 3142 N N . ARG C 1 71 ? -10.376 22.960 28.752 1.00 81.65 68 ARG C N 1
ATOM 3143 C CA . ARG C 1 71 ? -10.766 23.990 29.709 1.00 86.13 68 ARG C CA 1
ATOM 3144 C C . ARG C 1 71 ? -12.264 24.252 29.709 1.00 77.28 68 ARG C C 1
ATOM 3145 O O . ARG C 1 71 ? -12.725 25.306 30.136 1.00 81.74 68 ARG C O 1
ATOM 3153 N N . GLN C 1 72 ? -13.013 23.265 29.237 1.00 68.92 69 GLN C N 1
ATOM 3154 C CA . GLN C 1 72 ? -14.463 23.271 29.354 1.00 79.22 69 GLN C CA 1
ATOM 3155 C C . GLN C 1 72 ? -14.874 23.286 30.826 1.00 83.70 69 GLN C C 1
ATOM 3156 O O . GLN C 1 72 ? -14.496 22.398 31.587 1.00 75.55 69 GLN C O 1
ATOM 3162 N N . LYS C 1 73 ? -15.638 24.300 31.224 1.00 93.91 70 LYS C N 1
ATOM 3163 C CA . LYS C 1 73 ? -16.014 24.455 32.624 1.00 101.67 70 LYS C CA 1
ATOM 3164 C C . LYS C 1 73 ? -16.973 23.372 33.079 1.00 102.51 70 LYS C C 1
ATOM 3165 O O . LYS C 1 73 ? -17.990 23.117 32.433 1.00 79.59 70 LYS C O 1
ATOM 3171 N N . ILE C 1 74 ? -16.645 22.751 34.208 1.00 100.13 71 ILE C N 1
ATOM 3172 C CA . ILE C 1 74 ? -17.507 21.752 34.801 1.00 91.45 71 ILE C CA 1
ATOM 3173 C C . ILE C 1 74 ? -18.411 22.392 35.842 1.00 102.91 71 ILE C C 1
ATOM 3174 O O . ILE C 1 74 ? -17.936 22.985 36.811 1.00 107.34 71 ILE C O 1
ATOM 3179 N N . GLU C 1 75 ? -19.716 22.279 35.636 1.00 95.67 72 GLU C N 1
ATOM 3180 C CA . GLU C 1 75 ? -20.674 22.782 36.605 1.00 112.08 72 GLU C CA 1
ATOM 3181 C C . GLU C 1 75 ? -21.343 21.617 37.311 1.00 106.82 72 GLU C C 1
ATOM 3182 O O . GLU C 1 75 ? -22.053 20.821 36.696 1.00 100.41 72 GLU C O 1
ATOM 3188 N N . GLU C 1 76 ? -21.101 21.510 38.609 1.00 97.47 73 GLU C N 1
ATOM 3189 C CA . GLU C 1 76 ? -21.622 20.386 39.369 1.00 94.15 73 GLU C CA 1
ATOM 3190 C C . GLU C 1 76 ? -22.222 20.841 40.694 1.00 95.39 73 GLU C C 1
ATOM 3191 O O . GLU C 1 76 ? -21.565 21.517 41.487 1.00 98.98 73 GLU C O 1
ATOM 3197 N N . PRO C 1 77 ? -23.486 20.466 40.928 1.00 90.19 74 PRO C N 1
ATOM 3198 C CA . PRO C 1 77 ? -24.272 20.889 42.090 1.00 95.56 74 PRO C CA 1
ATOM 3199 C C . PRO C 1 77 ? -23.944 20.085 43.350 1.00 100.86 74 PRO C C 1
ATOM 3200 O O . PRO C 1 77 ? -24.378 20.471 44.432 1.00 102.48 74 PRO C O 1
ATOM 3204 N N . GLU C 1 78 ? -23.180 19.006 43.209 1.00 95.57 75 GLU C N 1
ATOM 3205 C CA . GLU C 1 78 ? -23.103 17.976 44.243 1.00 104.33 75 GLU C CA 1
ATOM 3206 C C . GLU C 1 78 ? -22.920 18.437 45.698 1.00 110.70 75 GLU C C 1
ATOM 3207 O O . GLU C 1 78 ? -23.638 17.965 46.582 1.00 135.52 75 GLU C O 1
ATOM 3213 N N . THR C 1 79 ? -21.963 19.328 45.950 1.00 84.33 76 THR C N 1
ATOM 3214 C CA . THR C 1 79 ? -21.746 19.865 47.302 1.00 106.68 76 THR C CA 1
ATOM 3215 C C . THR C 1 79 ? -21.014 18.911 48.248 1.00 106.13 76 THR C C 1
ATOM 3216 O O . THR C 1 79 ? -20.009 19.280 48.852 1.00 117.45 76 THR C O 1
ATOM 3220 N N . ASN C 1 80 ? -21.526 17.694 48.389 1.00 83.83 77 ASN C N 1
ATOM 3221 C CA . ASN C 1 80 ? -20.869 16.694 49.216 1.00 76.93 77 ASN C CA 1
ATOM 3222 C C . ASN C 1 80 ? -19.625 16.149 48.523 1.00 76.56 77 ASN C C 1
ATOM 3223 O O . ASN C 1 80 ? -19.724 15.431 47.528 1.00 69.66 77 ASN C O 1
ATOM 3228 N N . LEU C 1 81 ? -18.459 16.500 49.059 1.00 74.79 78 LEU C N 1
ATOM 3229 C CA . LEU C 1 81 ? -17.176 16.094 48.490 1.00 62.17 78 LEU C CA 1
ATOM 3230 C C . LEU C 1 81 ? -17.078 14.614 48.177 1.00 59.52 78 LEU C C 1
ATOM 3231 O O . LEU C 1 81 ? -16.784 14.236 47.056 1.00 65.83 78 LEU C O 1
ATOM 3236 N N . ALA C 1 82 ? -17.297 13.778 49.179 1.00 51.34 79 ALA C N 1
ATOM 3237 C CA . ALA C 1 82 ? -17.139 12.343 49.012 1.00 58.27 79 ALA C CA 1
ATOM 3238 C C . ALA C 1 82 ? -17.928 11.803 47.819 1.00 67.86 79 ALA C C 1
ATOM 3239 O O . ALA C 1 82 ? -17.419 11.003 47.045 1.00 79.08 79 ALA C O 1
ATOM 3241 N N . LYS C 1 83 ? -19.171 12.240 47.669 1.00 61.42 80 LYS C N 1
ATOM 3242 C CA . LYS C 1 83 ? -20.016 11.742 46.593 1.00 70.34 80 LYS C CA 1
ATOM 3243 C C . LYS C 1 83 ? -19.484 12.258 45.261 1.00 71.00 80 LYS C C 1
ATOM 3244 O O . LYS C 1 83 ? -19.335 11.516 44.292 1.00 69.05 80 LYS C O 1
ATOM 3250 N N . LEU C 1 84 ? -19.204 13.549 45.224 1.00 42.43 81 LEU C N 1
ATOM 3251 C CA . LEU C 1 84 ? -18.514 14.144 44.102 1.00 51.54 81 LEU C CA 1
ATOM 3252 C C . LEU C 1 84 ? -17.248 13.352 43.716 1.00 66.90 81 LEU C C 1
ATOM 3253 O O . LEU C 1 84 ? -17.001 13.097 42.539 1.00 65.56 81 LEU C O 1
ATOM 3258 N N . ALA C 1 85 ? -16.457 12.961 44.713 1.00 50.35 82 ALA C N 1
ATOM 3259 C CA . ALA C 1 85 ? -15.228 12.220 44.477 1.00 50.89 82 ALA C CA 1
ATOM 3260 C C . ALA C 1 85 ? -15.502 10.902 43.772 1.00 50.50 82 ALA C C 1
ATOM 3261 O O . ALA C 1 85 ? -14.886 10.592 42.758 1.00 60.71 82 ALA C O 1
ATOM 3263 N N . GLU C 1 86 ? -16.429 10.125 44.309 1.00 55.15 83 GLU C N 1
ATOM 3264 C CA . GLU C 1 86 ? -16.703 8.809 43.751 1.00 66.29 83 GLU C CA 1
ATOM 3265 C C . GLU C 1 86 ? -17.281 8.918 42.348 1.00 62.56 83 GLU C C 1
ATOM 3266 O O . GLU C 1 86 ? -16.967 8.115 41.476 1.00 58.75 83 GLU C O 1
ATOM 3272 N N . THR C 1 87 ? -18.116 9.927 42.137 1.00 55.73 84 THR C N 1
ATOM 3273 C CA . THR C 1 87 ? -18.731 10.156 40.838 1.00 52.91 84 THR C CA 1
ATOM 3274 C C . THR C 1 87 ? -17.672 10.412 39.766 1.00 59.83 84 THR C C 1
ATOM 3275 O O . THR C 1 87 ? -17.620 9.726 38.745 1.00 51.75 84 THR C O 1
ATOM 3279 N N . TYR C 1 88 ? -16.826 11.403 40.009 1.00 46.27 85 TYR C N 1
ATOM 3280 C CA . TYR C 1 88 ? -15.822 11.793 39.033 1.00 47.70 85 TYR C CA 1
ATOM 3281 C C . TYR C 1 88 ? -14.658 10.820 38.892 1.00 57.48 85 TYR C C 1
ATOM 3282 O O . TYR C 1 88 ? -14.019 10.757 37.839 1.00 53.93 85 TYR C O 1
ATOM 3291 N N . THR C 1 89 ? -14.407 10.035 39.927 1.00 34.07 86 THR C N 1
ATOM 3292 C CA . THR C 1 89 ? -13.403 8.996 39.821 1.00 37.58 86 THR C CA 1
ATOM 3293 C C . THR C 1 89 ? -13.871 7.902 38.888 1.00 54.64 86 THR C C 1
ATOM 3294 O O . THR C 1 89 ? -13.101 7.389 38.064 1.00 46.15 86 THR C O 1
ATOM 3298 N N . GLU C 1 90 ? -15.148 7.561 39.000 1.00 53.71 87 GLU C N 1
ATOM 3299 C CA . GLU C 1 90 ? -15.747 6.596 38.083 1.00 57.24 87 GLU C CA 1
ATOM 3300 C C . GLU C 1 90 ? -15.791 7.115 36.645 1.00 53.38 87 GLU C C 1
ATOM 3301 O O . GLU C 1 90 ? -15.480 6.381 35.711 1.00 61.23 87 GLU C O 1
ATOM 3307 N N . LYS C 1 91 ? -16.161 8.377 36.463 1.00 45.90 88 LYS C N 1
ATOM 3308 C CA . LYS C 1 91 ? -16.203 8.934 35.114 1.00 52.34 88 LYS C CA 1
ATOM 3309 C C . LYS C 1 91 ? -14.795 8.898 34.536 1.00 55.87 88 LYS C C 1
ATOM 3310 O O . LYS C 1 91 ? -14.585 8.472 33.399 1.00 58.18 88 LYS C O 1
ATOM 3316 N N . THR C 1 92 ? -13.825 9.330 35.337 1.00 53.91 89 THR C N 1
ATOM 3317 C CA . THR C 1 92 ? -12.446 9.404 34.870 1.00 34.23 89 THR C CA 1
ATOM 3318 C C . THR C 1 92 ? -11.913 8.025 34.510 1.00 47.02 89 THR C C 1
ATOM 3319 O O . THR C 1 92 ? -11.287 7.839 33.468 1.00 51.39 89 THR C O 1
ATOM 3323 N N . ARG C 1 93 ? -12.190 7.054 35.367 1.00 50.47 90 ARG C N 1
ATOM 3324 C CA . ARG C 1 93 ? -11.770 5.678 35.131 1.00 43.57 90 ARG C CA 1
ATOM 3325 C C . ARG C 1 93 ? -12.327 5.155 33.806 1.00 50.53 90 ARG C C 1
ATOM 3326 O O . ARG C 1 93 ? -11.628 4.512 33.032 1.00 66.62 90 ARG C O 1
ATOM 3334 N N . GLN C 1 94 ? -13.596 5.439 33.547 1.00 61.04 91 GLN C N 1
ATOM 3335 C CA . GLN C 1 94 ? -14.262 4.886 32.383 1.00 50.38 91 GLN C CA 1
ATOM 3336 C C . GLN C 1 94 ? -13.739 5.491 31.099 1.00 58.74 91 GLN C C 1
ATOM 3337 O O . GLN C 1 94 ? -13.561 4.787 30.101 1.00 71.86 91 GLN C O 1
ATOM 3343 N N . LEU C 1 95 ? -13.488 6.795 31.124 1.00 57.54 92 LEU C N 1
ATOM 3344 C CA . LEU C 1 95 ? -12.898 7.468 29.975 1.00 55.63 92 LEU C CA 1
ATOM 3345 C C . LEU C 1 95 ? -11.587 6.796 29.579 1.00 64.40 92 LEU C C 1
ATOM 3346 O O . LEU C 1 95 ? -11.390 6.420 28.424 1.00 71.55 92 LEU C O 1
ATOM 3351 N N . ILE C 1 96 ? -10.697 6.626 30.549 1.00 50.50 93 ILE C N 1
ATOM 3352 C CA . ILE C 1 96 ? -9.387 6.063 30.267 1.00 59.56 93 ILE C CA 1
ATOM 3353 C C . ILE C 1 96 ? -9.489 4.618 29.811 1.00 60.58 93 ILE C C 1
ATOM 3354 O O . ILE C 1 96 ? -8.801 4.198 28.884 1.00 72.52 93 ILE C O 1
ATOM 3359 N N . GLU C 1 97 ? -10.353 3.857 30.464 1.00 61.47 94 GLU C N 1
ATOM 3360 C CA . GLU C 1 97 ? -10.492 2.445 30.142 1.00 66.90 94 GLU C CA 1
ATOM 3361 C C . GLU C 1 97 ? -11.010 2.216 28.719 1.00 70.78 94 GLU C C 1
ATOM 3362 O O . GLU C 1 97 ? -10.786 1.155 28.134 1.00 70.28 94 GLU C O 1
ATOM 3368 N N . SER C 1 98 ? -11.684 3.213 28.154 1.00 66.03 95 SER C N 1
ATOM 3369 C CA . SER C 1 98 ? -12.306 3.049 26.838 1.00 71.53 95 SER C CA 1
ATOM 3370 C C . SER C 1 98 ? -11.363 3.409 25.702 1.00 74.03 95 SER C C 1
ATOM 3371 O O . SER C 1 98 ? -11.776 3.469 24.540 1.00 89.22 95 SER C O 1
ATOM 3382 N N . SER C 1 100 ? -8.165 2.995 23.086 1.00 83.63 97 SER C N 1
ATOM 3383 C CA . SER C 1 100 ? -7.379 1.990 22.388 1.00 86.41 97 SER C CA 1
ATOM 3384 C C . SER C 1 100 ? -5.908 2.306 22.606 1.00 80.13 97 SER C C 1
ATOM 3385 O O . SER C 1 100 ? -5.571 3.351 23.154 1.00 87.09 97 SER C O 1
ATOM 3388 N N . ASP C 1 101 ? -5.031 1.408 22.182 1.00 80.92 98 ASP C N 1
ATOM 3389 C CA . ASP C 1 101 ? -3.607 1.588 22.444 1.00 82.71 98 ASP C CA 1
ATOM 3390 C C . ASP C 1 101 ? -2.975 2.614 21.511 1.00 94.01 98 ASP C C 1
ATOM 3391 O O . ASP C 1 101 ? -1.965 3.227 21.848 1.00 103.71 98 ASP C O 1
ATOM 3396 N N . ASP C 1 102 ? -3.574 2.801 20.341 1.00 87.75 99 ASP C N 1
ATOM 3397 C CA . ASP C 1 102 ? -3.104 3.814 19.408 1.00 101.77 99 ASP C CA 1
ATOM 3398 C C . ASP C 1 102 ? -3.461 5.215 19.889 1.00 97.89 99 ASP C C 1
ATOM 3399 O O . ASP C 1 102 ? -2.758 6.180 19.584 1.00 100.26 99 ASP C O 1
ATOM 3404 N N . ASP C 1 103 ? -4.557 5.319 20.637 1.00 83.22 100 ASP C N 1
ATOM 3405 C CA . ASP C 1 103 ? -4.996 6.601 21.169 1.00 79.86 100 ASP C CA 1
ATOM 3406 C C . ASP C 1 103 ? -3.886 7.231 22.012 1.00 82.63 100 ASP C C 1
ATOM 3407 O O . ASP C 1 103 ? -3.664 8.443 21.965 1.00 88.91 100 ASP C O 1
ATOM 3412 N N . PHE C 1 104 ? -3.188 6.397 22.775 1.00 64.75 101 PHE C N 1
ATOM 3413 C CA . PHE C 1 104 ? -2.079 6.866 23.596 1.00 66.58 101 PHE C CA 1
ATOM 3414 C C . PHE C 1 104 ? -0.887 7.394 22.790 1.00 77.30 101 PHE C C 1
ATOM 3415 O O . PHE C 1 104 ? 0.046 7.970 23.360 1.00 75.99 101 PHE C O 1
ATOM 3423 N N . ASP C 1 105 ? -0.922 7.211 21.472 1.00 73.73 102 ASP C N 1
ATOM 3424 C CA . ASP C 1 105 ? 0.160 7.694 20.614 1.00 83.62 102 ASP C CA 1
ATOM 3425 C C . ASP C 1 105 ? -0.254 8.940 19.840 1.00 82.41 102 ASP C C 1
ATOM 3426 O O . ASP C 1 105 ? 0.593 9.633 19.253 1.00 81.68 102 ASP C O 1
ATOM 3431 N N . ARG C 1 106 ? -1.556 9.220 19.849 1.00 87.01 103 ARG C N 1
ATOM 3432 C CA . ARG C 1 106 ? -2.103 10.363 19.126 1.00 87.39 103 ARG C CA 1
ATOM 3433 C C . ARG C 1 106 ? -1.437 11.639 19.627 1.00 76.08 103 ARG C C 1
ATOM 3434 O O . ARG C 1 106 ? -1.181 11.790 20.821 1.00 78.36 103 ARG C O 1
ATOM 3442 N N . THR C 1 107 ? -1.156 12.550 18.708 1.00 70.34 104 THR C N 1
ATOM 3443 C CA . THR C 1 107 ? -0.537 13.824 19.047 1.00 75.38 104 THR C CA 1
ATOM 3444 C C . THR C 1 107 ? -1.607 14.868 19.339 1.00 80.39 104 THR C C 1
ATOM 3445 O O . THR C 1 107 ? -2.576 15.004 18.595 1.00 100.17 104 THR C O 1
ATOM 3449 N N . LEU C 1 108 ? -1.430 15.599 20.432 1.00 91.89 105 LEU C N 1
ATOM 3450 C CA . LEU C 1 108 ? -2.381 16.629 20.830 1.00 74.18 105 LEU C CA 1
ATOM 3451 C C . LEU C 1 108 ? -1.790 18.016 20.603 1.00 85.06 105 LEU C C 1
ATOM 3452 O O . LEU C 1 108 ? -0.688 18.320 21.077 1.00 89.01 105 LEU C O 1
ATOM 3457 N N . ASP C 1 109 ? -2.529 18.855 19.886 1.00 80.71 106 ASP C N 1
ATOM 3458 C CA . ASP C 1 109 ? -2.083 20.210 19.594 1.00 85.12 106 ASP C CA 1
ATOM 3459 C C . ASP C 1 109 ? -2.487 21.143 20.725 1.00 95.34 106 ASP C C 1
ATOM 3460 O O . ASP C 1 109 ? -3.614 21.635 20.773 1.00 89.58 106 ASP C O 1
ATOM 3465 N N . LEU C 1 110 ? -1.552 21.387 21.634 1.00 93.27 107 LEU C N 1
ATOM 3466 C CA . LEU C 1 110 ? -1.854 22.107 22.861 1.00 63.36 107 LEU C CA 1
ATOM 3467 C C . LEU C 1 110 ? -1.082 23.419 22.979 1.00 78.91 107 LEU C C 1
ATOM 3468 O O . LEU C 1 110 ? -0.912 23.944 24.079 1.00 91.09 107 LEU C O 1
ATOM 3473 N N . THR C 1 111 ? -0.611 23.946 21.851 1.00 84.49 108 THR C N 1
ATOM 3474 C CA . THR C 1 111 ? 0.160 25.185 21.868 1.00 91.46 108 THR C CA 1
ATOM 3475 C C . THR C 1 111 ? -0.638 26.314 22.513 1.00 90.77 108 THR C C 1
ATOM 3476 O O . THR C 1 111 ? -0.114 27.092 23.305 1.00 103.65 108 THR C O 1
ATOM 3480 N N . ALA C 1 112 ? -1.912 26.396 22.169 1.00 76.96 109 ALA C N 1
ATOM 3481 C CA . ALA C 1 112 ? -2.796 27.416 22.721 1.00 90.89 109 ALA C CA 1
ATOM 3482 C C . ALA C 1 112 ? -2.836 27.374 24.244 1.00 97.13 109 ALA C C 1
ATOM 3483 O O . ALA C 1 112 ? -3.225 28.350 24.887 1.00 101.06 109 ALA C O 1
ATOM 3485 N N . ILE C 1 113 ? -2.438 26.242 24.817 1.00 93.38 110 ILE C N 1
ATOM 3486 C CA . ILE C 1 113 ? -2.648 25.996 26.238 1.00 81.69 110 ILE C CA 1
ATOM 3487 C C . ILE C 1 113 ? -1.345 25.803 27.011 1.00 83.70 110 ILE C C 1
ATOM 3488 O O . ILE C 1 113 ? -1.098 26.500 27.994 1.00 87.97 110 ILE C O 1
ATOM 3493 N N . PHE C 1 114 ? -0.526 24.848 26.575 1.00 85.22 111 PHE C N 1
ATOM 3494 C CA . PHE C 1 114 ? 0.787 24.614 27.180 1.00 58.42 111 PHE C CA 1
ATOM 3495 C C . PHE C 1 114 ? 1.871 25.159 26.275 1.00 74.19 111 PHE C C 1
ATOM 3496 O O . PHE C 1 114 ? 3.063 24.995 26.545 1.00 81.02 111 PHE C O 1
ATOM 3504 N N . GLY C 1 115 ? 1.449 25.796 25.186 1.00 89.03 112 GLY C N 1
ATOM 3505 C CA . GLY C 1 115 ? 2.376 26.321 24.199 1.00 100.20 112 GLY C CA 1
ATOM 3506 C C . GLY C 1 115 ? 3.244 25.239 23.591 1.00 102.87 112 GLY C C 1
ATOM 3507 O O . GLY C 1 115 ? 4.450 25.426 23.428 1.00 93.95 112 GLY C O 1
ATOM 3508 N N . THR C 1 116 ? 2.635 24.108 23.247 1.00 108.39 113 THR C N 1
ATOM 3509 C CA . THR C 1 116 ? 3.403 22.973 22.756 1.00 100.43 113 THR C CA 1
ATOM 3510 C C . THR C 1 116 ? 2.529 21.789 22.359 1.00 98.07 113 THR C C 1
ATOM 3511 O O . THR C 1 116 ? 1.426 21.604 22.885 1.00 89.89 113 THR C O 1
ATOM 3515 N N . GLN C 1 117 ? 3.033 20.990 21.424 1.00 83.27 114 GLN C N 1
ATOM 3516 C CA . GLN C 1 117 ? 2.374 19.745 21.053 1.00 81.16 114 GLN C CA 1
ATOM 3517 C C . GLN C 1 117 ? 2.952 18.588 21.856 1.00 78.93 114 GLN C C 1
ATOM 3518 O O . GLN C 1 117 ? 4.053 18.687 22.393 1.00 88.55 114 GLN C O 1
ATOM 3532 N N . SER C 1 119 ? 2.363 14.076 22.939 1.00 66.68 116 SER C N 1
ATOM 3533 C CA . SER C 1 119 ? 1.687 12.798 22.753 1.00 64.37 116 SER C CA 1
ATOM 3534 C C . SER C 1 119 ? 0.644 12.652 23.860 1.00 59.65 116 SER C C 1
ATOM 3535 O O . SER C 1 119 ? 0.796 13.209 24.950 1.00 57.01 116 SER C O 1
ATOM 3538 N N . THR C 1 120 ? -0.408 11.901 23.577 1.00 55.30 117 THR C N 1
ATOM 3539 C CA . THR C 1 120 ? -1.470 11.681 24.546 1.00 59.24 117 THR C CA 1
ATOM 3540 C C . THR C 1 120 ? -0.924 11.047 25.828 1.00 55.14 117 THR C C 1
ATOM 3541 O O . THR C 1 120 ? -1.433 11.298 26.919 1.00 67.94 117 THR C O 1
ATOM 3545 N N . ALA C 1 121 ? 0.123 10.241 25.690 1.00 65.35 118 ALA C N 1
ATOM 3546 C CA . ALA C 1 121 ? 0.730 9.575 26.840 1.00 63.06 118 ALA C CA 1
ATOM 3547 C C . ALA C 1 121 ? 1.475 10.561 27.745 1.00 57.80 118 ALA C C 1
ATOM 3548 O O . ALA C 1 121 ? 1.352 10.491 28.971 1.00 54.77 118 ALA C O 1
ATOM 3550 N N . GLN C 1 122 ? 2.244 11.473 27.144 1.00 55.26 119 GLN C N 1
ATOM 3551 C CA . GLN C 1 122 ? 2.912 12.545 27.898 1.00 46.43 119 GLN C CA 1
ATOM 3552 C C . GLN C 1 122 ? 1.871 13.417 28.597 1.00 61.19 119 GLN C C 1
ATOM 3553 O O . GLN C 1 122 ? 2.064 13.885 29.727 1.00 65.84 119 GLN C O 1
ATOM 3559 N N . PHE C 1 123 ? 0.762 13.629 27.903 1.00 56.10 120 PHE C N 1
ATOM 3560 C CA . PHE C 1 123 ? -0.329 14.451 28.398 1.00 45.92 120 PHE C CA 1
ATOM 3561 C C . PHE C 1 123 ? -0.944 13.806 29.621 1.00 48.46 120 PHE C C 1
ATOM 3562 O O . PHE C 1 123 ? -1.193 14.468 30.626 1.00 64.58 120 PHE C O 1
ATOM 3570 N N . LEU C 1 124 ? -1.175 12.504 29.537 1.00 43.02 121 LEU C N 1
ATOM 3571 C CA . LEU C 1 124 ? -1.697 11.763 30.674 1.00 44.61 121 LEU C CA 1
ATOM 3572 C C . LEU C 1 124 ? -0.699 11.684 31.813 1.00 45.89 121 LEU C C 1
ATOM 3573 O O . LEU C 1 124 ? -1.105 11.669 32.972 1.00 46.54 121 LEU C O 1
ATOM 3578 N N . GLN C 1 125 ? 0.598 11.644 31.492 1.00 43.64 122 GLN C N 1
ATOM 3579 C CA . GLN C 1 125 ? 1.615 11.616 32.544 1.00 40.02 122 GLN C CA 1
ATOM 3580 C C . GLN C 1 125 ? 1.589 12.939 33.269 1.00 46.80 122 GLN C C 1
ATOM 3581 O O . GLN C 1 125 ? 1.730 12.978 34.485 1.00 39.60 122 GLN C O 1
ATOM 3587 N N . LEU C 1 126 ? 1.384 14.024 32.522 1.00 40.99 123 LEU C N 1
ATOM 3588 C CA . LEU C 1 126 ? 1.194 15.333 33.137 1.00 45.72 123 LEU C CA 1
ATOM 3589 C C . LEU C 1 126 ? -0.023 15.364 34.089 1.00 47.91 123 LEU C C 1
ATOM 3590 O O . LEU C 1 126 ? 0.043 15.946 35.169 1.00 53.18 123 LEU C O 1
ATOM 3595 N N . ALA C 1 127 ? -1.120 14.722 33.701 1.00 38.91 124 ALA C N 1
ATOM 3596 C CA . ALA C 1 127 ? -2.299 14.649 34.569 1.00 40.02 124 ALA C CA 1
ATOM 3597 C C . ALA C 1 127 ? -1.963 13.912 35.864 1.00 46.64 124 ALA C C 1
ATOM 3598 O O . ALA C 1 127 ? -2.358 14.322 36.963 1.00 41.17 124 ALA C O 1
ATOM 3608 N N . ASP C 1 129 ? 1.057 13.603 37.204 1.00 32.68 126 ASP C N 1
ATOM 3609 C CA . ASP C 1 129 ? 1.975 14.422 37.988 1.00 39.87 126 ASP C CA 1
ATOM 3610 C C . ASP C 1 129 ? 1.176 15.484 38.749 1.00 45.62 126 ASP C C 1
ATOM 3611 O O . ASP C 1 129 ? 1.495 15.852 39.870 1.00 38.60 126 ASP C O 1
ATOM 3616 N N . HIS C 1 130 ? 0.116 15.963 38.123 1.00 42.63 127 HIS C N 1
ATOM 3617 C CA . HIS C 1 130 ? -0.684 17.028 38.690 1.00 30.36 127 HIS C CA 1
ATOM 3618 C C . HIS C 1 130 ? -1.484 16.481 39.878 1.00 39.39 127 HIS C C 1
ATOM 3619 O O . HIS C 1 130 ? -1.537 17.099 40.934 1.00 39.87 127 HIS C O 1
ATOM 3626 N N . GLU C 1 131 ? -2.102 15.316 39.697 1.00 37.60 128 GLU C N 1
ATOM 3627 C CA . GLU C 1 131 ? -2.783 14.626 40.790 1.00 29.15 128 GLU C CA 1
ATOM 3628 C C . GLU C 1 131 ? -1.821 14.346 41.953 1.00 36.01 128 GLU C C 1
ATOM 3629 O O . GLU C 1 131 ? -2.139 14.651 43.093 1.00 42.03 128 GLU C O 1
ATOM 3635 N N . ILE C 1 132 ? -0.657 13.763 41.663 1.00 29.59 129 ILE C N 1
ATOM 3636 C CA . ILE C 1 132 ? 0.312 13.402 42.698 1.00 21.67 129 ILE C CA 1
ATOM 3637 C C . ILE C 1 132 ? 0.783 14.650 43.436 1.00 31.98 129 ILE C C 1
ATOM 3638 O O . ILE C 1 132 ? 0.916 14.673 44.647 1.00 32.21 129 ILE C O 1
ATOM 3643 N N . HIS C 1 133 ? 1.014 15.704 42.688 1.00 33.69 130 HIS C N 1
ATOM 3644 C CA . HIS C 1 133 ? 1.416 16.967 43.270 1.00 27.05 130 HIS C CA 1
ATOM 3645 C C . HIS C 1 133 ? 0.382 17.475 44.278 1.00 40.56 130 HIS C C 1
ATOM 3646 O O . HIS C 1 133 ? 0.726 17.837 45.397 1.00 35.37 130 HIS C O 1
ATOM 3653 N N . HIS C 1 134 ? -0.886 17.503 43.882 1.00 37.50 131 HIS C N 1
ATOM 3654 C CA . HIS C 1 134 ? -1.931 18.020 44.761 1.00 37.82 131 HIS C CA 1
ATOM 3655 C C . HIS C 1 134 ? -2.268 17.082 45.918 1.00 36.75 131 HIS C C 1
ATOM 3656 O O . HIS C 1 134 ? -2.648 17.541 46.986 1.00 36.77 131 HIS C O 1
ATOM 3663 N N . LYS C 1 135 ? -2.143 15.777 45.702 1.00 26.27 132 LYS C N 1
ATOM 3664 C CA . LYS C 1 135 ? -2.329 14.811 46.770 1.00 30.49 132 LYS C CA 1
ATOM 3665 C C . LYS C 1 135 ? -1.268 15.032 47.851 1.00 38.91 132 LYS C C 1
ATOM 3666 O O . LYS C 1 135 ? -1.529 14.861 49.039 1.00 36.68 132 LYS C O 1
ATOM 3672 N N . GLY C 1 136 ? -0.076 15.432 47.438 1.00 36.87 133 GLY C N 1
ATOM 3673 C CA . GLY C 1 136 ? 0.978 15.735 48.387 1.00 36.93 133 GLY C CA 1
ATOM 3674 C C . GLY C 1 136 ? 0.563 16.869 49.296 1.00 45.84 133 GLY C C 1
ATOM 3675 O O . GLY C 1 136 ? 0.765 16.814 50.509 1.00 49.44 133 GLY C O 1
ATOM 3676 N N . GLN C 1 137 ? -0.023 17.903 48.709 1.00 33.84 134 GLN C N 1
ATOM 3677 C CA . GLN C 1 137 ? -0.560 19.019 49.489 1.00 46.70 134 GLN C CA 1
ATOM 3678 C C . GLN C 1 137 ? -1.712 18.585 50.397 1.00 37.66 134 GLN C C 1
ATOM 3679 O O . GLN C 1 137 ? -1.796 18.984 51.548 1.00 39.97 134 GLN C O 1
ATOM 3685 N N . LEU C 1 138 ? -2.596 17.763 49.860 1.00 32.73 135 LEU C N 1
ATOM 3686 C CA . LEU C 1 138 ? -3.753 17.310 50.601 1.00 50.74 135 LEU C CA 1
ATOM 3687 C C . LEU C 1 138 ? -3.290 16.641 51.883 1.00 42.31 135 LEU C C 1
ATOM 3688 O O . LEU C 1 138 ? -3.928 16.783 52.917 1.00 49.40 135 LEU C O 1
ATOM 3693 N N . PHE C 1 139 ? -2.172 15.923 51.808 1.00 31.16 136 PHE C N 1
ATOM 3694 C CA . PHE C 1 139 ? -1.584 15.283 52.987 1.00 41.52 136 PHE C CA 1
ATOM 3695 C C . PHE C 1 139 ? -1.274 16.302 54.072 1.00 38.37 136 PHE C C 1
ATOM 3696 O O . PHE C 1 139 ? -1.512 16.055 55.239 1.00 44.73 136 PHE C O 1
ATOM 3704 N N . VAL C 1 140 ? -0.750 17.454 53.684 1.00 34.61 137 VAL C N 1
ATOM 3705 C CA . VAL C 1 140 ? -0.447 18.482 54.660 1.00 40.32 137 VAL C CA 1
ATOM 3706 C C . VAL C 1 140 ? -1.746 19.038 55.239 1.00 41.83 137 VAL C C 1
ATOM 3707 O O . VAL C 1 140 ? -1.848 19.203 56.443 1.00 49.25 137 VAL C O 1
ATOM 3711 N N . TYR C 1 141 ? -2.737 19.304 54.390 1.00 43.53 138 TYR C N 1
ATOM 3712 C CA . TYR C 1 141 ? -4.043 19.778 54.858 1.00 48.47 138 TYR C CA 1
ATOM 3713 C C . TYR C 1 141 ? -4.594 18.861 55.938 1.00 57.80 138 TYR C C 1
ATOM 3714 O O . TYR C 1 141 ? -4.897 19.291 57.050 1.00 53.11 138 TYR C O 1
ATOM 3723 N N . VAL C 1 142 ? -4.736 17.590 55.589 1.00 41.18 139 VAL C N 1
ATOM 3724 C CA . VAL C 1 142 ? -5.329 16.613 56.477 1.00 40.49 139 VAL C CA 1
ATOM 3725 C C . VAL C 1 142 ? -4.613 16.472 57.826 1.00 56.92 139 VAL C C 1
ATOM 3726 O O . VAL C 1 142 ? -5.280 16.376 58.849 1.00 64.65 139 VAL C O 1
ATOM 3730 N N . ARG C 1 143 ? -3.277 16.457 57.841 1.00 43.03 140 ARG C N 1
ATOM 3731 C CA . ARG C 1 143 ? -2.548 16.462 59.114 1.00 47.97 140 ARG C CA 1
ATOM 3732 C C . ARG C 1 143 ? -2.871 17.733 59.904 1.00 50.67 140 ARG C C 1
ATOM 3733 O O . ARG C 1 143 ? -2.986 17.702 61.121 1.00 64.10 140 ARG C O 1
ATOM 3741 N N . GLY C 1 144 ? -3.008 18.847 59.192 1.00 47.64 141 GLY C N 1
ATOM 3742 C CA . GLY C 1 144 ? -3.292 20.130 59.803 1.00 48.98 141 GLY C CA 1
ATOM 3743 C C . GLY C 1 144 ? -4.630 20.129 60.512 1.00 64.45 141 GLY C C 1
ATOM 3744 O O . GLY C 1 144 ? -4.806 20.801 61.526 1.00 70.26 141 GLY C O 1
ATOM 3753 N N . GLY C 1 146 ? -5.747 17.621 61.943 1.00 56.87 143 GLY C N 1
ATOM 3754 C CA . GLY C 1 146 ? -5.524 16.828 63.134 1.00 56.41 143 GLY C CA 1
ATOM 3755 C C . GLY C 1 146 ? -5.429 15.324 62.960 1.00 62.57 143 GLY C C 1
ATOM 3756 O O . GLY C 1 146 ? -5.162 14.605 63.920 1.00 74.90 143 GLY C O 1
ATOM 3757 N N . HIS C 1 147 ? -5.643 14.840 61.742 1.00 63.04 144 HIS C N 1
ATOM 3758 C CA . HIS C 1 147 ? -5.572 13.404 61.475 1.00 48.13 144 HIS C CA 1
ATOM 3759 C C . HIS C 1 147 ? -4.127 12.944 61.377 1.00 54.57 144 HIS C C 1
ATOM 3760 O O . HIS C 1 147 ? -3.321 13.563 60.695 1.00 76.53 144 HIS C O 1
ATOM 3767 N N . THR C 1 148 ? -3.798 11.856 62.061 1.00 76.48 145 THR C N 1
ATOM 3768 C CA . THR C 1 148 ? -2.409 11.428 62.175 1.00 86.57 145 THR C CA 1
ATOM 3769 C C . THR C 1 148 ? -2.178 10.062 61.562 1.00 88.36 145 THR C C 1
ATOM 3770 O O . THR C 1 148 ? -1.049 9.710 61.230 1.00 94.39 145 THR C O 1
ATOM 3774 N N . ASP C 1 149 ? -3.249 9.293 61.412 1.00 78.08 146 ASP C N 1
ATOM 3775 C CA . ASP C 1 149 ? -3.149 7.975 60.806 1.00 94.43 146 ASP C CA 1
ATOM 3776 C C . ASP C 1 149 ? -3.416 8.068 59.314 1.00 87.05 146 ASP C C 1
ATOM 3777 O O . ASP C 1 149 ? -4.548 7.937 58.865 1.00 79.92 146 ASP C O 1
ATOM 3782 N N . LEU C 1 150 ? -2.369 8.300 58.539 1.00 72.75 147 LEU C N 1
ATOM 3783 C CA . LEU C 1 150 ? -2.545 8.520 57.110 1.00 63.59 147 LEU C CA 1
ATOM 3784 C C . LEU C 1 150 ? -2.046 7.338 56.283 1.00 69.85 147 LEU C C 1
ATOM 3785 O O . LEU C 1 150 ? -1.076 6.678 56.657 1.00 70.50 147 LEU C O 1
ATOM 3790 N N . PRO C 1 151 ? -2.716 7.069 55.151 1.00 61.04 148 PRO C N 1
ATOM 3791 C CA . PRO C 1 151 ? -2.349 6.006 54.202 1.00 45.58 148 PRO C CA 1
ATOM 3792 C C . PRO C 1 151 ? -0.996 6.290 53.587 1.00 50.82 148 PRO C C 1
ATOM 3793 O O . PRO C 1 151 ? -0.591 7.455 53.572 1.00 45.15 148 PRO C O 1
ATOM 3797 N N . LEU C 1 152 ? -0.313 5.261 53.091 1.00 38.22 149 LEU C N 1
ATOM 3798 C CA . LEU C 1 152 ? 0.852 5.489 52.243 1.00 47.40 149 LEU C CA 1
ATOM 3799 C C . LEU C 1 152 ? 0.424 6.319 51.043 1.00 42.63 149 LEU C C 1
ATOM 3800 O O . LEU C 1 152 ? -0.680 6.136 50.530 1.00 44.45 149 LEU C O 1
ATOM 3805 N N . PHE C 1 153 ? 1.297 7.199 50.567 1.00 40.46 150 PHE C N 1
ATOM 3806 C CA . PHE C 1 153 ? 0.910 8.117 49.502 1.00 42.62 150 PHE C CA 1
ATOM 3807 C C . PHE C 1 153 ? 0.445 7.413 48.228 1.00 45.53 150 PHE C C 1
ATOM 3808 O O . PHE C 1 153 ? -0.289 7.986 47.441 1.00 44.08 150 PHE C O 1
ATOM 3816 N N . VAL C 1 154 ? 0.832 6.158 48.056 1.00 35.17 151 VAL C N 1
ATOM 3817 C CA . VAL C 1 154 ? 0.377 5.372 46.925 1.00 30.88 151 VAL C CA 1
ATOM 3818 C C . VAL C 1 154 ? 0.045 3.940 47.329 1.00 39.69 151 VAL C C 1
ATOM 3819 O O . VAL C 1 154 ? 0.758 3.341 48.120 1.00 48.63 151 VAL C O 1
ATOM 3823 N N . LYS C 1 155 ? -1.037 3.398 46.768 1.00 48.36 152 LYS C N 1
ATOM 3824 C CA . LYS C 1 155 ? -1.441 2.013 47.003 1.00 52.18 152 LYS C CA 1
ATOM 3825 C C . LYS C 1 155 ? -0.711 1.035 46.088 1.00 59.45 152 LYS C C 1
ATOM 3826 O O . LYS C 1 155 ? -0.942 1.019 44.881 1.00 68.69 152 LYS C O 1
ATOM 3832 N N . SER D 1 5 ? 17.880 8.709 23.503 1.00 64.94 2 SER D N 1
ATOM 3833 C CA . SER D 1 5 ? 18.060 7.626 24.460 1.00 68.45 2 SER D CA 1
ATOM 3834 C C . SER D 1 5 ? 17.182 7.831 25.699 1.00 83.79 2 SER D C 1
ATOM 3835 O O . SER D 1 5 ? 16.777 8.953 26.019 1.00 72.62 2 SER D O 1
ATOM 3838 N N . ARG D 1 6 ? 16.891 6.724 26.377 1.00 61.37 3 ARG D N 1
ATOM 3839 C CA . ARG D 1 6 ? 15.973 6.687 27.496 1.00 59.69 3 ARG D CA 1
ATOM 3840 C C . ARG D 1 6 ? 16.513 7.498 28.654 1.00 64.87 3 ARG D C 1
ATOM 3841 O O . ARG D 1 6 ? 15.807 8.330 29.218 1.00 68.97 3 ARG D O 1
ATOM 3849 N N . ALA D 1 7 ? 17.767 7.240 29.009 1.00 63.58 4 ALA D N 1
ATOM 3850 C CA . ALA D 1 7 ? 18.409 7.950 30.104 1.00 60.13 4 ALA D CA 1
ATOM 3851 C C . ALA D 1 7 ? 18.147 9.444 29.962 1.00 60.73 4 ALA D C 1
ATOM 3852 O O . ALA D 1 7 ? 17.687 10.101 30.897 1.00 61.99 4 ALA D O 1
ATOM 3854 N N . LYS D 1 8 ? 18.419 9.969 28.772 1.00 60.60 5 LYS D N 1
ATOM 3855 C CA . LYS D 1 8 ? 18.319 11.403 28.535 1.00 63.42 5 LYS D CA 1
ATOM 3856 C C . LYS D 1 8 ? 16.892 11.911 28.715 1.00 60.21 5 LYS D C 1
ATOM 3857 O O . LYS D 1 8 ? 16.672 13.038 29.165 1.00 66.48 5 LYS D O 1
ATOM 3863 N N . LYS D 1 9 ? 15.921 11.074 28.365 1.00 51.20 6 LYS D N 1
ATOM 3864 C CA . LYS D 1 9 ? 14.518 11.426 28.557 1.00 54.72 6 LYS D CA 1
ATOM 3865 C C . LYS D 1 9 ? 14.181 11.482 30.044 1.00 58.63 6 LYS D C 1
ATOM 3866 O O . LYS D 1 9 ? 13.564 12.438 30.517 1.00 69.43 6 LYS D O 1
ATOM 3872 N N . TRP D 1 10 ? 14.587 10.445 30.772 1.00 41.84 7 TRP D N 1
ATOM 3873 C CA . TRP D 1 10 ? 14.373 10.370 32.203 1.00 45.92 7 TRP D CA 1
ATOM 3874 C C . TRP D 1 10 ? 15.055 11.528 32.916 1.00 52.51 7 TRP D C 1
ATOM 3875 O O . TRP D 1 10 ? 14.505 12.093 33.857 1.00 46.19 7 TRP D O 1
ATOM 3886 N N . VAL D 1 11 ? 16.251 11.888 32.464 1.00 46.68 8 VAL D N 1
ATOM 3887 C CA . VAL D 1 11 ? 16.963 12.994 33.086 1.00 50.27 8 VAL D CA 1
ATOM 3888 C C . VAL D 1 11 ? 16.207 14.300 32.903 1.00 34.92 8 VAL D C 1
ATOM 3889 O O . VAL D 1 11 ? 16.065 15.096 33.832 1.00 66.03 8 VAL D O 1
ATOM 3893 N N . GLN D 1 12 ? 15.696 14.511 31.707 1.00 42.44 9 GLN D N 1
ATOM 3894 C CA . GLN D 1 12 ? 14.945 15.724 31.438 1.00 50.45 9 GLN D CA 1
ATOM 3895 C C . GLN D 1 12 ? 13.671 15.764 32.274 1.00 49.89 9 GLN D C 1
ATOM 3896 O O . GLN D 1 12 ? 13.283 16.816 32.785 1.00 53.52 9 GLN D O 1
ATOM 3902 N N . TYR D 1 13 ? 13.045 14.602 32.425 1.00 36.18 10 TYR D N 1
ATOM 3903 C CA . TYR D 1 13 ? 11.854 14.457 33.250 1.00 43.37 10 TYR D CA 1
ATOM 3904 C C . TYR D 1 13 ? 12.189 14.740 34.717 1.00 47.83 10 TYR D C 1
ATOM 3905 O O . TYR D 1 13 ? 11.483 15.479 35.407 1.00 45.14 10 TYR D O 1
ATOM 3914 N N . PHE D 1 14 ? 13.286 14.159 35.181 1.00 41.96 11 PHE D N 1
ATOM 3915 C CA . PHE D 1 14 ? 13.750 14.365 36.550 1.00 29.86 11 PHE D CA 1
ATOM 3916 C C . PHE D 1 14 ? 13.997 15.847 36.831 1.00 43.43 11 PHE D C 1
ATOM 3917 O O . PHE D 1 14 ? 13.507 16.405 37.808 1.00 42.46 11 PHE D O 1
ATOM 3925 N N . LEU D 1 15 ? 14.752 16.476 35.946 1.00 46.53 12 LEU D N 1
ATOM 3926 C CA . LEU D 1 15 ? 15.126 17.871 36.089 1.00 52.36 12 LEU D CA 1
ATOM 3927 C C . LEU D 1 15 ? 13.952 18.843 36.015 1.00 45.84 12 LEU D C 1
ATOM 3928 O O . LEU D 1 15 ? 13.962 19.891 36.657 1.00 54.43 12 LEU D O 1
ATOM 3933 N N . SER D 1 16 ? 12.947 18.498 35.222 1.00 32.27 13 SER D N 1
ATOM 3934 C CA . SER D 1 16 ? 11.800 19.378 35.046 1.00 43.84 13 SER D CA 1
ATOM 3935 C C . SER D 1 16 ? 11.111 19.581 36.384 1.00 50.74 13 SER D C 1
ATOM 3936 O O . SER D 1 16 ? 10.472 20.608 36.617 1.00 51.69 13 SER D O 1
ATOM 3939 N N . HIS D 1 17 ? 11.257 18.590 37.262 1.00 41.46 14 HIS D N 1
ATOM 3940 C CA . HIS D 1 17 ? 10.727 18.678 38.615 1.00 38.80 14 HIS D CA 1
ATOM 3941 C C . HIS D 1 17 ? 11.773 19.126 39.620 1.00 38.96 14 HIS D C 1
ATOM 3942 O O . HIS D 1 17 ? 11.531 20.056 40.388 1.00 45.89 14 HIS D O 1
ATOM 3949 N N . ARG D 1 18 ? 12.936 18.479 39.605 1.00 28.37 15 ARG D N 1
ATOM 3950 C CA . ARG D 1 18 ? 13.966 18.766 40.597 1.00 33.78 15 ARG D CA 1
ATOM 3951 C C . ARG D 1 18 ? 14.398 20.227 40.560 1.00 37.16 15 ARG D C 1
ATOM 3952 O O . ARG D 1 18 ? 14.752 20.790 41.585 1.00 46.53 15 ARG D O 1
ATOM 3960 N N . HIS D 1 19 ? 14.340 20.852 39.389 1.00 33.85 16 HIS D N 1
ATOM 3961 C CA . HIS D 1 19 ? 14.696 22.271 39.287 1.00 46.61 16 HIS D CA 1
ATOM 3962 C C . HIS D 1 19 ? 13.763 23.135 40.107 1.00 44.79 16 HIS D C 1
ATOM 3963 O O . HIS D 1 19 ? 14.177 24.095 40.753 1.00 56.20 16 HIS D O 1
ATOM 3970 N N . VAL D 1 20 ? 12.489 22.792 40.071 1.00 37.36 17 VAL D N 1
ATOM 3971 C CA . VAL D 1 20 ? 11.519 23.492 40.893 1.00 49.50 17 VAL D CA 1
ATOM 3972 C C . VAL D 1 20 ? 11.807 23.242 42.372 1.00 51.56 17 VAL D C 1
ATOM 3973 O O . VAL D 1 20 ? 11.751 24.166 43.189 1.00 48.48 17 VAL D O 1
ATOM 3977 N N . THR D 1 21 ? 12.116 21.991 42.709 1.00 30.45 18 THR D N 1
ATOM 3978 C CA . THR D 1 21 ? 12.434 21.640 44.081 1.00 40.71 18 THR D CA 1
ATOM 3979 C C . THR D 1 21 ? 13.568 22.530 44.599 1.00 40.72 18 THR D C 1
ATOM 3980 O O . THR D 1 21 ? 13.512 23.057 45.705 1.00 57.18 18 THR D O 1
ATOM 3992 N N . GLU D 1 23 ? 14.494 25.482 43.390 1.00 43.09 20 GLU D N 1
ATOM 3993 C CA . GLU D 1 23 ? 14.075 26.871 43.477 1.00 48.49 20 GLU D CA 1
ATOM 3994 C C . GLU D 1 23 ? 13.391 27.104 44.828 1.00 56.26 20 GLU D C 1
ATOM 3995 O O . GLU D 1 23 ? 13.649 28.099 45.507 1.00 59.71 20 GLU D O 1
ATOM 4001 N N . LEU D 1 24 ? 12.539 26.161 45.217 1.00 39.86 21 LEU D N 1
ATOM 4002 C CA . LEU D 1 24 ? 11.853 26.216 46.499 1.00 43.19 21 LEU D CA 1
ATOM 4003 C C . LEU D 1 24 ? 12.835 26.171 47.658 1.00 43.77 21 LEU D C 1
ATOM 4004 O O . LEU D 1 24 ? 12.716 26.938 48.608 1.00 54.58 21 LEU D O 1
ATOM 4009 N N . ILE D 1 25 ? 13.797 25.259 47.578 1.00 44.29 22 ILE D N 1
ATOM 4010 C CA . ILE D 1 25 ? 14.806 25.111 48.631 1.00 59.82 22 ILE D CA 1
ATOM 4011 C C . ILE D 1 25 ? 15.584 26.401 48.886 1.00 56.38 22 ILE D C 1
ATOM 4012 O O . ILE D 1 25 ? 15.870 26.730 50.036 1.00 54.77 22 ILE D O 1
ATOM 4017 N N . HIS D 1 26 ? 15.902 27.135 47.821 1.00 47.30 23 HIS D N 1
ATOM 4018 C CA . HIS D 1 26 ? 16.597 28.416 47.954 1.00 60.68 23 HIS D CA 1
ATOM 4019 C C . HIS D 1 26 ? 15.801 29.495 48.688 1.00 62.63 23 HIS D C 1
ATOM 4020 O O . HIS D 1 26 ? 16.386 30.432 49.225 1.00 77.94 23 HIS D O 1
ATOM 4027 N N . LYS D 1 27 ? 14.479 29.365 48.716 1.00 65.49 24 LYS D N 1
ATOM 4028 C CA . LYS D 1 27 ? 13.645 30.321 49.440 1.00 70.12 24 LYS D CA 1
ATOM 4029 C C . LYS D 1 27 ? 13.640 30.047 50.943 1.00 69.47 24 LYS D C 1
ATOM 4030 O O . LYS D 1 27 ? 13.108 30.838 51.722 1.00 83.78 24 LYS D O 1
ATOM 4036 N N . ILE D 1 28 ? 14.233 28.925 51.345 1.00 50.76 25 ILE D N 1
ATOM 4037 C CA . ILE D 1 28 ? 14.284 28.549 52.754 1.00 58.26 25 ILE D CA 1
ATOM 4038 C C . ILE D 1 28 ? 15.589 28.976 53.426 1.00 70.64 25 ILE D C 1
ATOM 4039 O O . ILE D 1 28 ? 16.639 28.366 53.207 1.00 72.91 25 ILE D O 1
ATOM 4044 N N . ASP D 1 29 ? 15.518 30.013 54.255 1.00 62.12 26 ASP D N 1
ATOM 4045 C CA . ASP D 1 29 ? 16.683 30.464 55.006 1.00 78.89 26 ASP D CA 1
ATOM 4046 C C . ASP D 1 29 ? 16.871 29.653 56.283 1.00 77.37 26 ASP D C 1
ATOM 4047 O O . ASP D 1 29 ? 15.944 28.995 56.748 1.00 78.37 26 ASP D O 1
ATOM 4052 N N . GLU D 1 30 ? 18.079 29.700 56.833 1.00 78.59 27 GLU D N 1
ATOM 4053 C CA . GLU D 1 30 ? 18.430 28.912 58.007 1.00 90.70 27 GLU D CA 1
ATOM 4054 C C . GLU D 1 30 ? 17.392 29.072 59.111 1.00 82.86 27 GLU D C 1
ATOM 4055 O O . GLU D 1 30 ? 17.142 28.147 59.885 1.00 75.53 27 GLU D O 1
ATOM 4061 N N . ALA D 1 31 ? 16.788 30.253 59.174 1.00 76.84 28 ALA D N 1
ATOM 4062 C CA . ALA D 1 31 ? 15.830 30.571 60.224 1.00 85.54 28 ALA D CA 1
ATOM 4063 C C . ALA D 1 31 ? 14.600 29.686 60.150 1.00 82.94 28 ALA D C 1
ATOM 4064 O O . ALA D 1 31 ? 13.929 29.467 61.150 1.00 86.09 28 ALA D O 1
ATOM 4066 N N . HIS D 1 32 ? 14.308 29.179 58.960 1.00 59.98 29 HIS D N 1
ATOM 4067 C CA . HIS D 1 32 ? 13.140 28.343 58.757 1.00 62.03 29 HIS D CA 1
ATOM 4068 C C . HIS D 1 32 ? 13.476 26.873 58.543 1.00 57.05 29 HIS D C 1
ATOM 4069 O O . HIS D 1 32 ? 12.587 26.078 58.251 1.00 56.22 29 HIS D O 1
ATOM 4076 N N . TYR D 1 33 ? 14.746 26.507 58.677 1.00 55.79 30 TYR D N 1
ATOM 4077 C CA . TYR D 1 33 ? 15.145 25.108 58.516 1.00 57.77 30 TYR D CA 1
ATOM 4078 C C . TYR D 1 33 ? 14.259 24.158 59.323 1.00 63.28 30 TYR D C 1
ATOM 4079 O O . TYR D 1 33 ? 13.948 23.051 58.883 1.00 73.02 30 TYR D O 1
ATOM 4088 N N . ASP D 1 34 ? 13.849 24.595 60.506 1.00 57.93 31 ASP D N 1
ATOM 4089 C CA . ASP D 1 34 ? 13.088 23.734 61.406 1.00 69.84 31 ASP D CA 1
ATOM 4090 C C . ASP D 1 34 ? 11.588 24.044 61.422 1.00 70.12 31 ASP D C 1
ATOM 4091 O O . ASP D 1 34 ? 10.858 23.542 62.281 1.00 51.44 31 ASP D O 1
ATOM 4096 N N . TYR D 1 35 ? 11.131 24.843 60.458 1.00 62.16 32 TYR D N 1
ATOM 4097 C CA . TYR D 1 35 ? 9.702 25.135 60.297 1.00 57.26 32 TYR D CA 1
ATOM 4098 C C . TYR D 1 35 ? 8.864 23.877 60.065 1.00 56.88 32 TYR D C 1
ATOM 4099 O O . TYR D 1 35 ? 9.289 22.961 59.372 1.00 56.51 32 TYR D O 1
ATOM 4108 N N . LYS D 1 36 ? 7.674 23.841 60.657 1.00 65.66 33 LYS D N 1
ATOM 4109 C CA . LYS D 1 36 ? 6.743 22.729 60.484 1.00 67.98 33 LYS D CA 1
ATOM 4110 C C . LYS D 1 36 ? 5.328 23.271 60.385 1.00 73.66 33 LYS D C 1
ATOM 4111 O O . LYS D 1 36 ? 4.895 24.023 61.250 1.00 83.26 33 LYS D O 1
ATOM 4117 N N . PRO D 1 37 ? 4.595 22.878 59.337 1.00 68.89 34 PRO D N 1
ATOM 4118 C CA . PRO D 1 37 ? 3.215 23.343 59.165 1.00 66.58 34 PRO D CA 1
ATOM 4119 C C . PRO D 1 37 ? 2.327 22.847 60.302 1.00 65.70 34 PRO D C 1
ATOM 4120 O O . PRO D 1 37 ? 1.396 23.538 60.715 1.00 81.67 34 PRO D O 1
ATOM 4124 N N . THR D 1 38 ? 2.612 21.645 60.786 1.00 64.35 35 THR D N 1
ATOM 4125 C CA . THR D 1 38 ? 1.836 21.041 61.856 1.00 81.33 35 THR D CA 1
ATOM 4126 C C . THR D 1 38 ? 2.803 20.456 62.862 1.00 82.51 35 THR D C 1
ATOM 4127 O O . THR D 1 38 ? 3.969 20.241 62.551 1.00 72.89 35 THR D O 1
ATOM 4131 N N . PRO D 1 39 ? 2.321 20.187 64.077 1.00 93.23 36 PRO D N 1
ATOM 4132 C CA . PRO D 1 39 ? 3.196 19.650 65.124 1.00 89.42 36 PRO D CA 1
ATOM 4133 C C . PRO D 1 39 ? 3.731 18.262 64.788 1.00 79.76 36 PRO D C 1
ATOM 4134 O O . PRO D 1 39 ? 4.779 17.877 65.301 1.00 78.30 36 PRO D O 1
ATOM 4138 N N . THR D 1 40 ? 3.027 17.523 63.939 1.00 75.82 37 THR D N 1
ATOM 4139 C CA . THR D 1 40 ? 3.451 16.168 63.588 1.00 84.07 37 THR D CA 1
ATOM 4140 C C . THR D 1 40 ? 4.101 16.058 62.204 1.00 78.81 37 THR D C 1
ATOM 4141 O O . THR D 1 40 ? 4.350 14.957 61.718 1.00 70.49 37 THR D O 1
ATOM 4145 N N . SER D 1 41 ? 4.373 17.194 61.575 1.00 65.38 38 SER D N 1
ATOM 4146 C CA . SER D 1 41 ? 4.982 17.195 60.254 1.00 56.74 38 SER D CA 1
ATOM 4147 C C . SER D 1 41 ? 6.503 17.221 60.360 1.00 63.59 38 SER D C 1
ATOM 4148 O O . SER D 1 41 ? 7.047 17.640 61.376 1.00 61.35 38 SER D O 1
ATOM 4159 N N . THR D 1 43 ? 10.188 18.746 59.628 1.00 44.16 40 THR D N 1
ATOM 4160 C CA . THR D 1 43 ? 10.686 20.099 59.436 1.00 51.55 40 THR D CA 1
ATOM 4161 C C . THR D 1 43 ? 11.011 20.307 57.969 1.00 48.49 40 THR D C 1
ATOM 4162 O O . THR D 1 43 ? 11.190 19.348 57.234 1.00 40.03 40 THR D O 1
ATOM 4166 N N . ALA D 1 44 ? 11.082 21.561 57.544 1.00 48.77 41 ALA D N 1
ATOM 4167 C CA . ALA D 1 44 ? 11.452 21.870 56.174 1.00 50.52 41 ALA D CA 1
ATOM 4168 C C . ALA D 1 44 ? 12.795 21.225 55.815 1.00 56.26 41 ALA D C 1
ATOM 4169 O O . ALA D 1 44 ? 12.951 20.648 54.744 1.00 42.92 41 ALA D O 1
ATOM 4171 N N . LYS D 1 45 ? 13.762 21.306 56.719 1.00 51.54 42 LYS D N 1
ATOM 4172 C CA . LYS D 1 45 ? 15.060 20.717 56.452 1.00 57.06 42 LYS D CA 1
ATOM 4173 C C . LYS D 1 45 ? 14.966 19.201 56.329 1.00 47.43 42 LYS D C 1
ATOM 4174 O O . LYS D 1 45 ? 15.611 18.603 55.478 1.00 55.66 42 LYS D O 1
ATOM 4180 N N . GLN D 1 46 ? 14.166 18.575 57.180 1.00 35.63 43 GLN D N 1
ATOM 4181 C CA . GLN D 1 46 ? 13.979 17.129 57.097 1.00 50.19 43 GLN D CA 1
ATOM 4182 C C . GLN D 1 46 ? 13.344 16.715 55.773 1.00 61.70 43 GLN D C 1
ATOM 4183 O O . GLN D 1 46 ? 13.753 15.723 55.162 1.00 45.15 43 GLN D O 1
ATOM 4189 N N . LEU D 1 47 ? 12.349 17.485 55.337 1.00 47.98 44 LEU D N 1
ATOM 4190 C CA . LEU D 1 47 ? 11.610 17.185 54.120 1.00 37.87 44 LEU D CA 1
ATOM 4191 C C . LEU D 1 47 ? 12.541 17.272 52.905 1.00 54.85 44 LEU D C 1
ATOM 4192 O O . LEU D 1 47 ? 12.630 16.348 52.093 1.00 44.06 44 LEU D O 1
ATOM 4197 N N . ALA D 1 48 ? 13.253 18.385 52.801 1.00 42.23 45 ALA D N 1
ATOM 4198 C CA . ALA D 1 48 ? 14.157 18.626 51.685 1.00 52.94 45 ALA D CA 1
ATOM 4199 C C . ALA D 1 48 ? 15.261 17.583 51.641 1.00 55.93 45 ALA D C 1
ATOM 4200 O O . ALA D 1 48 ? 15.678 17.125 50.570 1.00 42.67 45 ALA D O 1
ATOM 4202 N N . THR D 1 49 ? 15.734 17.208 52.817 1.00 37.76 46 THR D N 1
ATOM 4203 C CA . THR D 1 49 ? 16.819 16.254 52.912 1.00 44.39 46 THR D CA 1
ATOM 4204 C C . THR D 1 49 ? 16.339 14.879 52.488 1.00 38.62 46 THR D C 1
ATOM 4205 O O . THR D 1 49 ? 17.009 14.168 51.742 1.00 31.13 46 THR D O 1
ATOM 4209 N N . HIS D 1 50 ? 15.161 14.518 52.967 1.00 19.61 47 HIS D N 1
ATOM 4210 C CA . HIS D 1 50 ? 14.547 13.243 52.632 1.00 37.95 47 HIS D CA 1
ATOM 4211 C C . HIS D 1 50 ? 14.343 13.097 51.121 1.00 43.23 47 HIS D C 1
ATOM 4212 O O . HIS D 1 50 ? 14.556 12.021 50.569 1.00 46.48 47 HIS D O 1
ATOM 4227 N N . LEU D 1 52 ? 16.106 14.632 48.681 1.00 35.47 49 LEU D N 1
ATOM 4228 C CA . LEU D 1 52 ? 17.405 14.510 48.037 1.00 39.96 49 LEU D CA 1
ATOM 4229 C C . LEU D 1 52 ? 17.953 13.102 48.208 1.00 38.21 49 LEU D C 1
ATOM 4230 O O . LEU D 1 52 ? 18.378 12.463 47.245 1.00 56.80 49 LEU D O 1
ATOM 4235 N N . PHE D 1 53 ? 17.921 12.604 49.434 1.00 38.08 50 PHE D N 1
ATOM 4236 C CA . PHE D 1 53 ? 18.549 11.322 49.706 1.00 47.15 50 PHE D CA 1
ATOM 4237 C C . PHE D 1 53 ? 17.748 10.179 49.135 1.00 44.04 50 PHE D C 1
ATOM 4238 O O . PHE D 1 53 ? 18.313 9.273 48.523 1.00 59.60 50 PHE D O 1
ATOM 4246 N N . SER D 1 54 ? 16.433 10.212 49.314 1.00 39.57 51 SER D N 1
ATOM 4247 C CA . SER D 1 54 ? 15.622 9.109 48.804 1.00 39.58 51 SER D CA 1
ATOM 4248 C C . SER D 1 54 ? 15.820 8.961 47.299 1.00 43.09 51 SER D C 1
ATOM 4249 O O . SER D 1 54 ? 16.036 7.855 46.796 1.00 43.06 51 SER D O 1
ATOM 4252 N N . PHE D 1 55 ? 15.796 10.068 46.571 1.00 34.97 52 PHE D N 1
ATOM 4253 C CA . PHE D 1 55 ? 15.918 9.943 45.124 1.00 42.78 52 PHE D CA 1
ATOM 4254 C C . PHE D 1 55 ? 17.287 9.402 44.732 1.00 42.38 52 PHE D C 1
ATOM 4255 O O . PHE D 1 55 ? 17.401 8.521 43.881 1.00 41.43 52 PHE D O 1
ATOM 4263 N N . TYR D 1 56 ? 18.329 9.933 45.353 1.00 42.14 53 TYR D N 1
ATOM 4264 C CA . TYR D 1 56 ? 19.652 9.371 45.167 1.00 44.79 53 TYR D CA 1
ATOM 4265 C C . TYR D 1 56 ? 19.652 7.845 45.335 1.00 46.87 53 TYR D C 1
ATOM 4266 O O . TYR D 1 56 ? 20.233 7.142 44.517 1.00 55.91 53 TYR D O 1
ATOM 4275 N N . ASN D 1 57 ? 19.002 7.334 46.379 1.00 32.76 54 ASN D N 1
ATOM 4276 C CA . ASN D 1 57 ? 18.935 5.887 46.599 1.00 39.64 54 ASN D CA 1
ATOM 4277 C C . ASN D 1 57 ? 18.205 5.120 45.498 1.00 49.70 54 ASN D C 1
ATOM 4278 O O . ASN D 1 57 ? 18.619 4.023 45.126 1.00 48.06 54 ASN D O 1
ATOM 4283 N N . PHE D 1 58 ? 17.114 5.693 44.990 1.00 32.54 55 PHE D N 1
ATOM 4284 C CA . PHE D 1 58 ? 16.396 5.099 43.869 1.00 50.05 55 PHE D CA 1
ATOM 4285 C C . PHE D 1 58 ? 17.321 5.009 42.661 1.00 52.32 55 PHE D C 1
ATOM 4286 O O . PHE D 1 58 ? 17.456 3.948 42.049 1.00 54.09 55 PHE D O 1
ATOM 4294 N N . ALA D 1 59 ? 17.946 6.130 42.309 1.00 37.43 56 ALA D N 1
ATOM 4295 C CA . ALA D 1 59 ? 18.828 6.157 41.143 1.00 54.02 56 ALA D CA 1
ATOM 4296 C C . ALA D 1 59 ? 20.007 5.209 41.351 1.00 55.81 56 ALA D C 1
ATOM 4297 O O . ALA D 1 59 ? 20.327 4.401 40.485 1.00 53.35 56 ALA D O 1
ATOM 4299 N N . ASN D 1 60 ? 20.633 5.296 42.516 1.00 50.82 57 ASN D N 1
ATOM 4300 C CA . ASN D 1 60 ? 21.740 4.415 42.845 1.00 55.25 57 ASN D CA 1
ATOM 4301 C C . ASN D 1 60 ? 21.372 2.950 42.632 1.00 54.56 57 ASN D C 1
ATOM 4302 O O . ASN D 1 60 ? 22.095 2.202 41.979 1.00 58.03 57 ASN D O 1
ATOM 4307 N N . THR D 1 61 ? 20.235 2.554 43.189 1.00 51.04 58 THR D N 1
ATOM 4308 C CA . THR D 1 61 ? 19.746 1.191 43.075 1.00 43.23 58 THR D CA 1
ATOM 4309 C C . THR D 1 61 ? 19.442 0.815 41.642 1.00 49.82 58 THR D C 1
ATOM 4310 O O . THR D 1 61 ? 19.750 -0.284 41.190 1.00 58.45 58 THR D O 1
ATOM 4314 N N . ALA D 1 62 ? 18.822 1.743 40.930 1.00 49.09 59 ALA D N 1
ATOM 4315 C CA . ALA D 1 62 ? 18.431 1.522 39.554 1.00 48.39 59 ALA D CA 1
ATOM 4316 C C . ALA D 1 62 ? 19.660 1.347 38.664 1.00 53.79 59 ALA D C 1
ATOM 4317 O O . ALA D 1 62 ? 19.724 0.431 37.845 1.00 45.05 59 ALA D O 1
ATOM 4319 N N . LYS D 1 63 ? 20.632 2.234 38.845 1.00 49.35 60 LYS D N 1
ATOM 4320 C CA . LYS D 1 63 ? 21.837 2.234 38.048 1.00 53.68 60 LYS D CA 1
ATOM 4321 C C . LYS D 1 63 ? 22.564 0.906 38.183 1.00 61.65 60 LYS D C 1
ATOM 4322 O O . LYS D 1 63 ? 22.989 0.323 37.196 1.00 75.99 60 LYS D O 1
ATOM 4328 N N . HIS D 1 64 ? 22.682 0.418 39.409 1.00 66.89 61 HIS D N 1
ATOM 4329 C CA . HIS D 1 64 ? 23.465 -0.785 39.667 1.00 67.89 61 HIS D CA 1
ATOM 4330 C C . HIS D 1 64 ? 22.616 -2.039 39.748 1.00 61.66 61 HIS D C 1
ATOM 4331 O O . HIS D 1 64 ? 23.111 -3.113 40.084 1.00 71.93 61 HIS D O 1
ATOM 4338 N N . GLY D 1 65 ? 21.334 -1.899 39.441 1.00 69.39 62 GLY D N 1
ATOM 4339 C CA . GLY D 1 65 ? 20.412 -3.017 39.498 1.00 71.70 62 GLY D CA 1
ATOM 4340 C C . GLY D 1 65 ? 20.507 -3.776 40.805 1.00 74.79 62 GLY D C 1
ATOM 4341 O O . GLY D 1 65 ? 20.213 -4.965 40.854 1.00 78.10 62 GLY D O 1
ATOM 4342 N N . ASP D 1 66 ? 20.903 -3.085 41.868 1.00 76.69 63 ASP D N 1
ATOM 4343 C CA . ASP D 1 66 ? 21.118 -3.726 43.162 1.00 90.13 63 ASP D CA 1
ATOM 4344 C C . ASP D 1 66 ? 20.187 -3.197 44.271 1.00 90.35 63 ASP D C 1
ATOM 4345 O O . ASP D 1 66 ? 20.402 -2.104 44.809 1.00 89.12 63 ASP D O 1
ATOM 4350 N N . PRO D 1 67 ? 19.156 -3.988 44.620 1.00 77.63 64 PRO D N 1
ATOM 4351 C CA . PRO D 1 67 ? 18.143 -3.655 45.632 1.00 79.21 64 PRO D CA 1
ATOM 4352 C C . PRO D 1 67 ? 18.698 -3.409 47.035 1.00 75.93 64 PRO D C 1
ATOM 4353 O O . PRO D 1 67 ? 18.079 -2.684 47.809 1.00 77.56 64 PRO D O 1
ATOM 4357 N N . SER D 1 68 ? 19.842 -3.996 47.362 1.00 82.12 65 SER D N 1
ATOM 4358 C CA . SER D 1 68 ? 20.438 -3.797 48.682 1.00 76.40 65 SER D CA 1
ATOM 4359 C C . SER D 1 68 ? 20.848 -2.336 48.915 1.00 80.08 65 SER D C 1
ATOM 4360 O O . SER D 1 68 ? 20.758 -1.831 50.034 1.00 74.81 65 SER D O 1
ATOM 4363 N N . LEU D 1 69 ? 21.299 -1.669 47.850 1.00 79.62 66 LEU D N 1
ATOM 4364 C CA . LEU D 1 69 ? 21.678 -0.256 47.908 1.00 68.41 66 LEU D CA 1
ATOM 4365 C C . LEU D 1 69 ? 20.544 0.650 48.390 1.00 63.98 66 LEU D C 1
ATOM 4366 O O . LEU D 1 69 ? 20.782 1.736 48.907 1.00 55.80 66 LEU D O 1
ATOM 4371 N N . PHE D 1 70 ? 19.306 0.216 48.202 1.00 58.34 67 PHE D N 1
ATOM 4372 C CA . PHE D 1 70 ? 18.177 1.116 48.389 1.00 66.60 67 PHE D CA 1
ATOM 4373 C C . PHE D 1 70 ? 18.074 1.749 49.769 1.00 66.73 67 PHE D C 1
ATOM 4374 O O . PHE D 1 70 ? 17.832 2.948 49.880 1.00 75.84 67 PHE D O 1
ATOM 4382 N N . ARG D 1 71 ? 18.238 0.959 50.821 1.00 71.95 68 ARG D N 1
ATOM 4383 C CA . ARG D 1 71 ? 18.109 1.525 52.157 1.00 79.86 68 ARG D CA 1
ATOM 4384 C C . ARG D 1 71 ? 19.447 1.741 52.850 1.00 75.30 68 ARG D C 1
ATOM 4385 O O . ARG D 1 71 ? 19.520 1.859 54.066 1.00 77.63 68 ARG D O 1
ATOM 4393 N N . GLN D 1 72 ? 20.499 1.808 52.046 1.00 74.38 69 GLN D N 1
ATOM 4394 C CA . GLN D 1 72 ? 21.817 2.191 52.520 1.00 78.64 69 GLN D CA 1
ATOM 4395 C C . GLN D 1 72 ? 21.749 3.601 53.099 1.00 85.96 69 GLN D C 1
ATOM 4396 O O . GLN D 1 72 ? 21.347 4.540 52.414 1.00 76.15 69 GLN D O 1
ATOM 4402 N N . LYS D 1 73 ? 22.124 3.744 54.369 1.00 95.16 70 LYS D N 1
ATOM 4403 C CA . LYS D 1 73 ? 22.067 5.045 55.029 1.00 97.64 70 LYS D CA 1
ATOM 4404 C C . LYS D 1 73 ? 23.082 6.035 54.472 1.00 97.71 70 LYS D C 1
ATOM 4405 O O . LYS D 1 73 ? 24.269 5.728 54.333 1.00 89.20 70 LYS D O 1
ATOM 4411 N N . ILE D 1 74 ? 22.606 7.233 54.165 1.00 97.02 71 ILE D N 1
ATOM 4412 C CA . ILE D 1 74 ? 23.474 8.285 53.676 1.00 92.54 71 ILE D CA 1
ATOM 4413 C C . ILE D 1 74 ? 23.878 9.182 54.830 1.00 100.26 71 ILE D C 1
ATOM 4414 O O . ILE D 1 74 ? 23.032 9.760 55.509 1.00 97.00 71 ILE D O 1
ATOM 4419 N N . GLU D 1 75 ? 25.181 9.280 55.059 1.00 99.86 72 GLU D N 1
ATOM 4420 C CA . GLU D 1 75 ? 25.695 10.159 56.092 1.00 112.04 72 GLU D CA 1
ATOM 4421 C C . GLU D 1 75 ? 26.385 11.341 55.437 1.00 108.59 72 GLU D C 1
ATOM 4422 O O . GLU D 1 75 ? 27.392 11.186 54.743 1.00 107.07 72 GLU D O 1
ATOM 4428 N N . GLU D 1 76 ? 25.827 12.525 55.647 1.00 95.76 73 GLU D N 1
ATOM 4429 C CA . GLU D 1 76 ? 26.357 13.718 55.008 1.00 91.73 73 GLU D CA 1
ATOM 4430 C C . GLU D 1 76 ? 26.435 14.888 55.983 1.00 93.80 73 GLU D C 1
ATOM 4431 O O . GLU D 1 76 ? 25.439 15.258 56.606 1.00 96.56 73 GLU D O 1
ATOM 4437 N N . PRO D 1 77 ? 27.630 15.478 56.108 1.00 83.63 74 PRO D N 1
ATOM 4438 C CA . PRO D 1 77 ? 27.950 16.535 57.067 1.00 86.34 74 PRO D CA 1
ATOM 4439 C C . PRO D 1 77 ? 27.478 17.908 56.616 1.00 99.33 74 PRO D C 1
ATOM 4440 O O . PRO D 1 77 ? 27.520 18.845 57.410 1.00 96.50 74 PRO D O 1
ATOM 4444 N N . GLU D 1 78 ? 27.033 18.020 55.368 1.00 103.67 75 GLU D N 1
ATOM 4445 C CA . GLU D 1 78 ? 26.896 19.322 54.710 1.00 108.93 75 GLU D CA 1
ATOM 4446 C C . GLU D 1 78 ? 26.221 20.450 55.506 1.00 110.62 75 GLU D C 1
ATOM 4447 O O . GLU D 1 78 ? 26.752 21.561 55.560 1.00 137.30 75 GLU D O 1
ATOM 4453 N N . THR D 1 79 ? 25.060 20.183 56.098 1.00 74.42 76 THR D N 1
ATOM 4454 C CA . THR D 1 79 ? 24.373 21.191 56.918 1.00 103.92 76 THR D CA 1
ATOM 4455 C C . THR D 1 79 ? 23.624 22.260 56.115 1.00 100.39 76 THR D C 1
ATOM 4456 O O . THR D 1 79 ? 22.430 22.469 56.316 1.00 112.27 76 THR D O 1
ATOM 4460 N N . ASN D 1 80 ? 24.330 22.944 55.223 1.00 70.88 77 ASN D N 1
ATOM 4461 C CA . ASN D 1 80 ? 23.702 23.906 54.327 1.00 77.57 77 ASN D CA 1
ATOM 4462 C C . ASN D 1 80 ? 22.843 23.241 53.239 1.00 76.45 77 ASN D C 1
ATOM 4463 O O . ASN D 1 80 ? 23.361 22.604 52.319 1.00 59.15 77 ASN D O 1
ATOM 4468 N N . LEU D 1 81 ? 21.529 23.408 53.351 1.00 70.29 78 LEU D N 1
ATOM 4469 C CA . LEU D 1 81 ? 20.578 22.776 52.442 1.00 65.18 78 LEU D CA 1
ATOM 4470 C C . LEU D 1 81 ? 20.895 22.997 50.973 1.00 68.82 78 LEU D C 1
ATOM 4471 O O . LEU D 1 81 ? 21.016 22.046 50.202 1.00 59.87 78 LEU D O 1
ATOM 4476 N N . ALA D 1 82 ? 21.006 24.259 50.583 1.00 58.22 79 ALA D N 1
ATOM 4477 C CA . ALA D 1 82 ? 21.226 24.595 49.184 1.00 65.43 79 ALA D CA 1
ATOM 4478 C C . ALA D 1 82 ? 22.419 23.857 48.577 1.00 72.07 79 ALA D C 1
ATOM 4479 O O . ALA D 1 82 ? 22.321 23.325 47.474 1.00 77.50 79 ALA D O 1
ATOM 4481 N N . LYS D 1 83 ? 23.538 23.829 49.294 1.00 58.45 80 LYS D N 1
ATOM 4482 C CA . LYS D 1 83 ? 24.727 23.152 48.801 1.00 63.88 80 LYS D CA 1
ATOM 4483 C C . LYS D 1 83 ? 24.478 21.655 48.717 1.00 66.91 80 LYS D C 1
ATOM 4484 O O . LYS D 1 83 ? 24.821 21.005 47.732 1.00 72.87 80 LYS D O 1
ATOM 4490 N N . LEU D 1 84 ? 23.876 21.112 49.763 1.00 39.26 81 LEU D N 1
ATOM 4491 C CA . LEU D 1 84 ? 23.491 19.714 49.775 1.00 50.88 81 LEU D CA 1
ATOM 4492 C C . LEU D 1 84 ? 22.599 19.397 48.561 1.00 65.31 81 LEU D C 1
ATOM 4493 O O . LEU D 1 84 ? 22.758 18.365 47.898 1.00 60.57 81 LEU D O 1
ATOM 4498 N N . ALA D 1 85 ? 21.667 20.299 48.271 1.00 45.45 82 ALA D N 1
ATOM 4499 C CA . ALA D 1 85 ? 20.729 20.112 47.171 1.00 53.68 82 ALA D CA 1
ATOM 4500 C C . ALA D 1 85 ? 21.454 19.993 45.842 1.00 50.42 82 ALA D C 1
ATOM 4501 O O . ALA D 1 85 ? 21.225 19.055 45.081 1.00 57.37 82 ALA D O 1
ATOM 4503 N N . GLU D 1 86 ? 22.345 20.937 45.572 1.00 60.62 83 GLU D N 1
ATOM 4504 C CA . GLU D 1 86 ? 23.074 20.940 44.309 1.00 64.49 83 GLU D CA 1
ATOM 4505 C C . GLU D 1 86 ? 23.978 19.719 44.177 1.00 57.51 83 GLU D C 1
ATOM 4506 O O . GLU D 1 86 ? 24.090 19.120 43.110 1.00 63.14 83 GLU D O 1
ATOM 4512 N N . THR D 1 87 ? 24.606 19.340 45.279 1.00 54.01 84 THR D N 1
ATOM 4513 C CA . THR D 1 87 ? 25.492 18.187 45.288 1.00 58.46 84 THR D CA 1
ATOM 4514 C C . THR D 1 87 ? 24.760 16.915 44.887 1.00 50.70 84 THR D C 1
ATOM 4515 O O . THR D 1 87 ? 25.181 16.205 43.981 1.00 54.22 84 THR D O 1
ATOM 4519 N N . TYR D 1 88 ? 23.660 16.635 45.573 1.00 40.26 85 TYR D N 1
ATOM 4520 C CA . TYR D 1 88 ? 22.918 15.403 45.357 1.00 38.16 85 TYR D CA 1
ATOM 4521 C C . TYR D 1 88 ? 22.097 15.405 44.077 1.00 52.62 85 TYR D C 1
ATOM 4522 O O . TYR D 1 88 ? 21.854 14.353 43.487 1.00 49.39 85 TYR D O 1
ATOM 4531 N N . THR D 1 89 ? 21.693 16.584 43.626 1.00 39.86 86 THR D N 1
ATOM 4532 C CA . THR D 1 89 ? 21.044 16.669 42.331 1.00 40.06 86 THR D CA 1
ATOM 4533 C C . THR D 1 89 ? 22.020 16.287 41.226 1.00 53.88 86 THR D C 1
ATOM 4534 O O . THR D 1 89 ? 21.647 15.601 40.270 1.00 41.37 86 THR D O 1
ATOM 4538 N N . GLU D 1 90 ? 23.276 16.703 41.372 1.00 46.26 87 GLU D N 1
ATOM 4539 C CA . GLU D 1 90 ? 24.277 16.370 40.376 1.00 46.91 87 GLU D CA 1
ATOM 4540 C C . GLU D 1 90 ? 24.622 14.888 40.416 1.00 59.99 87 GLU D C 1
ATOM 4541 O O . GLU D 1 90 ? 24.773 14.249 39.372 1.00 59.36 87 GLU D O 1
ATOM 4547 N N . LYS D 1 91 ? 24.732 14.336 41.619 1.00 47.21 88 LYS D N 1
ATOM 4548 C CA . LYS D 1 91 ? 25.019 12.916 41.743 1.00 45.11 88 LYS D CA 1
ATOM 4549 C C . LYS D 1 91 ? 23.885 12.103 41.131 1.00 53.35 88 LYS D C 1
ATOM 4550 O O . LYS D 1 91 ? 24.114 11.139 40.409 1.00 60.59 88 LYS D O 1
ATOM 4556 N N . THR D 1 92 ? 22.654 12.506 41.424 1.00 46.50 89 THR D N 1
ATOM 4557 C CA . THR D 1 92 ? 21.490 11.780 40.955 1.00 34.78 89 THR D CA 1
ATOM 4558 C C . THR D 1 92 ? 21.402 11.854 39.435 1.00 53.45 89 THR D C 1
ATOM 4559 O O . THR D 1 92 ? 21.153 10.848 38.775 1.00 51.77 89 THR D O 1
ATOM 4563 N N . ARG D 1 93 ? 21.618 13.050 38.888 1.00 47.67 90 ARG D N 1
ATOM 4564 C CA . ARG D 1 93 ? 21.597 13.258 37.448 1.00 38.93 90 ARG D CA 1
ATOM 4565 C C . ARG D 1 93 ? 22.598 12.346 36.750 1.00 45.04 90 ARG D C 1
ATOM 4566 O O . ARG D 1 93 ? 22.281 11.712 35.751 1.00 56.84 90 ARG D O 1
ATOM 4574 N N . GLN D 1 94 ? 23.805 12.280 37.291 1.00 49.55 91 GLN D N 1
ATOM 4575 C CA . GLN D 1 94 ? 24.870 11.505 36.678 1.00 58.67 91 GLN D CA 1
ATOM 4576 C C . GLN D 1 94 ? 24.601 10.005 36.691 1.00 63.93 91 GLN D C 1
ATOM 4577 O O . GLN D 1 94 ? 24.856 9.315 35.707 1.00 75.62 91 GLN D O 1
ATOM 4583 N N . LEU D 1 95 ? 24.087 9.503 37.805 1.00 58.34 92 LEU D N 1
ATOM 4584 C CA . LEU D 1 95 ? 23.716 8.099 37.890 1.00 58.62 92 LEU D CA 1
ATOM 4585 C C . LEU D 1 95 ? 22.742 7.730 36.776 1.00 72.63 92 LEU D C 1
ATOM 4586 O O . LEU D 1 95 ? 22.969 6.765 36.035 1.00 67.71 92 LEU D O 1
ATOM 4591 N N . ILE D 1 96 ? 21.662 8.501 36.656 1.00 53.23 93 ILE D N 1
ATOM 4592 C CA . ILE D 1 96 ? 20.638 8.216 35.656 1.00 56.88 93 ILE D CA 1
ATOM 4593 C C . ILE D 1 96 ? 21.193 8.319 34.247 1.00 47.79 93 ILE D C 1
ATOM 4594 O O . ILE D 1 96 ? 20.902 7.482 33.395 1.00 56.29 93 ILE D O 1
ATOM 4599 N N . GLU D 1 97 ? 22.005 9.342 34.014 1.00 56.91 94 GLU D N 1
ATOM 4600 C CA . GLU D 1 97 ? 22.530 9.599 32.685 1.00 64.75 94 GLU D CA 1
ATOM 4601 C C . GLU D 1 97 ? 23.453 8.483 32.206 1.00 70.30 94 GLU D C 1
ATOM 4602 O O . GLU D 1 97 ? 23.630 8.283 31.003 1.00 71.81 94 GLU D O 1
ATOM 4608 N N . SER D 1 98 ? 24.031 7.749 33.148 1.00 63.57 95 SER D N 1
ATOM 4609 C CA . SER D 1 98 ? 25.006 6.721 32.812 1.00 67.72 95 SER D CA 1
ATOM 4610 C C . SER D 1 98 ? 24.369 5.370 32.512 1.00 67.32 95 SER D C 1
ATOM 4611 O O . SER D 1 98 ? 25.066 4.372 32.331 1.00 85.33 95 SER D O 1
ATOM 4622 N N . SER D 1 100 ? 22.219 2.531 30.388 1.00 82.28 97 SER D N 1
ATOM 4623 C CA . SER D 1 100 ? 21.877 2.093 29.042 1.00 82.03 97 SER D CA 1
ATOM 4624 C C . SER D 1 100 ? 20.365 1.906 28.940 1.00 76.46 97 SER D C 1
ATOM 4625 O O . SER D 1 100 ? 19.651 1.966 29.944 1.00 82.93 97 SER D O 1
ATOM 4628 N N . ASP D 1 101 ? 19.874 1.670 27.732 1.00 76.53 98 ASP D N 1
ATOM 4629 C CA . ASP D 1 101 ? 18.437 1.569 27.532 1.00 83.11 98 ASP D CA 1
ATOM 4630 C C . ASP D 1 101 ? 17.884 0.227 27.999 1.00 94.26 98 ASP D C 1
ATOM 4631 O O . ASP D 1 101 ? 16.695 0.113 28.322 1.00 94.83 98 ASP D O 1
ATOM 4636 N N . ASP D 1 102 ? 18.751 -0.781 28.044 1.00 91.35 99 ASP D N 1
ATOM 4637 C CA . ASP D 1 102 ? 18.345 -2.094 28.528 1.00 100.79 99 ASP D CA 1
ATOM 4638 C C . ASP D 1 102 ? 18.230 -2.105 30.041 1.00 93.12 99 ASP D C 1
ATOM 4639 O O . ASP D 1 102 ? 17.441 -2.862 30.605 1.00 92.49 99 ASP D O 1
ATOM 4644 N N . ASP D 1 103 ? 19.022 -1.261 30.693 1.00 84.51 100 ASP D N 1
ATOM 4645 C CA . ASP D 1 103 ? 18.980 -1.144 32.143 1.00 77.67 100 ASP D CA 1
ATOM 4646 C C . ASP D 1 103 ? 17.567 -0.817 32.610 1.00 78.98 100 ASP D C 1
ATOM 4647 O O . ASP D 1 103 ? 17.105 -1.304 33.641 1.00 80.15 100 ASP D O 1
ATOM 4652 N N . PHE D 1 104 ? 16.875 0.003 31.832 1.00 67.48 101 PHE D N 1
ATOM 4653 C CA . PHE D 1 104 ? 15.531 0.415 32.186 1.00 70.99 101 PHE D CA 1
ATOM 4654 C C . PHE D 1 104 ? 14.530 -0.732 32.082 1.00 74.69 101 PHE D C 1
ATOM 4655 O O . PHE D 1 104 ? 13.378 -0.600 32.500 1.00 71.73 101 PHE D O 1
ATOM 4663 N N . ASP D 1 105 ? 14.975 -1.858 31.533 1.00 65.99 102 ASP D N 1
ATOM 4664 C CA . ASP D 1 105 ? 14.111 -3.024 31.392 1.00 76.43 102 ASP D CA 1
ATOM 4665 C C . ASP D 1 105 ? 14.447 -4.095 32.418 1.00 72.54 102 ASP D C 1
ATOM 4666 O O . ASP D 1 105 ? 13.690 -5.044 32.618 1.00 75.19 102 ASP D O 1
ATOM 4671 N N . ARG D 1 106 ? 15.586 -3.932 33.073 1.00 74.91 103 ARG D N 1
ATOM 4672 C CA . ARG D 1 106 ? 16.019 -4.891 34.073 1.00 73.44 103 ARG D CA 1
ATOM 4673 C C . ARG D 1 106 ? 14.963 -5.016 35.161 1.00 70.36 103 ARG D C 1
ATOM 4674 O O . ARG D 1 106 ? 14.349 -4.030 35.564 1.00 64.10 103 ARG D O 1
ATOM 4682 N N . THR D 1 107 ? 14.754 -6.239 35.627 1.00 70.62 104 THR D N 1
ATOM 4683 C CA . THR D 1 107 ? 13.816 -6.498 36.702 1.00 64.96 104 THR D CA 1
ATOM 4684 C C . THR D 1 107 ? 14.494 -6.411 38.062 1.00 75.29 104 THR D C 1
ATOM 4685 O O . THR D 1 107 ? 15.580 -6.957 38.260 1.00 86.36 104 THR D O 1
ATOM 4689 N N . LEU D 1 108 ? 13.848 -5.713 38.992 1.00 78.50 105 LEU D N 1
ATOM 4690 C CA . LEU D 1 108 ? 14.387 -5.525 40.329 1.00 68.14 105 LEU D CA 1
ATOM 4691 C C . LEU D 1 108 ? 13.625 -6.351 41.352 1.00 69.35 105 LEU D C 1
ATOM 4692 O O . LEU D 1 108 ? 12.411 -6.263 41.442 1.00 63.47 105 LEU D O 1
ATOM 4697 N N . ASP D 1 109 ? 14.345 -7.159 42.124 1.00 76.02 106 ASP D N 1
ATOM 4698 C CA . ASP D 1 109 ? 13.717 -8.004 43.136 1.00 87.06 106 ASP D CA 1
ATOM 4699 C C . ASP D 1 109 ? 13.553 -7.234 44.441 1.00 94.21 106 ASP D C 1
ATOM 4700 O O . ASP D 1 109 ? 14.474 -7.156 45.257 1.00 89.40 106 ASP D O 1
ATOM 4705 N N . LEU D 1 110 ? 12.369 -6.674 44.639 1.00 82.02 107 LEU D N 1
ATOM 4706 C CA . LEU D 1 110 ? 12.153 -5.764 45.747 1.00 60.19 107 LEU D CA 1
ATOM 4707 C C . LEU D 1 110 ? 11.120 -6.276 46.738 1.00 66.69 107 LEU D C 1
ATOM 4708 O O . LEU D 1 110 ? 10.552 -5.500 47.494 1.00 86.95 107 LEU D O 1
ATOM 4713 N N . THR D 1 111 ? 10.883 -7.582 46.745 1.00 81.45 108 THR D N 1
ATOM 4714 C CA . THR D 1 111 ? 9.874 -8.148 47.632 1.00 85.09 108 THR D CA 1
ATOM 4715 C C . THR D 1 111 ? 10.183 -7.805 49.080 1.00 85.47 108 THR D C 1
ATOM 4716 O O . THR D 1 111 ? 9.292 -7.467 49.856 1.00 96.73 108 THR D O 1
ATOM 4720 N N . ALA D 1 112 ? 11.458 -7.889 49.439 1.00 75.22 109 ALA D N 1
ATOM 4721 C CA . ALA D 1 112 ? 11.892 -7.597 50.797 1.00 82.90 109 ALA D CA 1
ATOM 4722 C C . ALA D 1 112 ? 11.502 -6.190 51.222 1.00 87.78 109 ALA D C 1
ATOM 4723 O O . ALA D 1 112 ? 11.458 -5.885 52.411 1.00 87.13 109 ALA D O 1
ATOM 4725 N N . ILE D 1 113 ? 11.219 -5.337 50.243 1.00 88.01 110 ILE D N 1
ATOM 4726 C CA . ILE D 1 113 ? 11.074 -3.908 50.491 1.00 79.54 110 ILE D CA 1
ATOM 4727 C C . ILE D 1 113 ? 9.683 -3.376 50.150 1.00 72.15 110 ILE D C 1
ATOM 4728 O O . ILE D 1 113 ? 9.017 -2.779 50.991 1.00 78.46 110 ILE D O 1
ATOM 4733 N N . PHE D 1 114 ? 9.257 -3.584 48.910 1.00 73.87 111 PHE D N 1
ATOM 4734 C CA . PHE D 1 114 ? 7.921 -3.194 48.470 1.00 58.87 111 PHE D CA 1
ATOM 4735 C C . PHE D 1 114 ? 7.026 -4.418 48.384 1.00 70.96 111 PHE D C 1
ATOM 4736 O O . PHE D 1 114 ? 5.876 -4.324 47.963 1.00 76.05 111 PHE D O 1
ATOM 4744 N N . GLY D 1 115 ? 7.566 -5.569 48.777 1.00 83.98 112 GLY D N 1
ATOM 4745 C CA . GLY D 1 115 ? 6.853 -6.829 48.673 1.00 91.70 112 GLY D CA 1
ATOM 4746 C C . GLY D 1 115 ? 6.466 -7.153 47.242 1.00 95.17 112 GLY D C 1
ATOM 4747 O O . GLY D 1 115 ? 5.355 -7.599 46.977 1.00 79.11 112 GLY D O 1
ATOM 4748 N N . THR D 1 116 ? 7.385 -6.934 46.308 1.00 104.64 113 THR D N 1
ATOM 4749 C CA . THR D 1 116 ? 7.064 -7.127 44.901 1.00 100.31 113 THR D CA 1
ATOM 4750 C C . THR D 1 116 ? 8.257 -6.904 43.969 1.00 91.01 113 THR D C 1
ATOM 4751 O O . THR D 1 116 ? 9.183 -6.154 44.280 1.00 78.45 113 THR D O 1
ATOM 4755 N N . GLN D 1 117 ? 8.221 -7.566 42.820 1.00 79.50 114 GLN D N 1
ATOM 4756 C CA . GLN D 1 117 ? 9.211 -7.336 41.780 1.00 75.06 114 GLN D CA 1
ATOM 4757 C C . GLN D 1 117 ? 8.686 -6.308 40.784 1.00 66.30 114 GLN D C 1
ATOM 4758 O O . GLN D 1 117 ? 7.488 -6.066 40.707 1.00 70.63 114 GLN D O 1
ATOM 4772 N N . SER D 1 119 ? 9.952 -3.599 37.193 1.00 57.27 116 SER D N 1
ATOM 4773 C CA . SER D 1 119 ? 10.927 -3.166 36.202 1.00 60.02 116 SER D CA 1
ATOM 4774 C C . SER D 1 119 ? 11.616 -1.914 36.718 1.00 53.90 116 SER D C 1
ATOM 4775 O O . SER D 1 119 ? 11.063 -1.163 37.522 1.00 54.75 116 SER D O 1
ATOM 4778 N N . THR D 1 120 ? 12.828 -1.692 36.250 1.00 48.52 117 THR D N 1
ATOM 4779 C CA . THR D 1 120 ? 13.596 -0.539 36.671 1.00 56.73 117 THR D CA 1
ATOM 4780 C C . THR D 1 120 ? 12.868 0.751 36.303 1.00 50.52 117 THR D C 1
ATOM 4781 O O . THR D 1 120 ? 12.972 1.761 36.999 1.00 66.28 117 THR D O 1
ATOM 4785 N N . ALA D 1 121 ? 12.112 0.711 35.214 1.00 52.60 118 ALA D N 1
ATOM 4786 C CA . ALA D 1 121 ? 11.373 1.887 34.765 1.00 62.48 118 ALA D CA 1
ATOM 4787 C C . ALA D 1 121 ? 10.197 2.205 35.692 1.00 53.73 118 ALA D C 1
ATOM 4788 O O . ALA D 1 121 ? 9.944 3.366 36.005 1.00 44.27 118 ALA D O 1
ATOM 4790 N N . GLN D 1 122 ? 9.479 1.173 36.126 1.00 38.38 119 GLN D N 1
ATOM 4791 C CA . GLN D 1 122 ? 8.404 1.363 37.084 1.00 42.63 119 GLN D CA 1
ATOM 4792 C C . GLN D 1 122 ? 8.972 1.891 38.388 1.00 50.49 119 GLN D C 1
ATOM 4793 O O . GLN D 1 122 ? 8.353 2.711 39.070 1.00 58.72 119 GLN D O 1
ATOM 4799 N N . PHE D 1 123 ? 10.156 1.393 38.728 1.00 41.87 120 PHE D N 1
ATOM 4800 C CA . PHE D 1 123 ? 10.847 1.770 39.952 1.00 41.05 120 PHE D CA 1
ATOM 4801 C C . PHE D 1 123 ? 11.214 3.237 39.906 1.00 44.70 120 PHE D C 1
ATOM 4802 O O . PHE D 1 123 ? 10.983 3.967 40.869 1.00 54.76 120 PHE D O 1
ATOM 4810 N N . LEU D 1 124 ? 11.761 3.674 38.774 1.00 40.68 121 LEU D N 1
ATOM 4811 C CA . LEU D 1 124 ? 12.089 5.082 38.590 1.00 37.41 121 LEU D CA 1
ATOM 4812 C C . LEU D 1 124 ? 10.847 5.966 38.528 1.00 42.88 121 LEU D C 1
ATOM 4813 O O . LEU D 1 124 ? 10.874 7.114 38.970 1.00 46.61 121 LEU D O 1
ATOM 4818 N N . GLN D 1 125 ? 9.749 5.438 37.995 1.00 42.08 122 GLN D N 1
ATOM 4819 C CA . GLN D 1 125 ? 8.513 6.208 38.002 1.00 41.46 122 GLN D CA 1
ATOM 4820 C C . GLN D 1 125 ? 8.063 6.419 39.439 1.00 48.25 122 GLN D C 1
ATOM 4821 O O . GLN D 1 125 ? 7.582 7.499 39.793 1.00 33.82 122 GLN D O 1
ATOM 4827 N N . LEU D 1 126 ? 8.246 5.391 40.266 1.00 34.18 123 LEU D N 1
ATOM 4828 C CA . LEU D 1 126 ? 7.938 5.513 41.679 1.00 41.30 123 LEU D CA 1
ATOM 4829 C C . LEU D 1 126 ? 8.786 6.615 42.335 1.00 34.96 123 LEU D C 1
ATOM 4830 O O . LEU D 1 126 ? 8.295 7.398 43.139 1.00 52.70 123 LEU D O 1
ATOM 4835 N N . ALA D 1 127 ? 10.053 6.690 41.966 1.00 34.68 124 ALA D N 1
ATOM 4836 C CA . ALA D 1 127 ? 10.934 7.717 42.511 1.00 39.64 124 ALA D CA 1
ATOM 4837 C C . ALA D 1 127 ? 10.431 9.110 42.146 1.00 33.88 124 ALA D C 1
ATOM 4838 O O . ALA D 1 127 ? 10.388 10.017 42.971 1.00 37.44 124 ALA D O 1
ATOM 4848 N N . ASP D 1 129 ? 7.264 9.902 41.296 1.00 22.88 126 ASP D N 1
ATOM 4849 C CA . ASP D 1 129 ? 6.018 10.109 42.040 1.00 37.22 126 ASP D CA 1
ATOM 4850 C C . ASP D 1 129 ? 6.325 10.578 43.467 1.00 46.26 126 ASP D C 1
ATOM 4851 O O . ASP D 1 129 ? 5.662 11.456 44.026 1.00 39.65 126 ASP D O 1
ATOM 4856 N N . HIS D 1 130 ? 7.363 9.996 44.042 1.00 35.35 127 HIS D N 1
ATOM 4857 C CA . HIS D 1 130 ? 7.737 10.308 45.400 1.00 28.43 127 HIS D CA 1
ATOM 4858 C C . HIS D 1 130 ? 8.248 11.748 45.491 1.00 35.69 127 HIS D C 1
ATOM 4859 O O . HIS D 1 130 ? 7.812 12.507 46.348 1.00 29.56 127 HIS D O 1
ATOM 4866 N N . GLU D 1 131 ? 9.153 12.121 44.590 1.00 33.05 128 GLU D N 1
ATOM 4867 C CA . GLU D 1 131 ? 9.609 13.508 44.467 1.00 26.52 128 GLU D CA 1
ATOM 4868 C C . GLU D 1 131 ? 8.465 14.494 44.241 1.00 28.39 128 GLU D C 1
ATOM 4869 O O . GLU D 1 131 ? 8.391 15.534 44.899 1.00 41.05 128 GLU D O 1
ATOM 4875 N N . ILE D 1 132 ? 7.570 14.175 43.310 1.00 26.89 129 ILE D N 1
ATOM 4876 C CA . ILE D 1 132 ? 6.464 15.087 42.994 1.00 34.52 129 ILE D CA 1
ATOM 4877 C C . ILE D 1 132 ? 5.543 15.246 44.205 1.00 33.19 129 ILE D C 1
ATOM 4878 O O . ILE D 1 132 ? 5.086 16.344 44.536 1.00 25.82 129 ILE D O 1
ATOM 4883 N N . HIS D 1 133 ? 5.297 14.129 44.875 1.00 31.52 130 HIS D N 1
ATOM 4884 C CA . HIS D 1 133 ? 4.498 14.121 46.086 1.00 23.14 130 HIS D CA 1
ATOM 4885 C C . HIS D 1 133 ? 5.086 15.067 47.144 1.00 40.08 130 HIS D C 1
ATOM 4886 O O . HIS D 1 133 ? 4.387 15.925 47.675 1.00 32.11 130 HIS D O 1
ATOM 4893 N N . HIS D 1 134 ? 6.378 14.937 47.428 1.00 36.35 131 HIS D N 1
ATOM 4894 C CA . HIS D 1 134 ? 6.989 15.758 48.471 1.00 37.48 131 HIS D CA 1
ATOM 4895 C C . HIS D 1 134 ? 7.159 17.206 48.059 1.00 39.74 131 HIS D C 1
ATOM 4896 O O . HIS D 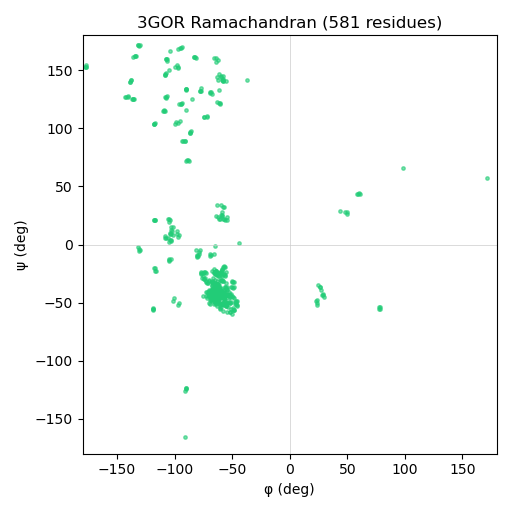1 134 ? 7.083 18.096 48.906 1.00 37.77 131 HIS D O 1
ATOM 4903 N N . LYS D 1 135 ? 7.397 17.445 46.771 1.00 32.47 132 LYS D N 1
ATOM 4904 C CA . LYS D 1 135 ? 7.471 18.814 46.269 1.00 34.18 132 LYS D CA 1
ATOM 4905 C C . LYS D 1 135 ? 6.129 19.506 46.484 1.00 44.31 132 LYS D C 1
ATOM 4906 O O . LYS D 1 135 ? 6.081 20.696 46.801 1.00 37.84 132 LYS D O 1
ATOM 4912 N N . GLY D 1 136 ? 5.038 18.758 46.321 1.00 35.06 133 GLY D N 1
ATOM 4913 C CA . GLY D 1 136 ? 3.718 19.304 46.586 1.00 34.54 133 GLY D CA 1
ATOM 4914 C C . GLY D 1 136 ? 3.625 19.825 48.014 1.00 54.73 133 GLY D C 1
ATOM 4915 O O . GLY D 1 136 ? 3.103 20.917 48.272 1.00 44.52 133 GLY D O 1
ATOM 4916 N N . GLN D 1 137 ? 4.146 19.039 48.953 1.00 43.49 134 GLN D N 1
ATOM 4917 C CA . GLN D 1 137 ? 4.161 19.438 50.359 1.00 44.67 134 GLN D CA 1
ATOM 4918 C C . GLN D 1 137 ? 5.056 20.641 50.598 1.00 34.64 134 GLN D C 1
ATOM 4919 O O . GLN D 1 137 ? 4.695 21.572 51.302 1.00 41.04 134 GLN D O 1
ATOM 4925 N N . LEU D 1 138 ? 6.227 20.610 49.988 1.00 33.55 135 LEU D N 1
ATOM 4926 C CA . LEU D 1 138 ? 7.179 21.693 50.117 1.00 46.91 135 LEU D CA 1
ATOM 4927 C C . LEU D 1 138 ? 6.527 23.009 49.730 1.00 43.79 135 LEU D C 1
ATOM 4928 O O . LEU D 1 138 ? 6.803 24.038 50.337 1.00 57.16 135 LEU D O 1
ATOM 4933 N N . PHE D 1 139 ? 5.655 22.974 48.724 1.00 36.05 136 PHE D N 1
ATOM 4934 C CA . PHE D 1 139 ? 4.936 24.173 48.306 1.00 42.98 136 PHE D CA 1
ATOM 4935 C C . PHE D 1 139 ? 4.112 24.732 49.455 1.00 44.85 136 PHE D C 1
ATOM 4936 O O . PHE D 1 139 ? 4.044 25.947 49.643 1.00 53.73 136 PHE D O 1
ATOM 4944 N N . VAL D 1 140 ? 3.485 23.849 50.227 1.00 33.13 137 VAL D N 1
ATOM 4945 C CA . VAL D 1 140 ? 2.700 24.309 51.371 1.00 46.39 137 VAL D CA 1
ATOM 4946 C C . VAL D 1 140 ? 3.597 24.893 52.455 1.00 45.74 137 VAL D C 1
ATOM 4947 O O . VAL D 1 140 ? 3.305 25.962 52.994 1.00 56.43 137 VAL D O 1
ATOM 4951 N N . TYR D 1 141 ? 4.698 24.204 52.752 1.00 50.78 138 TYR D N 1
ATOM 4952 C CA . TYR D 1 141 ? 5.703 24.716 53.691 1.00 54.12 138 TYR D CA 1
ATOM 4953 C C . TYR D 1 141 ? 6.108 26.141 53.349 1.00 55.21 138 TYR D C 1
ATOM 4954 O O . TYR D 1 141 ? 5.956 27.053 54.155 1.00 58.75 138 TYR D O 1
ATOM 4963 N N . VAL D 1 142 ? 6.634 26.314 52.144 1.00 43.52 139 VAL D N 1
ATOM 4964 C CA . VAL D 1 142 ? 7.147 27.605 51.701 1.00 52.23 139 VAL D CA 1
ATOM 4965 C C . VAL D 1 142 ? 6.126 28.754 51.770 1.00 62.05 139 VAL D C 1
ATOM 4966 O O . VAL D 1 142 ? 6.477 29.852 52.214 1.00 62.38 139 VAL D O 1
ATOM 4970 N N . ARG D 1 143 ? 4.880 28.510 51.352 1.00 41.70 140 ARG D N 1
ATOM 4971 C CA . ARG D 1 143 ? 3.834 29.525 51.500 1.00 50.16 140 ARG D CA 1
ATOM 4972 C C . ARG D 1 143 ? 3.632 29.836 52.970 1.00 52.52 140 ARG D C 1
ATOM 4973 O O . ARG D 1 143 ? 3.440 30.988 53.350 1.00 71.18 140 ARG D O 1
ATOM 4981 N N . GLY D 1 144 ? 3.671 28.796 53.793 1.00 40.44 141 GLY D N 1
ATOM 4982 C CA . GLY D 1 144 ? 3.534 28.954 55.229 1.00 48.66 141 GLY D CA 1
ATOM 4983 C C . GLY D 1 144 ? 4.583 29.876 55.830 1.00 64.37 141 GLY D C 1
ATOM 4984 O O . GLY D 1 144 ? 4.304 30.594 56.787 1.00 73.83 141 GLY D O 1
ATOM 4993 N N . GLY D 1 146 ? 5.778 32.301 54.339 1.00 58.67 143 GLY D N 1
ATOM 4994 C CA . GLY D 1 146 ? 5.427 33.639 53.911 1.00 55.86 143 GLY D CA 1
ATOM 4995 C C . GLY D 1 146 ? 5.713 33.989 52.467 1.00 69.32 143 GLY D C 1
ATOM 4996 O O . GLY D 1 146 ? 5.341 35.069 52.010 1.00 90.45 143 GLY D O 1
ATOM 4997 N N . HIS D 1 147 ? 6.369 33.091 51.742 1.00 67.28 144 HIS D N 1
ATOM 4998 C CA . HIS D 1 147 ? 6.688 33.353 50.338 1.00 59.44 144 HIS D CA 1
ATOM 4999 C C . HIS D 1 147 ? 5.465 33.162 49.461 1.00 61.55 144 HIS D C 1
ATOM 5000 O O . HIS D 1 147 ? 4.766 32.158 49.585 1.00 81.01 144 HIS D O 1
ATOM 5007 N N . THR D 1 148 ? 5.201 34.126 48.581 1.00 84.60 145 THR D N 1
ATOM 5008 C CA . THR D 1 148 ? 3.972 34.119 47.783 1.00 90.38 145 THR D CA 1
ATOM 5009 C C . THR D 1 148 ? 4.236 33.989 46.287 1.00 92.78 145 THR D C 1
ATOM 5010 O O . THR D 1 148 ? 3.363 33.557 45.530 1.00 100.96 145 THR D O 1
ATOM 5014 N N . ASP D 1 149 ? 5.438 34.364 45.863 1.00 88.69 146 ASP D N 1
ATOM 5015 C CA . ASP D 1 149 ? 5.809 34.257 44.458 1.00 103.84 146 ASP D CA 1
ATOM 5016 C C . ASP D 1 149 ? 6.468 32.908 44.186 1.00 93.67 146 ASP D C 1
ATOM 5017 O O . ASP D 1 149 ? 7.690 32.767 44.269 1.00 79.52 146 ASP D O 1
ATOM 5022 N N . LEU D 1 150 ? 5.653 31.915 43.854 1.00 74.87 147 LEU D N 1
ATOM 5023 C CA . LEU D 1 150 ? 6.164 30.567 43.693 1.00 59.14 147 LEU D CA 1
ATOM 5024 C C . LEU D 1 150 ? 6.192 30.134 42.231 1.00 75.39 147 LEU D C 1
ATOM 5025 O O . LEU D 1 150 ? 5.329 30.529 41.442 1.00 75.18 147 LEU D O 1
ATOM 5030 N N . PRO D 1 151 ? 7.195 29.315 41.870 1.00 67.03 148 PRO D N 1
ATOM 5031 C CA . PRO D 1 151 ? 7.351 28.777 40.514 1.00 55.85 148 PRO D CA 1
ATOM 5032 C C . PRO D 1 151 ? 6.177 27.871 40.169 1.00 57.60 148 PRO D C 1
ATOM 5033 O O . PRO D 1 151 ? 5.501 27.417 41.080 1.00 56.62 148 PRO D O 1
ATOM 5037 N N . LEU D 1 152 ? 5.939 27.614 38.887 1.00 56.71 149 LEU D N 1
ATOM 5038 C CA . LEU D 1 152 ? 5.009 26.568 38.499 1.00 49.47 149 LEU D CA 1
ATOM 5039 C C . LEU D 1 152 ? 5.551 25.260 39.028 1.00 40.86 149 LEU D C 1
ATOM 5040 O O . LEU D 1 152 ? 6.763 25.061 39.057 1.00 52.02 149 LEU D O 1
ATOM 5045 N N . PHE D 1 153 ? 4.667 24.347 39.407 1.00 43.17 150 PHE D N 1
ATOM 5046 C CA . PHE D 1 153 ? 5.129 23.118 40.041 1.00 54.00 150 PHE D CA 1
ATOM 5047 C C . PHE D 1 153 ? 6.086 22.287 39.176 1.00 46.70 150 PHE D C 1
ATOM 5048 O O . PHE D 1 153 ? 6.843 21.477 39.698 1.00 47.42 150 PHE D O 1
ATOM 5056 N N . VAL D 1 154 ? 6.049 22.490 37.862 1.00 46.84 151 VAL D N 1
ATOM 5057 C CA . VAL D 1 154 ? 6.980 21.820 36.955 1.00 42.58 151 VAL D CA 1
ATOM 5058 C C . VAL D 1 154 ? 7.488 22.786 35.898 1.00 38.27 151 VAL D C 1
ATOM 5059 O O . VAL D 1 154 ? 6.726 23.619 35.422 1.00 51.45 151 VAL D O 1
ATOM 5063 N N . LYS D 1 155 ? 8.770 22.670 35.544 1.00 53.32 152 LYS D N 1
ATOM 5064 C CA . LYS D 1 155 ? 9.386 23.472 34.472 1.00 57.16 152 LYS D CA 1
ATOM 5065 C C . LYS D 1 155 ? 9.188 22.840 33.104 1.00 61.58 152 LYS D C 1
ATOM 5066 O O . LYS D 1 155 ? 9.751 21.782 32.828 1.00 73.58 152 LYS D O 1
#

Foldseek 3Di:
DAVAVLVVLLQVVCQQLVQLCLLVLDDPVQQQPDPDPPGGLVVLLLVLVQLLLLLVCLLVLNLVSNPPDDDDPPPRSVVSSVVSSVSSSVSSRPHPVSQQDKHDQCVPPNDMGSVVSNVVSCVSLVSLVVSVVRSVCPDDDGDDSGHDD/DPPAPLVVLLVVVCQQLVQLCLLVLDDPVQQQPDPDPPGGLVVLLLVLVQLLLLLVCLLVVNLVSRPPDDDDPPPRSVVSSVVSSVSSSVSSNPHRCSQQDKHDQCVPPNDMGSVVSNVVSCVSLVSLVVSVVRSVCPDDDGDDSGHPD/DDPFPLVVLLVVVCQQLVQLCLLVLDDPVQQQPDPDPPGGLVVLLLVLVQLLLLLVCLLVLNLVSNPPDDDDPPPRSVVSSVVSSVSSSVSSNPHRVSQQDKHDQCVPPNDMGSVVSNVVSCVSLVSLVVSVVRSVCPDDDGDDSGD/DVLVVLLVVVCQQLVQLCLLVLDDPVQQQPDPDPPGGLVVLLLVLVQLLLLLVCLLVLNLVSNPPDDDDPPSRSVVSSVVSSVSSSVSSNPDPVSQQDKHDQCVPPNDMGSVVSSVVSCVSLVSLVVSVVRSVCPDDDGDDSGD

CATH classification: 1.20.120.450

Secondary structure (DSSP, 8-state):
----HHHHHHHHHHHHHTT--TGGG--GGGTT--SSTT--HHHHHH--HHHHHHHHHHHTT-GGGGGPPP------HHHHHHHHHHHHHHHHH--TTGGG-----HHHHS---HHHHHHH--HHHHHHHHHHHHHH--------SS---/----HHHHHHHHHHHHHTT--TGGG--GGGTT--SSTT--HHHHHH--HHHHHHHHHHHTT-GGGGGPPP------HHHHHHHHHHHHHHHHH--TTGGG-----HHHHS---HHHHHHH--HHHHHHHHHHHHHH--------SS---/----HHHHHHHHHHHHHTT--TGGG--GGGTT--SSTT--HHHHHH--HHHHHHHHHHHTT-GGGGGPPP------HHHHHHHHHHHHHHHHH--TTGGG-----HHHHS---HHHHHHH--HHHHHHHHHHHHHH--------S--/-HHHHHHHHHHHHHTT--TGGG--GGGTT--SSTT--HHHHHH--HHHHHHHHHHHTT-GGGGGPPP------HHHHHHHHHHHHHHHHH--TTGGG-----HHHHS---HHHHHHH--HHHHHHHHHHHHHH--------S--

InterPro domains:
  IPR007837 DNA damage-inducible protein DinB [PF05163] (4-151)
  IPR034660 DinB/YfiT-like putative metalloenzymes [G3DSA:1.20.120.450] (1-147)
  IPR034660 DinB/YfiT-like putative metalloenzymes [SSF109854] (4-151)

Sequence (589 aa):
SNASRAKKWVQYFLSHRHVTELIHKIDEAHYDYKPTPTSTAKQLATHLFSFYNFANTAKHGDPSLFRQKIEEPETNLAKLAETYTEKTRQLIESSDDDFDRTLDLTAIFGTQSTAQFLQLADHEIHHKGQLFVYVRGGHTDLPLFVKRGSNASRAKKWVQYFLSHRHVTELIHKIDEAHYDYKPTPTSTAKQLATHLFSFYNFANTAKHGDPSLFRQKIEEPETNLAKLAETYTEKTRQLIESSDDDFDRTLDLTAIFGTQSTAQFLQLADHEIHHKGQLFVYVRGGHTDLPLFVKRGSNASRAKKWVQYFLSHRHVTELIHKIDEAHYDYKPTPTSTAKQLATHLFSFYNFANTAKHGDPSLFRQKIEEPETNLAKLAETYTEKTRQLIESSDDDFDRTLDLTAIFGTQSTAQFLQLADHEIHHKGQLFVYVRGGHTDLPLFVKSRAKKWVQYFLSHRHVTELIHKIDEAHYDYKPTPTSTAKQLATHLFSFYNFANTAKHGDPSLFRQKIEEPETNLAKLAETYTEKTRQLIESSDDDFDRTLDLTAIFGTQSTAQFLQLADHEIHHKGQLFVYVRGGHTDLPLFVK

Radius of gyration: 33.09 Å; Cα contacts (8 Å, |Δi|>4): 738; chains: 4; bounding box: 52×92×78 Å

Nearest PDB structures (foldseek):
  3gor-assembly2_D  TM=1.005E+00  e=1.857E-19  Geobacillus stearothermophilus
  3dka-assembly1_B  TM=9.434E-01  e=1.093E-10  Bacillus subtilis
  3dka-assembly1_A  TM=9.134E-01  e=8.276E-10  Bacillus subtilis
  3qth-assembly1_A  TM=6.810E-01  e=7.118E-02  Colwellia psychrerythraea 34H
  1i6z-assembly1_A  TM=2.474E-01  e=3.168E+00  Mus musculus